Protein AF-A0A5J4WNZ9-F1 (afdb_monomer)

Foldseek 3Di:
DCPQPDDDDPPDFGDDDDDLLLFALCCVPVVHDDPVRVVSSVVQVVLCLFQVDGQQDDPDPVSSNVCRNVVVGDDRPPDPVVPTDDPVNSCPDPVNVVVVLVVDDPVVVVVVVVVVVVVVVVVVVVVVVVVVVVVVVVVVVVVVVVVVVVVVVVVVVVVVVVVVVVVVVVVVVVVVVVVVVVVVVVVVVVVVVVVVVVVVVVVVVVVVVVCVVVVVVVVVVVVVVVVVVVVVVVVPPDDDDDDDDDDDDDDDDDDDDDDDDDDDDDDDDDDDDDDDYDDDDDDDDDDDDDDDDDDDDDDDDDDDDDDDDDDDDDPPPDDDDPWWAKFKKKKAWADWWWPPPPPDDDQQKKKWKDWPHDIDICVVVHHGDIDMDTFHTDDPGTDQWTKMWMWHDDPDPVDDIHRFFIDTDGCVVAPQHKDKDKDFTATDDPRHRHRGIITIMIMHTDHDD

InterPro domains:
  IPR000719 Protein kinase domain [PF00069] (1-118)
  IPR000719 Protein kinase domain [PS50011] (1-176)
  IPR011009 Protein kinase-like domain superfamily [SSF56112] (1-97)
  IPR045269 Serine/threonine-protein kinase Atg1-like [PTHR24348] (1-287)

Radius of gyration: 63.27 Å; Cα contacts (8 Å, |Δi|>4): 371; chains: 1; bounding box: 142×71×187 Å

Organism: NCBI:txid222440

Solvent-accessible surface area (backbone atoms only — not comparable to full-atom values): 27875 Å² total; per-residue (Å²): 139,64,92,84,69,74,86,85,52,99,88,62,70,62,82,94,76,77,68,68,82,51,56,29,45,52,40,75,75,69,59,40,76,55,80,63,34,53,52,44,30,51,50,42,52,55,46,22,75,72,69,78,45,60,45,35,70,55,100,41,72,68,54,19,44,51,24,47,65,66,68,51,63,60,80,79,75,88,72,59,80,92,67,67,79,47,75,64,61,57,57,65,34,67,71,49,43,50,55,54,56,71,72,48,53,72,68,58,53,50,49,52,53,52,52,51,51,53,49,52,51,49,54,49,56,49,52,53,46,54,50,52,52,52,55,50,51,50,53,52,52,52,54,51,50,52,51,52,52,47,54,50,52,52,50,56,48,50,49,52,51,52,56,50,50,51,53,50,51,53,51,51,50,59,50,51,56,50,52,50,56,50,48,54,49,51,51,53,51,50,53,51,52,52,50,53,48,52,54,48,52,49,53,47,51,54,49,50,51,52,50,53,50,52,51,51,49,52,49,51,50,50,50,50,50,53,50,50,50,55,56,48,64,66,64,72,78,76,83,88,82,86,89,83,89,86,83,89,86,85,88,87,85,82,85,88,86,87,82,86,80,83,84,89,80,88,83,90,88,85,82,91,84,90,84,85,90,84,85,90,80,90,79,87,90,81,90,86,86,92,88,81,89,85,82,88,90,88,87,86,88,90,86,90,80,94,81,82,88,88,90,80,90,76,86,77,81,77,74,84,72,92,74,45,66,36,27,44,36,40,40,29,43,71,44,81,45,74,56,82,78,75,93,65,97,68,77,56,57,36,47,37,43,38,45,90,85,49,76,49,51,32,77,85,74,36,82,63,45,77,47,76,46,84,40,72,18,48,96,86,40,60,71,62,45,43,38,39,34,35,31,38,60,59,92,50,98,90,56,78,65,44,65,49,20,40,45,76,45,54,56,79,82,22,69,80,38,74,45,77,48,80,47,66,26,36,16,30,83,96,42,58,79,39,74,47,23,40,40,34,35,34,35,32,36,46,70,64,135

Sequence (449 aa):
DFGLSREMNEDYYQTIAGTKVYMAPEVHLLKRMDKSSDIFSLGVIIFQLITGHHPYEADSEEAMIDKIKKNQVLQVPDWNQNHRPTTKMILSHDTVLMYLRLFKSPEQQQQEKIDLFNERNRLQDELNRTQTELNRESQEKERAQVELIRERTEKDQEKRRADSAQVELNRANTQIDRLQVELDREIQEKDQEKQRANNTEELTRIFQSQVETTQSEVTRLSSEVARLNQELQRRETVPSTLLAQVQQIPVPNPKPKQTLLQITSSPQATPVEEEKKSEIKDDKETKGESKDKDKEEVKDDDEDISGNVDNVSKKSVVKKVDQFPPGRIEVKILSLKRNDGKDKGTSNAFAQILYAGEEKNTRDDGIGETYEFNFLGGEQGGDKTIKVQMWDIVDDDDEEDEQIGSIGVSIKEFLNNRSTKTVQFIGSGNLYGENVGSLELEVEYIPDD

pLDDT: mean 72.35, std 22.13, range [26.05, 95.81]

Secondary structure (DSSP, 8-state):
--TT-----TT-PPP--S-GGGS-HHHHHHS---HHHHHHHHHHHHHHHHHSS-TT--SSHHHHHHHHHTT-PPPPP---GGGPPPHHHHHTSHHHHHHHHHTS-HHHHHHHHHHHHHHHHHHHHHHHHHHHHHHHHHHHHHHHHHHHHHHHHHHHHHHHHHHHHHHHHHHHHHHHHHHHHHHHHHHHHHHHHHHHHHHHHHHHHHHHHHHHHHHHHHHHHHHHHHHHHHHHHHH--S--------------------------------------------------------------------------------PPP-----EEEEEEEEEEEE-SS--SS---EEEEEEETTEEEETTTS-SS-EEEEEE--SSSSS-SEEEEEEEEPPSSTTSPPEEEEEEEEEGGGGTTS-EEEEEEEEE-GGGBTSEEEEEEEEEEEEE--

Nearest PDB structures (foldseek):
  9bky-assembly3_C  TM=7.047E-01  e=2.556E-06  Trichomonas vaginalis G3
  9bky-assembly1_A  TM=7.066E-01  e=4.264E-06  Trichomonas vaginalis G3
  2ep6-assembly1_A  TM=6.044E-01  e=1.766E-05  Homo sapiens
  1uu9-assembly1_A  TM=8.948E-01  e=4.145E-03  Spodoptera frugiperda
  5lvl-assembly1_A  TM=8.887E-01  e=5.203E-03  Homo sapiens

Mean predicted aligned error: 23.49 Å

Structure (mmCIF, N/CA/C/O backbone):
data_AF-A0A5J4WNZ9-F1
#
_entry.id   AF-A0A5J4WNZ9-F1
#
loop_
_atom_site.group_PDB
_atom_site.id
_atom_site.type_symbol
_atom_site.label_atom_id
_atom_site.label_alt_id
_atom_site.label_comp_id
_atom_site.label_asym_id
_atom_site.label_entity_id
_atom_site.label_seq_id
_atom_site.pdbx_PDB_ins_code
_atom_site.Cartn_x
_atom_site.Cartn_y
_atom_site.Cartn_z
_atom_site.occupancy
_atom_site.B_iso_or_equiv
_atom_site.auth_seq_id
_atom_site.auth_comp_id
_atom_site.auth_asym_id
_atom_site.auth_atom_id
_atom_site.pdbx_PDB_model_num
ATOM 1 N N . ASP A 1 1 ? 22.644 6.619 -38.656 1.00 46.09 1 ASP A N 1
ATOM 2 C CA . ASP A 1 1 ? 24.063 6.236 -38.747 1.00 46.09 1 ASP A CA 1
ATOM 3 C C . ASP A 1 1 ? 24.437 6.144 -40.224 1.00 46.09 1 ASP A C 1
ATOM 5 O O . ASP A 1 1 ? 23.566 5.818 -41.020 1.00 46.09 1 ASP A O 1
ATOM 9 N N . PHE A 1 2 ? 25.677 6.474 -40.580 1.00 55.50 2 PHE A N 1
ATOM 10 C CA . PHE A 1 2 ? 26.246 6.300 -41.921 1.00 55.50 2 PHE A CA 1
ATOM 11 C C . PHE A 1 2 ? 27.603 5.565 -41.894 1.00 55.50 2 PHE A C 1
ATOM 13 O O . PHE A 1 2 ? 28.209 5.396 -42.948 1.00 55.50 2 PHE A O 1
ATOM 20 N N . GLY A 1 3 ? 28.086 5.095 -40.733 1.00 50.84 3 GLY A N 1
ATOM 21 C CA . GLY A 1 3 ? 29.406 4.461 -40.586 1.00 50.84 3 GLY A CA 1
ATOM 22 C C . GLY A 1 3 ? 29.594 3.148 -41.359 1.00 50.84 3 GLY A C 1
ATOM 23 O O . GLY A 1 3 ? 30.726 2.742 -41.610 1.00 50.84 3 GLY A O 1
ATOM 24 N N . LEU A 1 4 ? 28.497 2.509 -41.780 1.00 57.34 4 LEU A N 1
ATOM 25 C CA . LEU A 1 4 ? 28.493 1.321 -42.645 1.00 57.34 4 LEU A CA 1
ATOM 26 C C . LEU A 1 4 ? 28.235 1.640 -44.133 1.00 57.34 4 LEU A C 1
ATOM 28 O O . LEU A 1 4 ? 28.259 0.733 -44.963 1.00 57.34 4 LEU A O 1
ATOM 32 N N . SER A 1 5 ? 27.999 2.909 -44.487 1.00 59.69 5 SER A N 1
ATOM 33 C CA . SER A 1 5 ? 27.692 3.323 -45.861 1.00 59.69 5 SER A CA 1
ATOM 34 C C . SER A 1 5 ? 28.887 3.116 -46.798 1.00 59.69 5 SER A C 1
ATOM 36 O O . SER A 1 5 ? 30.029 3.422 -46.448 1.00 59.69 5 SER A O 1
ATOM 38 N N . ARG A 1 6 ? 28.629 2.598 -48.004 1.00 61.16 6 ARG A N 1
ATOM 39 C CA . ARG A 1 6 ? 29.638 2.313 -49.036 1.00 61.16 6 ARG A CA 1
ATOM 40 C C . ARG A 1 6 ? 29.091 2.594 -50.430 1.00 61.16 6 ARG A C 1
ATOM 42 O O . ARG A 1 6 ? 27.910 2.381 -50.695 1.00 61.16 6 ARG A O 1
ATOM 49 N N . GLU A 1 7 ? 29.970 3.006 -51.339 1.00 62.31 7 GLU A N 1
ATOM 50 C CA . GLU A 1 7 ? 29.653 3.075 -52.767 1.00 62.31 7 GLU A CA 1
ATOM 51 C C . GLU A 1 7 ? 29.394 1.663 -53.321 1.00 62.31 7 GLU A C 1
ATOM 53 O O . GLU A 1 7 ? 30.138 0.722 -53.029 1.00 62.31 7 GLU A O 1
ATOM 58 N N . MET A 1 8 ? 28.326 1.499 -54.108 1.00 61.25 8 MET A N 1
ATOM 59 C CA . MET A 1 8 ? 27.985 0.203 -54.702 1.00 61.25 8 MET A CA 1
ATOM 60 C C . MET A 1 8 ? 28.758 -0.020 -56.003 1.00 61.25 8 MET A C 1
ATOM 62 O O . MET A 1 8 ? 28.394 0.527 -57.042 1.00 61.25 8 MET A O 1
ATOM 66 N N . ASN A 1 9 ? 29.781 -0.870 -55.941 1.00 57.81 9 ASN A N 1
ATOM 67 C CA . ASN A 1 9 ? 30.412 -1.472 -57.117 1.00 57.81 9 ASN A CA 1
ATOM 68 C C . ASN A 1 9 ? 29.664 -2.758 -57.504 1.00 57.81 9 ASN A C 1
ATOM 70 O O . ASN A 1 9 ? 29.223 -3.494 -56.622 1.00 57.81 9 ASN A O 1
ATOM 74 N N . GLU A 1 10 ? 29.536 -3.039 -58.804 1.00 54.19 10 GLU A N 1
ATOM 75 C CA . GLU A 1 10 ? 28.623 -4.074 -59.331 1.00 54.19 10 GLU A CA 1
ATOM 76 C C . GLU A 1 10 ? 28.905 -5.498 -58.805 1.00 54.19 10 GLU A C 1
ATOM 78 O O . GLU A 1 10 ? 27.966 -6.276 -58.628 1.00 54.19 10 GLU A O 1
ATOM 83 N N . ASP A 1 11 ? 30.164 -5.804 -58.472 1.00 50.62 11 ASP A N 1
ATOM 84 C CA . ASP A 1 11 ? 30.612 -7.118 -57.985 1.00 50.62 11 ASP A CA 1
ATOM 85 C C . ASP A 1 11 ? 30.715 -7.247 -56.446 1.00 50.62 11 ASP A C 1
ATOM 87 O O . ASP A 1 11 ? 31.020 -8.331 -55.944 1.00 50.62 11 ASP A O 1
ATOM 91 N N . TYR A 1 12 ? 30.512 -6.172 -55.667 1.00 47.59 12 TYR A N 1
ATOM 92 C CA . TYR A 1 12 ? 30.881 -6.153 -54.239 1.00 47.59 12 TYR A CA 1
ATOM 93 C C . TYR A 1 12 ? 29.676 -6.176 -53.284 1.00 47.59 12 TYR A C 1
ATOM 95 O O . TYR A 1 12 ? 29.165 -5.141 -52.852 1.00 47.59 12 TYR A O 1
ATOM 103 N N . TYR A 1 13 ? 29.255 -7.382 -52.898 1.00 57.53 13 TYR A N 1
ATOM 104 C CA . TYR A 1 13 ? 28.218 -7.596 -51.884 1.00 57.53 13 TYR A CA 1
ATOM 105 C C . TYR A 1 13 ? 28.670 -7.135 -50.487 1.00 57.53 13 TYR A C 1
ATOM 107 O O . TYR A 1 13 ? 29.816 -7.342 -50.083 1.00 57.53 13 TYR A O 1
ATOM 115 N N . GLN A 1 14 ? 27.766 -6.502 -49.735 1.00 55.62 14 GLN A N 1
ATOM 116 C CA . GLN A 1 14 ? 28.065 -5.977 -48.400 1.00 55.62 14 GLN A CA 1
ATOM 117 C C . GLN A 1 14 ? 28.085 -7.083 -47.333 1.00 55.62 14 GLN A C 1
ATOM 119 O O . GLN A 1 14 ? 27.248 -7.987 -47.334 1.00 55.62 14 GLN A O 1
ATOM 124 N N . THR A 1 15 ? 29.009 -6.978 -46.373 1.00 54.31 15 THR A N 1
ATOM 125 C CA . THR A 1 15 ? 28.998 -7.801 -45.156 1.00 54.31 15 THR A CA 1
ATOM 126 C C . THR A 1 15 ? 27.733 -7.511 -44.354 1.00 54.31 15 THR A C 1
ATOM 128 O O . THR A 1 15 ? 27.456 -6.355 -44.043 1.00 54.31 15 THR A O 1
ATOM 131 N N . ILE A 1 16 ? 26.981 -8.551 -43.991 1.00 57.16 16 ILE A N 1
ATOM 132 C CA . ILE A 1 16 ? 25.702 -8.407 -43.285 1.00 57.16 16 ILE A CA 1
ATOM 133 C C . ILE A 1 16 ? 25.951 -7.935 -41.848 1.00 57.16 16 ILE A C 1
ATOM 135 O O . ILE A 1 16 ? 26.339 -8.718 -40.983 1.00 57.16 16 ILE A O 1
ATOM 139 N N . ALA A 1 17 ? 25.707 -6.648 -41.614 1.00 56.38 17 ALA A N 1
ATOM 140 C CA . ALA A 1 17 ? 25.773 -5.983 -40.320 1.00 56.38 17 ALA A CA 1
ATOM 141 C C . ALA A 1 17 ? 24.547 -5.070 -40.150 1.00 56.38 17 ALA A C 1
ATOM 143 O O . ALA A 1 17 ? 24.070 -4.483 -41.119 1.00 56.38 17 ALA A O 1
ATOM 144 N N . GLY A 1 18 ? 24.031 -4.969 -38.924 1.00 65.62 18 GLY A N 1
ATOM 145 C CA . GLY A 1 18 ? 22.792 -4.252 -38.599 1.00 65.62 18 GLY A CA 1
ATOM 146 C C . GLY A 1 18 ? 21.709 -5.161 -38.005 1.00 65.62 18 GLY A C 1
ATOM 147 O O . GLY A 1 18 ? 21.871 -6.378 -37.913 1.00 65.62 18 GLY A O 1
ATOM 148 N N . THR A 1 19 ? 20.597 -4.562 -37.582 1.00 78.69 19 THR A N 1
ATOM 149 C CA . THR A 1 19 ? 19.517 -5.250 -36.856 1.00 78.69 19 THR A CA 1
ATOM 150 C C . THR A 1 19 ? 18.666 -6.109 -37.796 1.00 78.69 19 THR A C 1
ATOM 152 O O . THR A 1 19 ? 17.951 -5.586 -38.654 1.00 78.69 19 THR A O 1
ATOM 155 N N . LYS A 1 20 ? 18.717 -7.439 -37.634 1.00 84.06 20 LYS A N 1
ATOM 156 C CA . LYS A 1 20 ? 18.255 -8.408 -38.647 1.00 84.06 20 LYS A CA 1
ATOM 157 C C . LYS A 1 20 ? 16.770 -8.301 -39.016 1.00 84.06 20 LYS A C 1
ATOM 159 O O . LYS A 1 20 ? 16.420 -8.586 -40.159 1.00 84.06 20 LYS A O 1
ATOM 164 N N . VAL A 1 21 ? 15.908 -7.883 -38.085 1.00 87.19 21 VAL A N 1
ATOM 165 C CA . VAL A 1 21 ? 14.448 -7.783 -38.310 1.00 87.19 21 VAL A CA 1
ATOM 166 C C . VAL A 1 21 ? 14.033 -6.643 -39.249 1.00 87.19 21 VAL A C 1
ATOM 168 O O . VAL A 1 21 ? 12.949 -6.700 -39.813 1.00 87.19 21 VAL A O 1
ATOM 171 N N . TYR A 1 22 ? 14.899 -5.650 -39.479 1.00 87.81 22 TYR A N 1
ATOM 172 C CA . TYR A 1 22 ? 14.645 -4.581 -40.456 1.00 87.81 22 TYR A CA 1
ATOM 173 C C . TYR A 1 22 ? 15.178 -4.928 -41.855 1.00 87.81 22 TYR A C 1
ATOM 175 O O . TYR A 1 22 ? 14.808 -4.278 -42.829 1.00 87.81 22 TYR A O 1
ATOM 183 N N . MET A 1 23 ? 16.034 -5.951 -41.972 1.00 88.56 23 MET A N 1
ATOM 184 C CA . MET A 1 23 ? 16.644 -6.348 -43.243 1.00 88.56 23 MET A CA 1
ATOM 185 C C . MET A 1 23 ? 15.630 -7.008 -44.181 1.00 88.56 23 MET A C 1
ATOM 187 O O . MET A 1 23 ? 14.846 -7.870 -43.782 1.00 88.56 23 MET A O 1
ATOM 191 N N . ALA A 1 24 ? 15.715 -6.639 -45.454 1.00 87.81 24 ALA A N 1
ATOM 192 C CA . ALA A 1 24 ? 14.846 -7.114 -46.519 1.00 87.81 24 ALA A CA 1
ATOM 193 C C . ALA A 1 24 ? 15.009 -8.622 -46.827 1.00 87.81 24 ALA A C 1
ATOM 195 O O . ALA A 1 24 ? 16.071 -9.205 -46.561 1.00 87.81 24 ALA A O 1
ATOM 196 N N . PRO A 1 25 ? 13.983 -9.294 -47.387 1.00 89.44 25 PRO A N 1
ATOM 197 C CA . PRO A 1 25 ? 14.011 -10.739 -47.618 1.00 89.44 25 PRO A CA 1
ATOM 198 C C . PRO A 1 25 ? 15.155 -11.188 -48.541 1.00 89.44 25 PRO A C 1
ATOM 200 O O . PRO A 1 25 ? 15.702 -12.270 -48.337 1.00 89.44 25 PRO A O 1
ATOM 203 N N . GLU A 1 26 ? 15.587 -10.372 -49.502 1.00 86.12 26 GLU A N 1
ATOM 204 C CA . GLU A 1 26 ? 16.744 -10.646 -50.361 1.00 86.12 26 GLU A CA 1
ATOM 205 C C . GLU A 1 26 ? 18.086 -10.623 -49.606 1.00 86.12 26 GLU A C 1
ATOM 207 O O . GLU A 1 26 ? 18.967 -11.433 -49.907 1.00 86.12 26 GLU A O 1
ATOM 212 N N . VAL A 1 27 ? 18.222 -9.813 -48.549 1.00 87.06 27 VAL A N 1
ATOM 213 C CA . VAL A 1 27 ? 19.396 -9.835 -47.655 1.00 87.06 27 VAL A CA 1
ATOM 214 C C . VAL A 1 27 ? 19.435 -11.154 -46.877 1.00 87.06 27 VAL A C 1
ATOM 216 O O . VAL A 1 27 ? 20.488 -11.781 -46.717 1.00 87.06 27 VAL A O 1
ATOM 219 N N . HIS A 1 28 ? 18.268 -11.644 -46.450 1.00 86.06 28 HIS A N 1
ATOM 220 C CA . HIS A 1 28 ? 18.142 -12.926 -45.753 1.00 86.06 28 HIS A CA 1
ATOM 221 C C . HIS A 1 28 ? 18.374 -14.137 -46.660 1.00 86.06 28 HIS A C 1
ATOM 223 O O . HIS A 1 28 ? 19.084 -15.058 -46.250 1.00 86.06 28 HIS A O 1
ATOM 229 N N . LEU A 1 29 ? 17.803 -14.135 -47.867 1.00 85.56 29 LEU A N 1
ATOM 230 C CA . LEU A 1 29 ? 17.786 -15.272 -48.796 1.00 85.56 29 LEU A CA 1
ATOM 231 C C . LEU A 1 29 ? 19.008 -15.324 -49.722 1.00 85.56 29 LEU A C 1
ATOM 233 O O . LEU A 1 29 ? 19.579 -16.392 -49.916 1.00 85.56 29 LEU A O 1
ATOM 237 N N . LEU A 1 30 ? 19.405 -14.184 -50.294 1.00 82.88 30 LEU A N 1
ATOM 238 C CA . LEU A 1 30 ? 20.439 -14.086 -51.334 1.00 82.88 30 LEU A CA 1
ATOM 239 C C . LEU A 1 30 ? 21.762 -13.507 -50.816 1.00 82.88 30 LEU A C 1
ATOM 241 O O . LEU A 1 30 ? 22.729 -13.450 -51.571 1.00 82.88 30 LEU A O 1
ATOM 245 N N . LYS A 1 31 ? 21.809 -13.060 -49.550 1.00 80.88 31 LYS A N 1
ATOM 246 C CA . LYS A 1 31 ? 22.975 -12.390 -48.936 1.00 80.88 31 LYS A CA 1
ATOM 247 C C . LYS A 1 31 ? 23.434 -11.154 -49.726 1.00 80.88 31 LYS A C 1
ATOM 249 O O . LYS A 1 31 ? 24.601 -10.777 -49.702 1.00 80.88 31 LYS A O 1
ATOM 254 N N . ARG A 1 32 ? 22.476 -10.517 -50.406 1.00 78.62 32 ARG A N 1
ATOM 255 C CA . ARG A 1 32 ? 22.632 -9.326 -51.243 1.00 78.62 32 ARG A CA 1
ATOM 256 C C . ARG A 1 32 ? 21.792 -8.199 -50.659 1.00 78.62 32 ARG A C 1
ATOM 258 O O . ARG A 1 32 ? 20.627 -8.415 -50.355 1.00 78.62 32 ARG A O 1
ATOM 265 N N . MET A 1 33 ? 22.378 -7.013 -50.573 1.00 75.88 33 MET A N 1
ATOM 266 C CA . MET A 1 33 ? 21.686 -5.763 -50.266 1.00 75.88 33 MET A CA 1
ATOM 267 C C . MET A 1 33 ? 21.745 -4.851 -51.495 1.00 75.88 33 MET A C 1
ATOM 269 O O . MET A 1 33 ? 22.735 -4.875 -52.232 1.00 75.88 33 MET A O 1
ATOM 273 N N . ASP A 1 34 ? 20.693 -4.076 -51.734 1.00 78.88 34 ASP A N 1
ATOM 274 C CA . ASP A 1 34 ? 20.643 -3.040 -52.766 1.00 78.88 34 ASP A CA 1
ATOM 275 C C . ASP A 1 34 ? 19.818 -1.823 -52.286 1.00 78.88 34 ASP A C 1
ATOM 277 O O . ASP A 1 34 ? 19.401 -1.745 -51.131 1.00 78.88 34 ASP A O 1
ATOM 281 N N . LYS A 1 35 ? 19.546 -0.870 -53.187 1.00 80.88 35 LYS A N 1
ATOM 282 C CA . LYS A 1 35 ? 18.712 0.311 -52.887 1.00 80.88 35 LYS A CA 1
ATOM 283 C C . LYS A 1 35 ? 17.253 -0.042 -52.554 1.00 80.88 35 LYS A C 1
ATOM 285 O O . LYS A 1 35 ? 16.555 0.768 -51.950 1.00 80.88 35 LYS A O 1
ATOM 290 N N . SER A 1 36 ? 16.777 -1.217 -52.964 1.00 81.00 36 SER A N 1
ATOM 291 C CA . SER A 1 36 ? 15.441 -1.731 -52.646 1.00 81.00 36 SER A CA 1
ATOM 292 C C . SER A 1 36 ? 15.381 -2.199 -51.189 1.00 81.00 36 SER A C 1
ATOM 294 O O . SER A 1 36 ? 14.387 -1.945 -50.507 1.00 81.00 36 SER A O 1
ATOM 296 N N . SER A 1 37 ? 16.472 -2.780 -50.679 1.00 83.62 37 SER A N 1
ATOM 297 C CA . SER A 1 37 ? 16.603 -3.186 -49.275 1.00 83.62 37 SER A CA 1
ATOM 298 C C . SER A 1 37 ? 16.509 -2.004 -48.294 1.00 83.62 37 SER A C 1
ATOM 300 O O . SER A 1 37 ? 15.895 -2.128 -47.229 1.00 83.62 37 SER A O 1
ATOM 302 N N . ASP A 1 38 ? 17.049 -0.835 -48.657 1.00 80.31 38 ASP A N 1
ATOM 303 C CA . ASP A 1 38 ? 16.886 0.407 -47.880 1.00 80.31 38 ASP A CA 1
ATOM 304 C C . ASP A 1 38 ? 15.420 0.875 -47.855 1.00 80.31 38 ASP A C 1
ATOM 306 O O . ASP A 1 38 ? 14.899 1.279 -46.813 1.00 80.31 38 ASP A O 1
ATOM 310 N N . ILE A 1 39 ? 14.722 0.780 -48.994 1.00 83.69 39 ILE A N 1
ATOM 311 C CA . ILE A 1 39 ? 13.304 1.153 -49.121 1.00 83.69 39 ILE A CA 1
ATOM 312 C C . ILE A 1 39 ? 12.415 0.207 -48.297 1.00 83.69 39 ILE A C 1
ATOM 314 O O . ILE A 1 39 ? 11.479 0.669 -47.643 1.00 83.69 39 ILE A O 1
ATOM 318 N N . PHE A 1 40 ? 12.726 -1.094 -48.265 1.00 87.50 40 PHE A N 1
ATOM 319 C CA . PHE A 1 40 ? 12.071 -2.055 -47.371 1.00 87.50 40 PHE A CA 1
ATOM 320 C C . PHE A 1 40 ? 12.271 -1.668 -45.900 1.00 87.50 40 PHE A C 1
ATOM 322 O O . PHE A 1 40 ? 11.296 -1.557 -45.157 1.00 87.50 40 PHE A O 1
ATOM 329 N N . SER A 1 41 ? 13.517 -1.390 -45.499 1.00 86.12 41 SER A N 1
ATOM 330 C CA . SER A 1 41 ? 13.875 -1.003 -44.126 1.00 86.12 41 SER A CA 1
ATOM 331 C C . SER A 1 41 ? 13.130 0.266 -43.680 1.00 86.12 41 SER A C 1
ATOM 333 O O . SER A 1 41 ? 12.583 0.329 -42.578 1.00 86.12 41 SER A O 1
ATOM 335 N N . LEU A 1 42 ? 13.028 1.260 -44.570 1.00 85.88 42 LEU A N 1
ATOM 336 C CA . LEU A 1 42 ? 12.229 2.469 -44.360 1.00 85.88 42 LEU A CA 1
ATOM 337 C C . LEU A 1 42 ? 10.726 2.161 -44.245 1.00 85.88 42 LEU A C 1
ATOM 339 O O . LEU A 1 42 ? 10.051 2.724 -43.384 1.00 85.88 42 LEU A O 1
ATOM 343 N N . GLY A 1 43 ? 10.197 1.256 -45.073 1.00 85.75 43 GLY A N 1
ATOM 344 C CA . GLY A 1 43 ? 8.806 0.799 -45.001 1.00 85.75 43 GLY A CA 1
ATOM 345 C C . GLY A 1 43 ? 8.464 0.135 -43.664 1.00 85.75 43 GLY A C 1
ATOM 346 O O . GLY A 1 43 ? 7.405 0.414 -43.099 1.00 85.75 43 GLY A O 1
ATOM 347 N N . VAL A 1 44 ? 9.383 -0.670 -43.118 1.00 88.19 44 VAL A N 1
ATOM 348 C CA . VAL A 1 44 ? 9.258 -1.286 -41.787 1.00 88.19 44 VAL A CA 1
ATOM 349 C C . VAL A 1 44 ? 9.154 -0.222 -40.691 1.00 88.19 44 VAL A C 1
ATOM 351 O O . VAL A 1 44 ? 8.221 -0.253 -39.887 1.00 88.19 44 VAL A O 1
ATOM 354 N N . ILE A 1 45 ? 10.053 0.767 -40.708 1.00 86.75 45 ILE A N 1
ATOM 355 C CA . ILE A 1 45 ? 10.052 1.884 -39.750 1.00 86.75 45 ILE A CA 1
ATOM 356 C C . ILE A 1 45 ? 8.758 2.707 -39.865 1.00 86.75 45 ILE A C 1
ATOM 358 O O . ILE A 1 45 ? 8.150 3.045 -38.851 1.00 86.75 45 ILE A O 1
ATOM 362 N N . ILE A 1 46 ? 8.291 3.003 -41.084 1.00 83.56 46 ILE A N 1
ATOM 363 C CA . ILE A 1 46 ? 7.042 3.753 -41.305 1.00 83.56 46 ILE A CA 1
ATOM 364 C C . ILE A 1 46 ? 5.827 2.982 -40.774 1.00 83.56 46 ILE A C 1
ATOM 366 O O . ILE A 1 46 ? 4.973 3.587 -40.128 1.00 83.56 46 ILE A O 1
ATOM 370 N N . PHE A 1 47 ? 5.742 1.666 -40.995 1.00 84.56 47 PHE A N 1
ATOM 371 C CA . PHE A 1 47 ? 4.662 0.842 -40.438 1.00 84.56 47 PHE A CA 1
ATOM 372 C C . PHE A 1 47 ? 4.650 0.919 -38.905 1.00 84.56 47 PHE A C 1
ATOM 374 O O . PHE A 1 47 ? 3.603 1.176 -38.303 1.00 84.56 47 PHE A O 1
ATOM 381 N N . GLN A 1 48 ? 5.816 0.759 -38.276 1.00 85.50 48 GLN A N 1
ATOM 382 C CA . GLN A 1 48 ? 5.956 0.759 -36.821 1.00 85.50 48 GLN A CA 1
ATOM 383 C C . GLN A 1 48 ? 5.665 2.130 -36.195 1.00 85.50 48 GLN A C 1
ATOM 385 O O . GLN A 1 48 ? 5.001 2.199 -35.165 1.00 85.50 48 GLN A O 1
ATOM 390 N N . LEU A 1 49 ? 6.049 3.232 -36.847 1.00 80.38 49 LEU A N 1
ATOM 391 C CA . LEU A 1 49 ? 5.754 4.597 -36.384 1.00 80.38 49 LEU A CA 1
ATOM 392 C C . LEU A 1 49 ? 4.259 4.962 -36.384 1.00 80.38 49 LEU A C 1
ATOM 394 O O . LEU A 1 49 ? 3.879 5.917 -35.707 1.00 80.38 49 LEU A O 1
ATOM 398 N N . ILE A 1 50 ? 3.414 4.257 -37.149 1.00 77.75 50 ILE A N 1
ATOM 399 C CA . ILE A 1 50 ? 1.971 4.549 -37.227 1.00 77.75 50 ILE A CA 1
ATOM 400 C C . ILE A 1 50 ? 1.132 3.486 -36.492 1.00 77.75 50 ILE A C 1
ATOM 402 O O . ILE A 1 50 ? 0.082 3.819 -35.948 1.00 77.75 50 ILE A O 1
ATOM 406 N N . THR A 1 51 ? 1.582 2.226 -36.437 1.00 78.38 51 THR A N 1
ATOM 407 C CA . THR A 1 51 ? 0.888 1.138 -35.713 1.00 78.38 51 THR A CA 1
ATOM 408 C C . THR A 1 51 ? 1.345 0.955 -34.264 1.00 78.38 51 THR A C 1
ATOM 410 O O . THR A 1 51 ? 0.581 0.418 -33.469 1.00 78.38 51 THR A O 1
ATOM 413 N N . GLY A 1 52 ? 2.577 1.350 -33.923 1.00 78.94 52 GLY A N 1
ATOM 414 C CA . GLY A 1 52 ? 3.265 0.969 -32.683 1.00 78.94 52 GLY A CA 1
ATOM 415 C C . GLY A 1 52 ? 3.940 -0.413 -32.726 1.00 78.94 52 GLY A C 1
ATOM 416 O O . GLY A 1 52 ? 4.765 -0.705 -31.867 1.00 78.94 52 GLY A O 1
ATOM 417 N N . HIS A 1 53 ? 3.645 -1.238 -33.736 1.00 82.50 53 HIS A N 1
ATOM 418 C CA . HIS A 1 53 ? 4.041 -2.648 -33.819 1.00 82.50 53 HIS A CA 1
ATOM 419 C C . HIS A 1 53 ? 4.979 -2.917 -35.000 1.00 82.50 53 HIS A C 1
ATOM 421 O O . HIS A 1 53 ? 4.903 -2.264 -36.041 1.00 82.50 53 HIS A O 1
ATOM 427 N N . HIS A 1 54 ? 5.871 -3.900 -34.876 1.00 89.06 54 HIS A N 1
ATOM 428 C CA . HIS A 1 54 ? 6.734 -4.292 -35.992 1.00 89.06 54 HIS A CA 1
ATOM 429 C C . HIS A 1 54 ? 5.914 -5.080 -37.041 1.00 89.06 54 HIS A C 1
ATOM 431 O O . HIS A 1 54 ? 5.223 -6.025 -36.667 1.00 89.06 54 HIS A O 1
ATOM 437 N N . PRO A 1 55 ? 5.984 -4.783 -38.357 1.00 87.81 55 PRO A N 1
ATOM 438 C CA . PRO A 1 55 ? 5.132 -5.426 -39.372 1.00 87.81 55 PRO A CA 1
ATOM 439 C C . PRO A 1 55 ? 5.254 -6.951 -39.462 1.00 87.81 55 PRO A C 1
ATOM 441 O O . PRO A 1 55 ? 4.365 -7.596 -40.011 1.00 87.81 55 PRO A O 1
ATOM 444 N N . TYR A 1 56 ? 6.331 -7.527 -38.928 1.00 92.06 56 TYR A N 1
ATOM 445 C CA . TYR A 1 56 ? 6.582 -8.969 -38.902 1.00 92.06 56 TYR A CA 1
ATOM 446 C C . TYR A 1 56 ? 6.731 -9.521 -37.473 1.00 92.06 56 TYR A C 1
ATOM 448 O O . TYR A 1 56 ? 7.341 -10.570 -37.299 1.00 92.06 56 TYR A O 1
ATOM 456 N N . GLU A 1 57 ? 6.228 -8.812 -36.455 1.00 90.00 57 GLU A N 1
ATOM 457 C CA . GLU A 1 57 ? 6.347 -9.149 -35.024 1.00 90.00 57 GLU A CA 1
ATOM 458 C C . GLU A 1 57 ? 6.000 -10.615 -34.706 1.00 90.00 57 GLU A C 1
ATOM 460 O O . GLU A 1 57 ? 5.018 -11.167 -35.213 1.00 90.00 57 GLU A O 1
ATOM 465 N N . ALA A 1 58 ? 6.840 -11.268 -33.901 1.00 89.69 58 ALA A N 1
ATOM 466 C CA . ALA A 1 58 ? 6.736 -12.669 -33.492 1.00 89.69 58 ALA A CA 1
ATOM 467 C C . ALA A 1 58 ? 7.606 -12.925 -32.249 1.00 89.69 58 ALA A C 1
ATOM 469 O O . ALA A 1 58 ? 8.463 -12.109 -31.918 1.00 89.69 58 ALA A O 1
ATOM 470 N N . ASP A 1 59 ? 7.433 -14.085 -31.616 1.00 88.56 59 ASP A N 1
ATOM 471 C CA . ASP A 1 59 ? 8.010 -14.407 -30.300 1.00 88.56 59 ASP A CA 1
ATOM 472 C C . ASP A 1 59 ? 9.540 -14.644 -30.299 1.00 88.56 59 ASP A C 1
ATOM 474 O O . ASP A 1 59 ? 10.140 -14.800 -29.238 1.00 88.56 59 ASP A O 1
ATOM 478 N N . SER A 1 60 ? 10.195 -14.671 -31.470 1.00 90.00 60 SER A N 1
ATOM 479 C CA . SER A 1 60 ? 11.662 -14.731 -31.604 1.00 90.00 60 SER A CA 1
ATOM 480 C C . SER A 1 60 ? 12.163 -13.999 -32.856 1.00 90.00 60 SER A C 1
ATOM 482 O O . SER A 1 60 ? 11.405 -13.774 -33.807 1.00 90.00 60 SER A O 1
ATOM 484 N N . GLU A 1 61 ? 13.457 -13.656 -32.895 1.00 87.00 61 GLU A N 1
ATOM 485 C CA . GLU A 1 61 ? 14.079 -13.033 -34.073 1.00 87.00 61 GLU A CA 1
ATOM 486 C C . GLU A 1 61 ? 13.985 -13.948 -35.307 1.00 87.00 61 GLU A C 1
ATOM 488 O O . GLU A 1 61 ? 13.644 -13.490 -36.396 1.00 87.00 61 GLU A O 1
ATOM 493 N N . GLU A 1 62 ? 14.210 -15.252 -35.140 1.00 88.19 62 GLU A N 1
ATOM 494 C CA . GLU A 1 62 ? 14.097 -16.256 -36.202 1.00 88.19 62 GLU A CA 1
ATOM 495 C C . GLU A 1 62 ? 12.674 -16.312 -36.760 1.00 88.19 62 GLU A C 1
ATOM 497 O O . GLU A 1 62 ? 12.499 -16.370 -37.977 1.00 88.19 62 GLU A O 1
ATOM 502 N N . ALA A 1 63 ? 11.660 -16.248 -35.890 1.00 89.38 63 ALA A N 1
ATOM 503 C CA . ALA A 1 63 ? 10.258 -16.236 -36.294 1.00 89.38 63 ALA A CA 1
ATOM 504 C C . ALA A 1 63 ? 9.895 -14.957 -37.073 1.00 89.38 63 ALA A C 1
ATOM 506 O O . ALA A 1 63 ? 9.197 -15.042 -38.088 1.00 89.38 63 ALA A O 1
ATOM 507 N N . MET A 1 64 ? 10.416 -13.791 -36.670 1.00 89.38 64 MET A N 1
ATOM 508 C CA . MET A 1 64 ? 10.263 -12.541 -37.430 1.00 89.38 64 MET A CA 1
ATOM 509 C C . MET A 1 64 ? 10.969 -12.615 -38.791 1.00 89.38 64 MET A C 1
ATOM 511 O O . MET A 1 64 ? 10.377 -12.286 -39.818 1.00 89.38 64 MET A O 1
ATOM 515 N N . ILE A 1 65 ? 12.206 -13.119 -38.828 1.00 90.19 65 ILE A N 1
ATOM 516 C CA . ILE A 1 65 ? 12.981 -13.336 -40.058 1.00 90.19 65 ILE A CA 1
ATOM 517 C C . ILE A 1 65 ? 12.255 -14.303 -41.008 1.00 90.19 65 ILE A C 1
ATOM 519 O O . ILE A 1 65 ? 12.236 -14.088 -42.221 1.00 90.19 65 ILE A O 1
ATOM 523 N N . ASP A 1 66 ? 11.615 -15.352 -40.492 1.00 92.06 66 ASP A N 1
ATOM 524 C CA . ASP A 1 66 ? 10.834 -16.275 -41.314 1.00 92.06 66 ASP A CA 1
ATOM 525 C C . ASP A 1 66 ? 9.510 -15.673 -41.804 1.00 92.06 66 ASP A C 1
ATOM 527 O O . ASP A 1 66 ? 9.110 -15.970 -42.933 1.00 92.06 66 ASP A O 1
ATOM 531 N N . LYS A 1 67 ? 8.863 -14.785 -41.035 1.00 92.62 67 LYS A N 1
ATOM 532 C CA . LYS A 1 67 ? 7.735 -13.973 -41.528 1.00 92.62 67 LYS A CA 1
ATOM 533 C C . LYS A 1 67 ? 8.173 -13.014 -42.640 1.00 92.62 67 LYS A C 1
ATOM 535 O O . LYS A 1 67 ? 7.469 -12.925 -43.643 1.00 92.62 67 LYS A O 1
ATOM 540 N N . ILE A 1 68 ? 9.347 -12.383 -42.524 1.00 92.00 68 ILE A N 1
ATOM 541 C CA . ILE A 1 68 ? 9.942 -11.521 -43.565 1.00 92.00 68 ILE A CA 1
ATOM 542 C C . ILE A 1 68 ? 10.169 -12.309 -44.862 1.00 92.00 68 ILE A C 1
ATOM 544 O O . ILE A 1 68 ? 9.646 -11.929 -45.908 1.00 92.00 68 ILE A O 1
ATOM 548 N N . LYS A 1 69 ? 10.863 -13.459 -44.804 1.00 90.00 69 LYS A N 1
ATOM 549 C CA . LYS A 1 69 ? 11.086 -14.337 -45.978 1.00 90.00 69 LYS A CA 1
ATOM 550 C C . LYS A 1 69 ? 9.782 -14.778 -46.655 1.00 90.00 69 LYS A C 1
ATOM 552 O O . LYS A 1 69 ? 9.766 -14.989 -47.864 1.00 90.00 69 LYS A O 1
ATOM 557 N N . LYS A 1 70 ? 8.710 -14.964 -45.876 1.00 90.69 70 LYS A N 1
ATOM 558 C CA . LYS A 1 70 ? 7.388 -15.426 -46.339 1.00 90.69 70 LYS A CA 1
ATOM 559 C C . LYS A 1 70 ? 6.423 -14.274 -46.664 1.00 90.69 70 LYS A C 1
ATOM 561 O O . LYS A 1 70 ? 5.276 -14.546 -47.005 1.00 90.69 70 LYS A O 1
ATOM 566 N N . ASN A 1 71 ? 6.867 -13.017 -46.551 1.00 87.38 71 ASN A N 1
ATOM 567 C CA . ASN A 1 71 ? 6.061 -11.799 -46.703 1.00 87.38 71 ASN A CA 1
ATOM 568 C C . ASN A 1 71 ? 4.763 -11.797 -45.857 1.00 87.38 71 ASN A C 1
ATOM 570 O O . ASN A 1 71 ? 3.701 -11.364 -46.303 1.00 87.38 71 ASN A O 1
ATOM 574 N N . GLN A 1 72 ? 4.835 -12.320 -44.630 1.00 88.50 72 GLN A N 1
ATOM 575 C CA . GLN A 1 72 ? 3.703 -12.430 -43.702 1.00 88.50 72 GLN A CA 1
ATOM 576 C C . GLN A 1 72 ? 3.565 -11.158 -42.856 1.00 88.50 72 GLN A C 1
ATOM 578 O O . GLN A 1 72 ? 3.850 -11.154 -41.659 1.00 88.50 72 GLN A O 1
ATOM 583 N N . VAL A 1 73 ? 3.154 -10.075 -43.518 1.00 84.94 73 VAL A N 1
ATOM 584 C CA . VAL A 1 73 ? 2.926 -8.754 -42.914 1.00 84.94 73 VAL A CA 1
ATOM 585 C C . VAL A 1 73 ? 1.662 -8.770 -42.042 1.00 84.94 73 VAL A C 1
ATOM 587 O O . VAL A 1 73 ? 0.615 -9.265 -42.467 1.00 84.94 73 VAL A O 1
ATOM 590 N N . LEU A 1 74 ? 1.733 -8.193 -40.840 1.00 83.81 74 LEU A N 1
ATOM 591 C CA . LEU A 1 74 ? 0.562 -7.892 -40.014 1.00 83.81 74 LEU A CA 1
ATOM 592 C C . LEU A 1 74 ? -0.365 -6.906 -40.735 1.00 83.81 74 LEU A C 1
ATOM 594 O O . LEU A 1 74 ? 0.079 -5.897 -41.283 1.00 83.81 74 LEU A O 1
ATOM 598 N N . GLN A 1 75 ? -1.672 -7.170 -40.716 1.00 77.00 75 GLN A N 1
ATOM 599 C CA . GLN A 1 75 ? -2.630 -6.228 -41.290 1.00 77.00 75 GLN A CA 1
ATOM 600 C C . GLN A 1 75 ? -2.657 -4.942 -40.460 1.00 77.00 75 GLN A C 1
ATOM 602 O O . GLN A 1 75 ? -2.738 -4.982 -39.232 1.00 77.00 75 GLN A O 1
ATOM 607 N N . VAL A 1 76 ? -2.602 -3.802 -41.147 1.00 70.25 76 VAL A N 1
ATOM 608 C CA . VAL A 1 76 ? -2.784 -2.487 -40.527 1.00 70.25 76 VAL A CA 1
ATOM 609 C C . VAL A 1 76 ? -4.188 -2.439 -39.903 1.00 70.25 76 VAL A C 1
ATOM 611 O O . VAL A 1 76 ? -5.146 -2.784 -40.600 1.00 70.25 76 VAL A O 1
ATOM 614 N N . PRO A 1 77 ? -4.347 -2.031 -38.628 1.00 68.31 77 PRO A N 1
ATOM 615 C CA . PRO A 1 77 ? -5.665 -1.859 -38.021 1.00 68.31 77 PRO A CA 1
ATOM 616 C C . PRO A 1 77 ? -6.536 -0.883 -38.822 1.00 68.31 77 PRO A C 1
ATOM 618 O O . PRO A 1 77 ? -6.017 0.065 -39.410 1.00 68.31 77 PRO A O 1
ATOM 621 N N . ASP A 1 78 ? -7.857 -1.078 -38.820 1.00 66.50 78 ASP A N 1
ATOM 622 C CA . ASP A 1 78 ? -8.785 -0.226 -39.576 1.00 66.50 78 ASP A CA 1
ATOM 623 C C . ASP A 1 78 ? -8.858 1.193 -38.974 1.00 66.50 78 ASP A C 1
ATOM 625 O O . ASP A 1 78 ? -9.619 1.490 -38.045 1.00 66.50 78 ASP A O 1
ATOM 629 N N . TRP A 1 79 ? -7.979 2.071 -39.461 1.00 63.84 79 TRP A N 1
ATOM 630 C CA . TRP A 1 79 ? -7.805 3.425 -38.953 1.00 63.84 79 TRP A CA 1
ATOM 631 C C . TRP A 1 79 ? -8.937 4.349 -39.402 1.00 63.84 79 TRP A C 1
ATOM 633 O O . TRP A 1 79 ? -8.812 5.126 -40.353 1.00 63.84 79 TRP A O 1
ATOM 643 N N . ASN A 1 80 ? -10.006 4.376 -38.604 1.00 59.38 80 ASN A N 1
ATOM 644 C CA . ASN A 1 80 ? -10.859 5.556 -38.505 1.00 59.38 80 ASN A CA 1
ATOM 645 C C . ASN A 1 80 ? -9.966 6.800 -38.315 1.00 59.38 80 ASN A C 1
ATOM 647 O O . ASN A 1 80 ? -9.197 6.879 -37.351 1.00 59.38 80 ASN A O 1
ATOM 651 N N . GLN A 1 81 ? -10.086 7.763 -39.236 1.00 57.88 81 GLN A N 1
ATOM 652 C CA . GLN A 1 81 ? -9.183 8.911 -39.408 1.00 57.88 81 GLN A CA 1
ATOM 653 C C . GLN A 1 81 ? -8.958 9.738 -38.127 1.00 57.88 81 GLN A C 1
ATOM 655 O O . GLN A 1 81 ? -7.922 10.388 -37.991 1.00 57.88 81 GLN A O 1
ATOM 660 N N . ASN A 1 82 ? -9.883 9.661 -37.167 1.00 60.44 82 ASN A N 1
ATOM 661 C CA . ASN A 1 82 ? -9.819 10.354 -35.880 1.00 60.44 82 ASN A CA 1
ATOM 662 C C . ASN A 1 82 ? -8.758 9.806 -34.898 1.00 60.44 82 ASN A C 1
ATOM 664 O O . ASN A 1 82 ? -8.492 10.462 -33.896 1.00 60.44 82 ASN A O 1
ATOM 668 N N . HIS A 1 83 ? -8.155 8.635 -35.153 1.00 61.00 83 HIS A N 1
ATOM 669 C CA . HIS A 1 83 ? -7.217 7.973 -34.223 1.00 61.00 83 HIS A CA 1
ATOM 670 C C . HIS A 1 83 ? -5.740 8.015 -34.647 1.00 61.00 83 HIS A C 1
ATOM 672 O O . HIS A 1 83 ? -4.905 7.367 -34.017 1.00 61.00 83 HIS A O 1
ATOM 678 N N . ARG A 1 84 ? -5.377 8.761 -35.699 1.00 63.59 84 ARG A N 1
ATOM 679 C CA . ARG A 1 84 ? -3.971 8.856 -36.124 1.00 63.59 84 ARG A CA 1
ATOM 680 C C . ARG A 1 84 ? -3.122 9.521 -35.021 1.00 63.59 84 ARG A C 1
ATOM 682 O O . ARG A 1 84 ? -3.445 10.649 -34.641 1.00 63.59 84 ARG A O 1
ATOM 689 N N . PRO A 1 85 ? -2.022 8.901 -34.544 1.00 67.12 85 PRO A N 1
ATOM 690 C CA . PRO A 1 85 ? -1.166 9.516 -33.533 1.00 67.12 85 PRO A CA 1
ATOM 691 C C . PRO A 1 85 ? -0.590 10.837 -34.055 1.00 67.12 85 PRO A C 1
ATOM 693 O O . PRO A 1 85 ? -0.091 10.925 -35.181 1.00 67.12 85 PRO A O 1
ATOM 696 N N . THR A 1 86 ? -0.691 11.891 -33.245 1.00 76.50 86 THR A N 1
ATOM 697 C CA . THR A 1 86 ? -0.205 13.222 -33.635 1.00 76.50 86 THR A CA 1
ATOM 698 C C . THR A 1 86 ? 1.321 13.274 -33.618 1.00 76.50 86 THR A C 1
ATOM 700 O O . THR A 1 86 ? 1.966 12.556 -32.856 1.00 76.50 86 THR A O 1
ATOM 703 N N . THR A 1 87 ? 1.922 14.190 -34.384 1.00 71.81 87 THR A N 1
ATOM 704 C CA . THR A 1 87 ? 3.383 14.390 -34.388 1.00 71.81 87 THR A CA 1
ATOM 705 C C . THR A 1 87 ? 3.943 14.645 -32.986 1.00 71.81 87 THR A C 1
ATOM 707 O O . THR A 1 87 ? 5.051 14.215 -32.695 1.00 71.81 87 THR A O 1
ATOM 710 N N . LYS A 1 88 ? 3.169 15.283 -32.090 1.00 74.81 88 LYS A N 1
ATOM 711 C CA . LYS A 1 88 ? 3.547 15.423 -30.676 1.00 74.81 88 LYS A CA 1
ATOM 712 C C . LYS A 1 88 ? 3.651 14.063 -29.987 1.00 74.81 88 LYS A C 1
ATOM 714 O O . LYS A 1 88 ? 4.695 13.777 -29.429 1.00 74.81 88 LYS A O 1
ATOM 719 N N . MET A 1 89 ? 2.623 13.218 -30.082 1.00 74.56 89 MET A N 1
ATOM 720 C CA . MET A 1 89 ? 2.612 11.882 -29.463 1.00 74.56 89 MET A CA 1
ATOM 721 C C . MET A 1 89 ? 3.763 11.000 -29.966 1.00 74.56 89 MET A C 1
ATOM 723 O O . MET A 1 89 ? 4.403 10.330 -29.167 1.00 74.56 89 MET A O 1
ATOM 727 N N . ILE A 1 90 ? 4.067 11.052 -31.269 1.00 77.81 90 ILE A N 1
ATOM 728 C CA . ILE A 1 90 ? 5.195 10.314 -31.863 1.00 77.81 90 ILE A CA 1
ATOM 729 C C . ILE A 1 90 ? 6.536 10.830 -31.310 1.00 77.81 90 ILE A C 1
ATOM 731 O O . ILE A 1 90 ? 7.392 10.036 -30.933 1.00 77.81 90 ILE A O 1
ATOM 735 N N . LEU A 1 91 ? 6.713 12.153 -31.206 1.00 75.94 91 LEU A N 1
ATOM 736 C CA . LEU A 1 91 ? 7.917 12.768 -30.626 1.00 75.94 91 LEU A CA 1
ATOM 737 C C . LEU A 1 91 ? 8.020 12.610 -29.097 1.00 75.94 91 LEU A C 1
ATOM 739 O O . LEU A 1 91 ? 9.109 12.769 -28.555 1.00 75.94 91 LEU A O 1
ATOM 743 N N . SER A 1 92 ? 6.916 12.306 -28.409 1.00 78.56 92 SER A N 1
ATOM 744 C CA . SER A 1 92 ? 6.864 12.029 -26.966 1.00 78.56 92 SER A CA 1
ATOM 745 C C . SER A 1 92 ? 7.210 10.584 -26.595 1.00 78.56 92 SER A C 1
ATOM 747 O O . SER A 1 92 ? 7.300 10.291 -25.409 1.00 78.56 92 SER A O 1
ATOM 749 N N . HIS A 1 93 ? 7.375 9.677 -27.559 1.00 79.62 93 HIS A N 1
ATOM 750 C CA . HIS A 1 93 ? 7.676 8.275 -27.272 1.00 79.62 93 HIS A CA 1
ATOM 751 C C . HIS A 1 93 ? 9.140 8.099 -26.835 1.00 79.62 93 HIS A C 1
ATOM 753 O O . HIS A 1 93 ? 10.046 8.656 -27.457 1.00 79.62 93 HIS A O 1
ATOM 759 N N . ASP A 1 94 ? 9.386 7.306 -25.789 1.00 69.75 94 ASP A N 1
ATOM 760 C CA . ASP A 1 94 ? 10.689 7.180 -25.114 1.00 69.75 94 ASP A CA 1
ATOM 761 C C . ASP A 1 94 ? 11.841 6.801 -26.048 1.00 69.75 94 ASP A C 1
ATOM 763 O O . ASP A 1 94 ? 12.949 7.315 -25.912 1.00 69.75 94 ASP A O 1
ATOM 767 N N . THR A 1 95 ? 11.577 5.955 -27.046 1.00 72.25 95 THR A N 1
ATOM 768 C CA . THR A 1 95 ? 12.547 5.578 -28.085 1.00 72.25 95 THR A CA 1
ATOM 769 C C . THR A 1 95 ? 12.988 6.790 -28.911 1.00 72.25 95 THR A C 1
ATOM 771 O O . THR A 1 95 ? 14.182 7.012 -29.119 1.00 72.25 95 THR A O 1
ATOM 774 N N . VAL A 1 96 ? 12.035 7.627 -29.327 1.00 78.50 96 VAL A N 1
ATOM 775 C CA . VAL A 1 96 ? 12.279 8.859 -30.086 1.00 78.50 96 VAL A CA 1
ATOM 776 C C . VAL A 1 96 ? 12.951 9.911 -29.202 1.00 78.50 96 VAL A C 1
ATOM 778 O O . VAL A 1 96 ? 13.920 10.534 -29.634 1.00 78.50 96 VAL A O 1
ATOM 781 N N . LEU A 1 97 ? 12.520 10.061 -27.945 1.00 78.62 97 LEU A N 1
ATOM 782 C CA . LEU A 1 97 ? 13.160 10.946 -26.967 1.00 78.62 97 LEU A CA 1
ATOM 783 C C . LEU A 1 97 ? 14.607 10.530 -26.659 1.00 78.62 97 LEU A C 1
ATOM 785 O O . LEU A 1 97 ? 15.474 11.398 -26.566 1.00 78.62 97 LEU A O 1
ATOM 789 N N . MET A 1 98 ? 14.894 9.228 -26.560 1.00 75.25 98 MET A N 1
ATOM 790 C CA . MET A 1 98 ? 16.249 8.703 -26.373 1.00 75.25 98 MET A CA 1
ATOM 791 C C . MET A 1 98 ? 17.144 9.066 -27.561 1.00 75.25 98 MET A C 1
ATOM 793 O O . MET A 1 98 ? 18.207 9.656 -27.362 1.00 75.25 98 MET A O 1
ATOM 797 N N . TYR A 1 99 ? 16.704 8.797 -28.796 1.00 73.31 99 TYR A N 1
ATOM 798 C CA . TYR A 1 99 ? 17.462 9.183 -29.991 1.00 73.31 99 TYR A CA 1
ATOM 799 C C . TYR A 1 99 ? 17.645 10.701 -30.100 1.00 73.31 99 TYR A C 1
ATOM 801 O O . TYR A 1 99 ? 18.752 11.158 -30.372 1.00 73.31 99 TYR A O 1
ATOM 809 N N . LEU A 1 100 ? 16.613 11.504 -29.821 1.00 75.81 100 LEU A N 1
ATOM 810 C CA . LEU A 1 100 ? 16.732 12.966 -29.802 1.00 75.81 100 LEU A CA 1
ATOM 811 C C . LEU A 1 100 ? 17.715 13.455 -28.727 1.00 75.81 100 LEU A C 1
ATOM 813 O O . LEU A 1 100 ? 18.466 14.395 -28.983 1.00 75.81 100 LEU A O 1
ATOM 817 N N . ARG A 1 101 ? 17.769 12.812 -27.551 1.00 71.31 101 ARG A N 1
ATOM 818 C CA . ARG A 1 101 ? 18.740 13.128 -26.490 1.00 71.31 101 ARG A CA 1
ATOM 819 C C . ARG A 1 101 ? 20.180 12.813 -26.915 1.00 71.31 101 ARG A C 1
ATOM 821 O O . ARG A 1 101 ? 21.068 13.592 -26.576 1.00 71.31 101 ARG A O 1
ATOM 828 N N . LEU A 1 102 ? 20.413 11.761 -27.709 1.00 68.94 102 LEU A N 1
ATOM 829 C CA . LEU A 1 102 ? 21.735 11.445 -28.282 1.00 68.94 102 LEU A CA 1
ATOM 830 C C . LEU A 1 102 ? 22.243 12.504 -29.283 1.00 68.94 102 LEU A C 1
ATOM 832 O O . LEU A 1 102 ? 23.451 12.618 -29.466 1.00 68.94 102 LEU A O 1
ATOM 836 N N . PHE A 1 103 ? 21.355 13.299 -29.894 1.00 71.62 103 PHE A N 1
ATOM 837 C CA . PHE A 1 103 ? 21.722 14.402 -30.797 1.00 71.62 103 PHE A CA 1
ATOM 838 C C . PHE A 1 103 ? 21.812 15.786 -30.115 1.00 71.62 103 PHE A C 1
ATOM 840 O O . PHE A 1 103 ? 22.120 16.772 -30.787 1.00 71.62 103 PHE A O 1
ATOM 847 N N . LYS A 1 104 ? 21.562 15.892 -28.801 1.00 75.50 104 LYS A N 1
ATOM 848 C CA . LYS A 1 104 ? 21.788 17.129 -28.023 1.00 75.50 104 LYS A CA 1
ATOM 849 C C . LYS A 1 104 ? 23.282 17.364 -27.772 1.00 75.50 104 LYS A C 1
ATOM 851 O O . LYS A 1 104 ? 24.062 16.414 -27.744 1.00 75.50 104 LYS A O 1
ATOM 856 N N . SER A 1 105 ? 23.685 18.615 -27.528 1.00 76.38 105 SER A N 1
ATOM 857 C CA . SER A 1 105 ? 25.066 18.893 -27.100 1.00 76.38 105 SER A CA 1
ATOM 858 C C . SER A 1 105 ? 25.329 18.362 -25.677 1.00 76.38 105 SER A C 1
ATOM 860 O O . SER A 1 105 ? 24.390 18.275 -24.878 1.00 76.38 105 SER A O 1
ATOM 862 N N . PRO A 1 106 ? 26.588 18.049 -25.305 1.00 78.12 106 PRO A N 1
ATOM 863 C CA . PRO A 1 106 ? 26.918 17.602 -23.947 1.00 78.12 106 PRO A CA 1
ATOM 864 C C . PRO A 1 106 ? 26.483 18.597 -22.859 1.00 78.12 106 PRO A C 1
ATOM 866 O O . PRO A 1 106 ? 26.018 18.194 -21.799 1.00 78.12 106 PRO A O 1
ATOM 869 N N . GLU A 1 107 ? 26.562 19.898 -23.148 1.00 82.88 107 GLU A N 1
ATOM 870 C CA . GLU A 1 107 ? 26.117 20.984 -22.263 1.00 82.88 107 GLU A CA 1
ATOM 871 C C . GLU A 1 107 ? 24.600 20.926 -22.015 1.00 82.88 107 GLU A C 1
ATOM 873 O O . GLU A 1 107 ? 24.143 21.033 -20.879 1.00 82.88 107 GLU A O 1
ATOM 878 N N . GLN A 1 108 ? 23.807 20.685 -23.068 1.00 80.31 108 GLN A N 1
ATOM 879 C CA . GLN A 1 108 ? 22.353 20.518 -22.962 1.00 80.31 108 GLN A CA 1
ATOM 880 C C . GLN A 1 108 ? 21.982 19.255 -22.175 1.00 80.31 108 GLN A C 1
ATOM 882 O O . GLN A 1 108 ? 21.050 19.291 -21.375 1.00 80.31 108 GLN A O 1
ATOM 887 N N . GLN A 1 109 ? 22.715 18.153 -22.370 1.00 74.75 109 GLN A N 1
ATOM 888 C CA . GLN A 1 109 ? 22.528 16.914 -21.606 1.00 74.75 109 GLN A CA 1
ATOM 889 C C . GLN A 1 109 ? 22.884 17.098 -20.120 1.00 74.75 109 GLN A C 1
ATOM 891 O O . GLN A 1 109 ? 22.187 16.575 -19.250 1.00 74.75 109 GLN A O 1
ATOM 896 N N . GLN A 1 110 ? 23.944 17.855 -19.813 1.00 77.88 110 GLN A N 1
ATOM 897 C CA . GLN A 1 110 ? 24.326 18.189 -18.439 1.00 77.88 110 GLN A CA 1
ATOM 898 C C . GLN A 1 110 ? 23.280 19.078 -17.759 1.00 77.88 110 GLN A C 1
ATOM 900 O O . GLN A 1 110 ? 22.878 18.766 -16.639 1.00 77.88 110 GLN A O 1
ATOM 905 N N . GLN A 1 111 ? 22.790 20.125 -18.433 1.00 83.00 111 GLN A N 1
ATOM 906 C CA . GLN A 1 111 ? 21.741 20.988 -17.885 1.00 83.00 111 GLN A CA 1
ATOM 907 C C . GLN A 1 111 ? 20.439 20.208 -17.645 1.00 83.00 111 GLN A C 1
ATOM 909 O O . GLN A 1 111 ? 19.908 20.247 -16.542 1.00 83.00 111 GLN A O 1
ATOM 914 N N . GLU A 1 112 ? 19.989 19.403 -18.614 1.00 83.50 112 GLU A N 1
ATOM 915 C CA . GLU A 1 112 ? 18.810 18.535 -18.467 1.00 83.50 112 GLU A CA 1
ATOM 916 C C . GLU A 1 112 ? 18.954 17.563 -17.279 1.00 83.50 112 GLU A C 1
ATOM 918 O O . GLU A 1 112 ? 18.001 17.351 -16.532 1.00 83.50 112 GLU A O 1
ATOM 923 N N . LYS A 1 113 ? 20.154 17.013 -17.045 1.00 81.12 113 LYS A N 1
ATOM 924 C CA . LYS A 1 113 ? 20.434 16.156 -15.881 1.00 81.12 113 LYS A CA 1
ATOM 925 C C . LYS A 1 113 ? 20.399 16.928 -14.554 1.00 81.12 113 LYS A C 1
ATOM 927 O O . LYS A 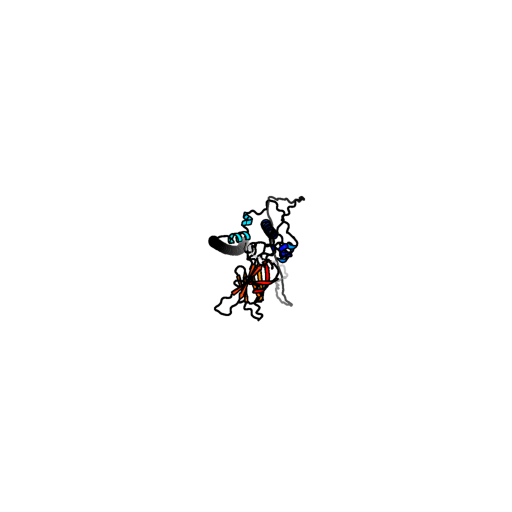1 113 ? 19.936 16.375 -13.558 1.00 81.12 113 LYS A O 1
ATOM 932 N N . ILE A 1 114 ? 20.875 18.174 -14.525 1.00 89.31 114 ILE A N 1
ATOM 933 C CA . ILE A 1 114 ? 20.807 19.055 -13.347 1.00 89.31 114 ILE A CA 1
ATOM 934 C C . ILE A 1 114 ? 19.350 19.423 -13.042 1.00 89.31 114 ILE A C 1
ATOM 936 O O . ILE A 1 114 ? 18.926 19.340 -11.890 1.00 89.31 114 ILE A O 1
ATOM 940 N N . ASP A 1 115 ? 18.568 19.767 -14.063 1.00 90.25 115 ASP A N 1
ATOM 941 C CA . ASP A 1 115 ? 17.161 20.141 -13.916 1.00 90.25 115 ASP A CA 1
ATOM 942 C C . ASP A 1 115 ? 16.325 18.959 -13.400 1.00 90.25 115 ASP A C 1
ATOM 944 O O . ASP A 1 115 ? 15.621 19.106 -12.400 1.00 90.25 115 ASP A O 1
ATOM 948 N N . LEU A 1 116 ? 16.502 17.761 -13.976 1.00 86.19 116 LEU A N 1
ATOM 949 C CA . LEU A 1 116 ? 15.872 16.520 -13.501 1.00 86.19 116 LEU A CA 1
ATOM 950 C C . LEU A 1 116 ? 16.299 16.140 -12.073 1.00 86.19 116 LEU A C 1
ATOM 952 O O . LEU A 1 116 ? 15.482 15.655 -11.293 1.00 86.19 116 LEU A O 1
ATOM 956 N N . PHE A 1 117 ? 17.563 16.365 -11.695 1.00 88.69 117 PHE A N 1
ATOM 957 C CA . PHE A 1 117 ? 18.035 16.135 -10.324 1.00 88.69 117 PHE A CA 1
ATOM 958 C C . PHE A 1 117 ? 17.370 17.099 -9.330 1.00 88.69 117 PHE A C 1
ATOM 960 O O . PHE A 1 117 ? 16.927 16.678 -8.261 1.00 88.69 117 PHE A O 1
ATOM 967 N N . ASN A 1 118 ? 17.244 18.376 -9.697 1.00 92.38 118 ASN A N 1
ATOM 968 C CA . ASN A 1 118 ? 16.558 19.387 -8.894 1.00 92.38 118 ASN A CA 1
ATOM 969 C C . ASN A 1 118 ? 15.053 19.098 -8.765 1.00 92.38 118 ASN A C 1
ATOM 971 O O . ASN A 1 118 ? 14.492 19.258 -7.682 1.00 92.38 118 ASN A O 1
ATOM 975 N N . GLU A 1 119 ? 14.401 18.654 -9.840 1.00 91.75 119 GLU A N 1
ATOM 976 C CA . GLU A 1 119 ? 12.990 18.257 -9.846 1.00 91.75 119 GLU A CA 1
ATOM 977 C C . GLU A 1 119 ? 12.746 17.016 -8.977 1.00 91.75 119 GLU A C 1
ATOM 979 O O . GLU A 1 119 ? 11.905 17.059 -8.079 1.00 91.75 119 GLU A O 1
ATOM 984 N N . ARG A 1 120 ? 13.562 15.964 -9.133 1.00 88.88 120 ARG A N 1
ATOM 985 C CA . ARG A 1 120 ? 13.541 14.774 -8.266 1.00 88.88 120 ARG A CA 1
ATOM 986 C C . ARG A 1 120 ? 13.671 15.140 -6.786 1.00 88.88 120 ARG A C 1
ATOM 988 O O . ARG A 1 120 ? 12.930 14.615 -5.963 1.00 88.88 120 ARG A O 1
ATOM 995 N N . ASN A 1 121 ? 14.593 16.039 -6.439 1.00 91.38 121 ASN A N 1
ATOM 996 C CA . ASN A 1 121 ? 14.797 16.443 -5.045 1.00 91.38 121 ASN A CA 1
ATOM 997 C C . ASN A 1 121 ? 13.586 17.214 -4.488 1.00 91.38 121 ASN A C 1
ATOM 999 O O . ASN A 1 121 ? 13.201 16.980 -3.348 1.00 91.38 121 ASN A O 1
ATOM 1003 N N . ARG A 1 122 ? 12.934 18.069 -5.294 1.00 95.25 122 ARG A N 1
ATOM 1004 C CA . ARG A 1 122 ? 11.680 18.745 -4.899 1.00 95.25 122 ARG A CA 1
ATOM 1005 C C . ARG A 1 122 ? 10.544 17.753 -4.659 1.00 95.25 122 ARG A C 1
ATOM 1007 O O . ARG A 1 122 ? 9.858 17.872 -3.652 1.00 95.25 122 ARG A O 1
ATOM 1014 N N . LEU A 1 123 ? 10.376 16.774 -5.550 1.00 92.75 123 LEU A N 1
ATOM 1015 C CA . LEU A 1 123 ? 9.365 15.723 -5.404 1.00 92.75 123 LEU A CA 1
ATOM 1016 C C . LEU A 1 123 ? 9.633 14.849 -4.169 1.00 92.75 123 LEU A C 1
ATOM 1018 O O . LEU A 1 123 ? 8.694 14.467 -3.478 1.00 92.75 123 LEU A O 1
ATOM 1022 N N . GLN A 1 124 ? 10.903 14.589 -3.840 1.00 91.44 124 GLN A N 1
ATOM 1023 C CA . GLN A 1 124 ? 11.277 13.900 -2.603 1.00 91.44 124 GLN A CA 1
ATOM 1024 C C . GLN A 1 124 ? 10.944 14.737 -1.357 1.00 91.44 124 GLN A C 1
ATOM 1026 O O . GLN A 1 124 ? 10.385 14.205 -0.401 1.00 91.44 124 GLN A O 1
ATOM 1031 N N . ASP A 1 125 ? 11.239 16.042 -1.363 1.00 94.94 125 ASP A N 1
ATOM 1032 C CA . ASP A 1 125 ? 10.878 16.959 -0.272 1.00 94.94 125 ASP A CA 1
ATOM 1033 C C . ASP A 1 125 ? 9.357 17.080 -0.086 1.00 94.94 125 ASP A C 1
ATOM 1035 O O . ASP A 1 125 ? 8.886 17.214 1.043 1.00 94.94 125 ASP A O 1
ATOM 1039 N N . GLU A 1 126 ? 8.587 17.044 -1.174 1.00 95.81 126 GLU A N 1
ATOM 1040 C CA . GLU A 1 126 ? 7.122 17.077 -1.160 1.00 95.81 126 GLU A CA 1
ATOM 1041 C C . GLU A 1 126 ? 6.541 15.763 -0.615 1.00 95.81 126 GLU A C 1
ATOM 1043 O O . GLU A 1 126 ? 5.777 15.792 0.350 1.00 95.81 126 GLU A O 1
ATOM 1048 N N . LEU A 1 127 ? 7.006 14.613 -1.116 1.00 92.38 127 LEU A N 1
ATOM 1049 C CA . LEU A 1 127 ? 6.652 13.283 -0.605 1.00 92.38 127 LEU A CA 1
ATOM 1050 C C . LEU A 1 127 ? 6.958 13.142 0.897 1.00 92.38 127 LEU A C 1
ATOM 1052 O O . LEU A 1 127 ? 6.115 12.675 1.664 1.00 92.38 127 LEU A O 1
ATOM 1056 N N . ASN A 1 128 ? 8.131 13.606 1.340 1.00 93.50 128 ASN A N 1
ATOM 1057 C CA . ASN A 1 128 ? 8.525 13.608 2.751 1.00 93.50 128 ASN A CA 1
ATOM 1058 C C . ASN A 1 128 ? 7.572 14.459 3.622 1.00 93.50 128 ASN A C 1
ATOM 1060 O O . ASN A 1 128 ? 7.274 14.091 4.763 1.00 93.50 128 ASN A O 1
ATOM 1064 N N . ARG A 1 129 ? 7.056 15.586 3.106 1.00 94.94 129 ARG A N 1
ATOM 1065 C CA . ARG A 1 129 ? 6.065 16.417 3.818 1.00 94.94 129 ARG A CA 1
ATOM 1066 C C . ARG A 1 129 ? 4.726 15.702 3.918 1.00 94.94 129 ARG A C 1
ATOM 1068 O O . ARG A 1 129 ? 4.239 15.523 5.028 1.00 94.94 129 ARG A O 1
ATOM 1075 N N . THR A 1 130 ? 4.190 15.202 2.806 1.00 94.38 130 THR A N 1
ATOM 1076 C CA . THR A 1 130 ? 2.921 14.458 2.807 1.00 94.38 130 THR A CA 1
ATOM 1077 C C . THR A 1 130 ? 2.985 13.236 3.728 1.00 94.38 130 THR A C 1
ATOM 1079 O O . THR A 1 130 ? 2.035 12.976 4.464 1.00 94.38 130 THR A O 1
ATOM 1082 N N . GLN A 1 131 ? 4.122 12.532 3.786 1.00 93.06 131 GLN A N 1
ATOM 1083 C CA . GLN A 1 131 ? 4.307 11.425 4.727 1.00 93.06 131 GLN A CA 1
ATOM 1084 C C . GLN A 1 131 ? 4.334 11.889 6.193 1.00 93.06 131 GLN A C 1
ATOM 1086 O O . GLN A 1 131 ? 3.745 11.229 7.049 1.00 93.06 131 GLN A O 1
ATOM 1091 N N . THR A 1 132 ? 4.975 13.019 6.518 1.00 94.62 132 THR A N 1
ATOM 1092 C CA . THR A 1 132 ? 4.948 13.544 7.898 1.00 94.62 132 THR A CA 1
ATOM 1093 C C . THR A 1 132 ? 3.563 14.063 8.296 1.00 94.62 132 THR A C 1
ATOM 1095 O O . THR A 1 132 ? 3.152 13.842 9.434 1.00 94.62 132 THR A O 1
ATOM 1098 N N . GLU A 1 133 ? 2.802 14.656 7.375 1.00 94.81 133 GLU A N 1
ATOM 1099 C CA . GLU A 1 133 ? 1.406 15.068 7.585 1.00 94.81 133 GLU A CA 1
ATOM 1100 C C . GLU A 1 133 ? 0.475 13.863 7.804 1.00 94.81 133 GLU A C 1
ATOM 1102 O O . GLU A 1 133 ? -0.273 13.842 8.784 1.00 94.81 133 GLU A O 1
ATOM 1107 N N . LEU A 1 134 ? 0.586 12.819 6.975 1.00 93.12 134 LEU A N 1
ATOM 1108 C CA . LEU A 1 134 ? -0.175 11.572 7.114 1.00 93.12 134 LEU A CA 1
ATOM 1109 C C . LEU A 1 134 ? 0.131 10.859 8.442 1.00 93.12 134 LEU A C 1
ATOM 1111 O O . LEU A 1 134 ? -0.786 10.438 9.151 1.00 93.12 134 LEU A O 1
ATOM 1115 N N . ASN A 1 135 ? 1.409 10.785 8.827 1.00 93.69 135 ASN A N 1
ATOM 1116 C CA . ASN A 1 135 ? 1.827 10.223 10.114 1.00 93.69 135 ASN A CA 1
ATOM 1117 C C . ASN A 1 135 ? 1.258 11.036 11.295 1.00 93.69 135 ASN A C 1
ATOM 1119 O O . ASN A 1 135 ? 0.830 10.458 12.297 1.00 93.69 135 ASN A O 1
ATOM 1123 N N . ARG A 1 136 ? 1.213 12.371 11.173 1.00 95.12 136 ARG A N 1
ATOM 1124 C CA . ARG A 1 136 ? 0.640 13.278 12.180 1.00 95.12 136 ARG A CA 1
ATOM 1125 C C . ARG A 1 136 ? -0.868 13.060 12.336 1.00 95.12 136 ARG A C 1
ATOM 1127 O O . ARG A 1 136 ? -1.340 12.920 13.461 1.00 95.12 136 ARG A O 1
ATOM 1134 N N . GLU A 1 137 ? -1.607 12.963 11.229 1.00 94.75 137 GLU A N 1
ATOM 1135 C CA . GLU A 1 137 ? -3.037 12.625 11.253 1.00 94.75 137 GLU A CA 1
ATOM 1136 C C . GLU A 1 137 ? -3.306 11.242 11.855 1.00 94.75 137 GLU A C 1
ATOM 1138 O O . GLU A 1 137 ? -4.278 11.076 12.591 1.00 94.75 137 GLU A O 1
ATOM 1143 N N . SER A 1 138 ? -2.467 10.246 11.553 1.00 93.56 138 SER A N 1
ATOM 1144 C CA . SER A 1 138 ? -2.615 8.894 12.100 1.00 93.56 138 SER A CA 1
ATOM 1145 C C . SER A 1 138 ? -2.509 8.902 13.628 1.00 93.56 138 SER A C 1
ATOM 1147 O O . SER A 1 138 ? -3.374 8.349 14.304 1.00 93.56 138 SER A O 1
ATOM 1149 N N . GLN A 1 139 ? -1.516 9.608 14.183 1.00 94.25 139 GLN A N 1
ATOM 1150 C CA . GLN A 1 139 ? -1.368 9.765 15.635 1.00 94.25 139 GLN A CA 1
ATOM 1151 C C . GLN A 1 139 ? -2.516 10.560 16.277 1.00 94.25 139 GLN A C 1
ATOM 1153 O O . GLN A 1 139 ? -2.886 10.287 17.417 1.00 94.25 139 GLN A O 1
ATOM 1158 N N . GLU A 1 140 ? -3.098 11.545 15.586 1.00 95.19 140 GLU A N 1
ATOM 1159 C CA . GLU A 1 140 ? -4.274 12.266 16.095 1.00 95.19 140 GLU A CA 1
ATOM 1160 C C . GLU A 1 140 ? -5.527 11.379 16.121 1.00 95.19 140 GLU A C 1
ATOM 1162 O O . GLU A 1 140 ? -6.263 11.396 17.110 1.00 95.19 140 GLU A O 1
ATOM 1167 N N . LYS A 1 141 ? -5.732 10.549 15.089 1.00 93.75 141 LYS A N 1
ATOM 1168 C CA . LYS A 1 141 ? -6.832 9.570 15.021 1.00 93.75 141 LYS A CA 1
ATOM 1169 C C . LYS A 1 141 ? -6.695 8.495 16.104 1.00 93.75 141 LYS A C 1
ATOM 1171 O O . LYS A 1 141 ? -7.667 8.222 16.803 1.00 93.75 141 LYS A O 1
ATOM 1176 N N . GLU A 1 142 ? -5.492 7.957 16.307 1.00 94.31 142 GLU A N 1
ATOM 1177 C CA . GLU A 1 142 ? -5.191 6.986 17.369 1.00 94.31 142 GLU A CA 1
ATOM 1178 C C . GLU A 1 142 ? -5.478 7.563 18.767 1.00 94.31 142 GLU A C 1
ATOM 1180 O O . GLU A 1 142 ? -6.210 6.961 19.554 1.00 94.31 142 GLU A O 1
ATOM 1185 N N . ARG A 1 143 ? -4.989 8.776 19.066 1.00 95.19 143 ARG A N 1
ATOM 1186 C CA . ARG A 1 143 ? -5.251 9.457 20.350 1.00 95.19 143 ARG A CA 1
ATOM 1187 C C . ARG A 1 143 ? -6.742 9.703 20.583 1.00 95.19 143 ARG A C 1
ATOM 1189 O O . ARG A 1 143 ? -7.228 9.471 21.689 1.00 95.19 143 ARG A O 1
ATOM 1196 N N . ALA A 1 144 ? -7.471 10.138 19.554 1.00 94.56 144 ALA A N 1
ATOM 1197 C CA . ALA A 1 144 ? -8.917 10.331 19.637 1.00 94.56 144 ALA A CA 1
ATOM 1198 C C . ALA A 1 144 ? -9.665 9.006 19.879 1.00 94.56 144 ALA A C 1
ATOM 1200 O O . ALA A 1 144 ? -10.620 8.971 20.654 1.00 94.56 144 ALA A O 1
ATOM 1201 N N . GLN A 1 145 ? -9.213 7.905 19.271 1.00 94.81 145 GLN A N 1
ATOM 1202 C CA . GLN A 1 145 ? -9.786 6.574 19.474 1.00 94.81 145 GLN A CA 1
ATOM 1203 C C . GLN A 1 145 ? -9.537 6.046 20.896 1.00 94.81 145 GLN A C 1
ATOM 1205 O O . GLN A 1 145 ? -10.453 5.488 21.502 1.00 94.81 145 GLN A O 1
ATOM 1210 N N . VAL A 1 146 ? -8.344 6.267 21.460 1.00 95.19 146 VAL A N 1
ATOM 1211 C CA . VAL A 1 146 ? -8.025 5.915 22.857 1.00 95.19 146 VAL A CA 1
ATOM 1212 C C . VAL A 1 146 ? -8.907 6.689 23.843 1.00 95.19 146 VAL A C 1
ATOM 1214 O O . VAL A 1 146 ? -9.488 6.077 24.740 1.00 95.19 146 VAL A O 1
ATOM 1217 N N . GLU A 1 147 ? -9.077 8.002 23.661 1.00 95.31 147 GLU A N 1
ATOM 1218 C CA . GLU A 1 147 ? -9.921 8.806 24.559 1.00 95.31 147 GLU A CA 1
ATOM 1219 C C . GLU A 1 147 ? -11.418 8.458 24.409 1.00 95.31 147 GLU A C 1
ATOM 1221 O O . GLU A 1 147 ? -12.134 8.395 25.406 1.00 95.31 147 GLU A O 1
ATOM 1226 N N . LEU A 1 148 ? -11.888 8.112 23.201 1.00 95.06 148 LEU A N 1
ATOM 1227 C CA . LEU A 1 148 ? -13.253 7.607 22.975 1.00 95.06 148 LEU A CA 1
ATOM 1228 C C . LEU A 1 148 ? -13.504 6.268 23.693 1.00 95.06 148 LEU A C 1
ATOM 1230 O O . LEU A 1 148 ? -14.559 6.070 24.303 1.00 95.06 148 LEU A O 1
ATOM 1234 N N . ILE A 1 149 ? -12.541 5.340 23.637 1.00 95.38 149 ILE A N 1
ATOM 1235 C CA . ILE A 1 149 ? -12.604 4.069 24.376 1.00 95.38 149 ILE A CA 1
ATOM 1236 C C . ILE A 1 149 ? -12.658 4.353 25.878 1.00 95.38 149 ILE A C 1
ATOM 1238 O O . ILE A 1 149 ? -13.503 3.794 26.580 1.00 95.38 149 ILE A O 1
ATOM 1242 N N . ARG A 1 150 ? -11.806 5.258 26.368 1.00 95.50 150 ARG A N 1
ATOM 1243 C CA . ARG A 1 150 ? -11.773 5.658 27.773 1.00 95.50 150 ARG A CA 1
ATOM 1244 C C . ARG A 1 150 ? -13.111 6.237 28.233 1.00 95.50 150 ARG A C 1
ATOM 1246 O O . ARG A 1 150 ? -13.680 5.703 29.185 1.00 95.50 150 ARG A O 1
ATOM 1253 N N . GLU A 1 151 ? -13.650 7.243 27.541 1.00 95.06 151 GLU A N 1
ATOM 1254 C CA . GLU A 1 151 ? -14.936 7.873 27.878 1.00 95.06 151 GLU A CA 1
ATOM 1255 C C . GLU A 1 151 ? -16.068 6.831 27.922 1.00 95.06 151 GLU A C 1
ATOM 1257 O O . GLU A 1 151 ? -16.893 6.823 28.839 1.00 95.06 151 GLU A O 1
ATOM 1262 N N . ARG A 1 152 ? -16.070 5.882 26.975 1.00 94.75 152 ARG A N 1
ATOM 1263 C CA . ARG A 1 152 ? -17.009 4.755 26.972 1.00 94.75 152 ARG A CA 1
ATOM 1264 C C . ARG A 1 152 ? -16.851 3.860 28.206 1.00 94.75 152 ARG A C 1
ATOM 1266 O O . ARG A 1 152 ? -17.860 3.516 28.815 1.00 94.75 152 ARG A O 1
ATOM 1273 N N . THR A 1 153 ? -15.626 3.521 28.619 1.00 94.31 153 THR A N 1
ATOM 1274 C CA . THR A 1 153 ? -15.415 2.722 29.843 1.00 94.31 153 THR A CA 1
ATOM 1275 C C . THR A 1 153 ? -15.779 3.474 31.124 1.00 94.31 153 THR A C 1
ATOM 1277 O O . THR A 1 153 ? -16.264 2.849 32.068 1.00 94.31 153 THR A O 1
ATOM 1280 N N . GLU A 1 154 ? -15.597 4.797 31.171 1.00 95.44 154 GLU A N 1
ATOM 1281 C CA . GLU A 1 154 ? -15.993 5.624 32.316 1.00 95.44 154 GLU A CA 1
ATOM 1282 C C . GLU A 1 154 ? -17.532 5.682 32.428 1.00 95.44 154 GLU A C 1
ATOM 1284 O O . GLU A 1 154 ? -18.071 5.425 33.507 1.00 95.44 154 GLU A O 1
ATOM 1289 N N . LYS A 1 155 ? -18.252 5.848 31.305 1.00 94.31 155 LYS A N 1
ATOM 1290 C CA . LYS A 1 155 ? -19.728 5.750 31.238 1.00 94.31 155 LYS A CA 1
ATOM 1291 C C . LYS A 1 155 ? -20.258 4.356 31.596 1.00 94.31 155 LYS A C 1
ATOM 1293 O O . LYS A 1 155 ? -21.225 4.245 32.349 1.00 94.31 155 LYS A O 1
ATOM 1298 N N . ASP A 1 156 ? -19.625 3.284 31.115 1.00 94.44 156 ASP A N 1
ATOM 1299 C CA . ASP A 1 156 ? -20.013 1.908 31.465 1.00 94.44 156 ASP A CA 1
ATOM 1300 C C . ASP A 1 156 ? -19.767 1.596 32.956 1.00 94.44 156 ASP A C 1
ATOM 1302 O O . ASP A 1 156 ? -20.520 0.827 33.560 1.00 94.44 156 ASP A O 1
ATOM 1306 N N . GLN A 1 157 ? -18.752 2.203 33.586 1.00 94.31 157 GLN A N 1
ATOM 1307 C CA . GLN A 1 157 ? -18.563 2.134 35.039 1.00 94.31 157 GLN A CA 1
ATOM 1308 C C . GLN A 1 157 ? -19.620 2.936 35.802 1.00 94.31 157 GLN A C 1
ATOM 1310 O O . GLN A 1 157 ? -20.156 2.433 36.790 1.00 94.31 157 GLN A O 1
ATOM 1315 N N . GLU A 1 158 ? -19.923 4.163 35.375 1.00 93.94 158 GLU A N 1
ATOM 1316 C CA . GLU A 1 158 ? -20.941 5.005 36.010 1.00 93.94 158 GLU A CA 1
ATOM 1317 C C . GLU A 1 158 ? -22.320 4.337 35.962 1.00 93.94 158 GLU A C 1
ATOM 1319 O O . GLU A 1 158 ? -22.974 4.207 36.999 1.00 93.94 158 GLU A O 1
ATOM 1324 N N . LYS A 1 159 ? -22.706 3.787 34.803 1.00 94.94 159 LYS A N 1
ATOM 1325 C CA . LYS A 1 159 ? -23.940 3.010 34.658 1.00 94.94 159 LYS A CA 1
ATOM 1326 C C . LYS A 1 159 ? -24.000 1.841 35.647 1.00 94.94 159 LYS A C 1
ATOM 1328 O O . LYS A 1 159 ? -24.984 1.711 36.366 1.00 94.94 159 LYS A O 1
ATOM 1333 N N . ARG A 1 160 ? -22.933 1.038 35.765 1.00 93.81 160 ARG A N 1
ATOM 1334 C CA . ARG A 1 160 ? -22.872 -0.079 36.734 1.00 93.81 160 ARG A CA 1
ATOM 1335 C C . ARG A 1 160 ? -23.019 0.384 38.188 1.00 93.81 160 ARG A C 1
ATOM 1337 O O . ARG A 1 160 ? -23.605 -0.338 38.993 1.00 93.81 160 ARG A O 1
ATOM 1344 N N . ARG A 1 161 ? -22.505 1.571 38.541 1.00 94.19 161 ARG A N 1
ATOM 1345 C CA . ARG A 1 161 ? -22.695 2.168 39.878 1.00 94.19 161 ARG A CA 1
ATOM 1346 C C . ARG A 1 161 ? -24.154 2.578 40.094 1.00 94.19 161 ARG A C 1
ATOM 1348 O O . ARG A 1 161 ? -24.699 2.277 41.152 1.00 94.19 161 ARG A O 1
ATOM 1355 N N . ALA A 1 162 ? -24.791 3.194 39.096 1.00 93.69 162 ALA A N 1
ATOM 1356 C CA . ALA A 1 162 ? -26.205 3.567 39.146 1.00 93.69 162 ALA A CA 1
ATOM 1357 C C . ALA A 1 162 ? -27.124 2.333 39.252 1.00 93.69 162 ALA A C 1
ATOM 1359 O O . ALA A 1 162 ? -27.978 2.284 40.136 1.00 93.69 162 ALA A O 1
ATOM 1360 N N . ASP A 1 163 ? -26.887 1.303 38.432 1.00 95.25 163 ASP A N 1
ATOM 1361 C CA . ASP A 1 163 ? -27.607 0.024 38.474 1.00 95.25 163 ASP A CA 1
ATOM 1362 C C . ASP A 1 163 ? -27.488 -0.634 39.868 1.00 95.25 163 ASP A C 1
ATOM 1364 O O . ASP A 1 163 ? -28.482 -1.088 40.439 1.00 95.25 163 ASP A O 1
ATOM 1368 N N . SER A 1 164 ? -26.287 -0.630 40.466 1.00 94.69 164 SER A N 1
ATOM 1369 C CA . SER A 1 164 ? -26.058 -1.161 41.819 1.00 94.69 164 SER A CA 1
ATOM 1370 C C . SER A 1 164 ? -26.783 -0.353 42.901 1.00 94.69 164 SER A C 1
ATOM 1372 O O . SER A 1 164 ? -27.428 -0.939 43.772 1.00 94.69 164 SER A O 1
ATOM 1374 N N . ALA A 1 165 ? -26.729 0.981 42.838 1.00 93.94 165 ALA A N 1
ATOM 1375 C CA . ALA A 1 165 ? -27.427 1.857 43.778 1.00 93.94 165 ALA A CA 1
ATOM 1376 C C . ALA A 1 165 ? -28.956 1.699 43.683 1.00 93.94 165 ALA A C 1
ATOM 1378 O O . ALA A 1 165 ? -29.642 1.674 44.705 1.00 93.94 165 ALA A O 1
ATOM 1379 N N . GLN A 1 166 ? -29.498 1.506 42.476 1.00 94.69 166 GLN A N 1
ATOM 1380 C CA . GLN A 1 166 ? -30.919 1.222 42.275 1.00 94.69 166 GLN A CA 1
ATOM 1381 C C . GLN A 1 166 ? -31.325 -0.133 42.878 1.00 94.69 166 GLN A C 1
ATOM 1383 O O . GLN A 1 166 ? -32.400 -0.245 43.467 1.00 94.69 166 GLN A O 1
ATOM 1388 N N . VAL A 1 167 ? -30.472 -1.161 42.791 1.00 95.56 167 VAL A N 1
ATOM 1389 C CA . VAL A 1 167 ? -30.707 -2.457 43.455 1.00 95.56 167 VAL A CA 1
ATOM 1390 C C . VAL A 1 167 ? -30.705 -2.317 44.983 1.00 95.56 167 VAL A C 1
ATOM 1392 O O . VAL A 1 167 ? -31.538 -2.937 45.647 1.00 95.56 167 VAL A O 1
ATOM 1395 N N . GLU A 1 168 ? -29.825 -1.497 45.558 1.00 95.19 168 GLU A N 1
ATOM 1396 C CA . GLU A 1 168 ? -29.826 -1.219 47.002 1.00 95.19 168 GLU A CA 1
ATOM 1397 C C . GLU A 1 168 ? -31.056 -0.420 47.445 1.00 95.19 168 GLU A C 1
ATOM 1399 O O . GLU A 1 168 ? -31.696 -0.795 48.428 1.00 95.19 168 GLU A O 1
ATOM 1404 N N . LEU A 1 169 ? -31.463 0.598 46.682 1.00 94.56 169 LEU A N 1
ATOM 1405 C CA . LEU A 1 169 ? -32.682 1.367 46.942 1.00 94.56 169 LEU A CA 1
ATOM 1406 C C . LEU A 1 169 ? -33.940 0.485 46.858 1.00 94.56 169 LEU A C 1
ATOM 1408 O O . LEU A 1 169 ? -34.802 0.551 47.732 1.00 94.56 169 LEU A O 1
ATOM 1412 N N . ASN A 1 170 ? -34.015 -0.419 45.876 1.00 95.19 170 ASN A N 1
ATOM 1413 C CA . ASN A 1 170 ? -35.111 -1.385 45.766 1.00 95.19 170 ASN A CA 1
ATOM 1414 C C . ASN A 1 170 ? -35.156 -2.348 46.972 1.00 95.19 170 ASN A C 1
ATOM 1416 O O . ASN A 1 170 ? -36.241 -2.667 47.466 1.00 95.19 170 ASN A O 1
ATOM 1420 N N . ARG A 1 171 ? -33.997 -2.790 47.489 1.00 95.56 171 ARG A N 1
ATOM 1421 C CA . ARG A 1 171 ? -33.913 -3.599 48.724 1.00 95.56 171 ARG A CA 1
ATOM 1422 C C . ARG A 1 171 ? -34.358 -2.808 49.955 1.00 95.56 171 ARG A C 1
ATOM 1424 O O . ARG A 1 171 ? -35.104 -3.351 50.766 1.00 95.56 171 ARG A O 1
ATOM 1431 N N . ALA A 1 172 ? -33.935 -1.549 50.079 1.00 94.12 172 ALA A N 1
ATOM 1432 C CA . ALA A 1 172 ? -34.318 -0.673 51.182 1.00 94.12 172 ALA A CA 1
ATOM 1433 C C . ALA A 1 172 ? -35.836 -0.436 51.207 1.00 94.12 172 ALA A C 1
ATOM 1435 O O . ALA A 1 172 ? -36.458 -0.645 52.245 1.00 94.12 172 ALA A O 1
ATOM 1436 N N . ASN A 1 173 ? -36.447 -0.128 50.057 1.00 94.62 173 ASN A N 1
ATOM 1437 C CA . ASN A 1 173 ? -37.903 -0.010 49.923 1.00 94.62 173 ASN A CA 1
ATOM 1438 C C . ASN A 1 173 ? -38.609 -1.316 50.326 1.00 94.62 173 ASN A C 1
ATOM 1440 O O . ASN A 1 173 ? -39.458 -1.297 51.208 1.00 94.62 173 ASN A O 1
ATOM 1444 N N . THR A 1 174 ? -38.155 -2.469 49.813 1.00 95.00 174 THR A N 1
ATOM 1445 C CA . THR A 1 174 ? -38.698 -3.794 50.189 1.00 95.00 174 THR A CA 1
ATOM 1446 C C . THR A 1 174 ? -38.624 -4.065 51.702 1.00 95.00 174 THR A C 1
ATOM 1448 O O . THR A 1 174 ? -39.421 -4.833 52.242 1.00 95.00 174 THR A O 1
ATOM 1451 N N . GLN A 1 175 ? -37.648 -3.484 52.407 1.00 95.69 175 GLN A N 1
ATOM 1452 C CA . GLN A 1 175 ? -37.518 -3.600 53.860 1.00 95.69 175 GLN A CA 1
ATOM 1453 C C . GLN A 1 175 ? -38.401 -2.589 54.610 1.00 95.69 175 GLN A C 1
ATOM 1455 O O . GLN A 1 175 ? -38.951 -2.943 55.651 1.00 95.69 175 GLN A O 1
ATOM 1460 N N . ILE A 1 176 ? -38.584 -1.380 54.073 1.00 94.06 176 ILE A N 1
ATOM 1461 C CA . ILE A 1 176 ? -39.542 -0.383 54.571 1.00 94.06 176 ILE A CA 1
ATOM 1462 C C . ILE A 1 176 ? -40.973 -0.936 54.480 1.00 94.06 176 ILE A C 1
ATOM 1464 O O . ILE A 1 176 ? -41.666 -0.954 55.494 1.00 94.06 176 ILE A O 1
ATOM 1468 N N . ASP A 1 177 ? -41.362 -1.509 53.335 1.00 94.62 177 ASP A N 1
ATOM 1469 C CA . ASP A 1 177 ? -42.678 -2.132 53.124 1.00 94.62 177 ASP A CA 1
ATOM 1470 C C . ASP A 1 177 ? -42.973 -3.208 54.188 1.00 94.62 177 ASP A C 1
ATOM 1472 O O . ASP A 1 177 ? -44.047 -3.239 54.789 1.00 94.62 177 ASP A O 1
ATOM 1476 N N . ARG A 1 178 ? -41.990 -4.075 54.480 1.00 94.81 178 ARG A N 1
ATOM 1477 C CA . ARG A 1 178 ? -42.104 -5.113 55.525 1.00 94.81 178 ARG A CA 1
ATOM 1478 C C . ARG A 1 178 ? -42.258 -4.527 56.925 1.00 94.81 178 ARG A C 1
ATOM 1480 O O . ARG A 1 178 ? -43.032 -5.057 57.714 1.00 94.81 178 ARG A O 1
ATOM 1487 N N . LEU A 1 179 ? -41.511 -3.469 57.242 1.00 95.00 179 LEU A N 1
ATOM 1488 C CA . LEU A 1 179 ? -41.592 -2.801 58.542 1.00 95.00 179 LEU A CA 1
ATOM 1489 C C . LEU A 1 179 ? -42.928 -2.070 58.718 1.00 95.00 179 LEU A C 1
ATOM 1491 O O . LEU A 1 179 ? -43.442 -2.039 59.830 1.00 95.00 179 LEU A O 1
ATOM 1495 N N . GLN A 1 180 ? -43.519 -1.542 57.643 1.00 93.12 180 GLN A N 1
ATOM 1496 C CA . GLN A 1 180 ? -44.864 -0.965 57.683 1.00 93.12 180 GLN A CA 1
ATOM 1497 C C . GLN A 1 180 ? -45.940 -2.040 57.872 1.00 93.12 180 GLN A C 1
ATOM 1499 O O . GLN A 1 180 ? -46.787 -1.874 58.741 1.00 93.12 180 GLN A O 1
ATOM 1504 N N . VAL A 1 181 ? -45.855 -3.182 57.176 1.00 95.62 181 VAL A N 1
ATOM 1505 C CA . VAL A 1 181 ? -46.769 -4.320 57.406 1.00 95.62 181 VAL A CA 1
ATOM 1506 C C . VAL A 1 181 ? -46.692 -4.835 58.850 1.00 95.62 181 VAL A C 1
ATOM 1508 O O . VAL A 1 181 ? -47.725 -5.138 59.443 1.00 95.62 181 VAL A O 1
ATOM 1511 N N . GLU A 1 182 ? -45.497 -4.910 59.443 1.00 95.38 182 GLU A N 1
ATOM 1512 C CA . GLU A 1 182 ? -45.335 -5.331 60.842 1.00 95.38 182 GLU A CA 1
ATOM 1513 C C . GLU A 1 182 ? -45.836 -4.266 61.838 1.00 95.38 182 GLU A C 1
ATOM 1515 O O . GLU A 1 182 ? -46.461 -4.609 62.839 1.00 95.38 182 GLU A O 1
ATOM 1520 N N . LEU A 1 183 ? -45.639 -2.975 61.543 1.00 95.12 183 LEU A N 1
ATOM 1521 C CA . LEU A 1 183 ? -46.162 -1.868 62.349 1.00 95.12 183 LEU A CA 1
ATOM 1522 C C . LEU A 1 183 ? -47.698 -1.810 62.316 1.00 95.12 183 LEU A C 1
ATOM 1524 O O . LEU A 1 183 ? -48.324 -1.672 63.365 1.00 95.12 183 LEU A O 1
ATOM 1528 N N . ASP A 1 184 ? -48.313 -1.968 61.142 1.00 94.75 184 ASP A N 1
ATOM 1529 C CA . ASP A 1 184 ? -49.771 -2.042 60.990 1.00 94.75 184 ASP A CA 1
ATOM 1530 C C . ASP A 1 184 ? -50.342 -3.260 61.740 1.00 94.75 184 ASP A C 1
ATOM 1532 O O . ASP A 1 184 ? -51.399 -3.167 62.373 1.00 94.75 184 ASP A O 1
ATOM 1536 N N . ARG A 1 185 ? -49.612 -4.389 61.743 1.00 94.81 185 ARG A N 1
ATOM 1537 C CA . ARG A 1 185 ? -49.941 -5.591 62.526 1.00 94.81 185 ARG A CA 1
ATOM 1538 C C . ARG A 1 185 ? -49.913 -5.309 64.033 1.00 94.81 185 ARG A C 1
ATOM 1540 O O . ARG A 1 185 ? -50.870 -5.655 64.725 1.00 94.81 185 ARG A O 1
ATOM 1547 N N . GLU A 1 186 ? -48.869 -4.651 64.541 1.00 94.44 186 GLU A N 1
ATOM 1548 C CA . GLU A 1 186 ? -48.759 -4.292 65.964 1.00 94.44 186 GLU A CA 1
ATOM 1549 C C . GLU A 1 186 ? -49.827 -3.264 66.384 1.00 94.44 186 GLU A C 1
ATOM 1551 O O . GLU A 1 186 ? -50.446 -3.413 67.440 1.00 94.44 186 GLU A O 1
ATOM 1556 N N . ILE A 1 187 ? -50.128 -2.269 65.539 1.00 94.00 187 ILE A N 1
ATOM 1557 C CA . ILE A 1 187 ? -51.231 -1.317 65.756 1.00 94.00 187 ILE A CA 1
ATOM 1558 C C . ILE A 1 187 ? -52.572 -2.063 65.847 1.00 94.00 187 ILE A C 1
ATOM 1560 O O . ILE A 1 187 ? -53.344 -1.831 66.782 1.00 94.00 187 ILE A O 1
ATOM 1564 N N . GLN A 1 188 ? -52.837 -3.004 64.933 1.00 93.38 188 GLN A N 1
ATOM 1565 C CA . GLN A 1 188 ? -54.064 -3.803 64.946 1.00 93.38 188 GLN A CA 1
ATOM 1566 C C . GLN A 1 188 ? -54.170 -4.695 66.197 1.00 93.38 188 GLN A C 1
ATOM 1568 O O . GLN A 1 188 ? -55.261 -4.846 66.756 1.00 93.38 188 GLN A O 1
ATOM 1573 N N . GLU A 1 189 ? -53.059 -5.266 66.673 1.00 94.12 189 GLU A N 1
ATOM 1574 C CA . GLU A 1 189 ? -53.018 -6.010 67.938 1.00 94.12 189 GLU A CA 1
ATOM 1575 C C . GLU A 1 189 ? -53.279 -5.099 69.147 1.00 94.12 189 GLU A C 1
ATOM 1577 O O . GLU A 1 189 ? -54.043 -5.477 70.040 1.00 94.12 189 GLU A O 1
ATOM 1582 N N . LYS A 1 190 ? -52.728 -3.877 69.158 1.00 91.25 190 LYS A N 1
ATOM 1583 C CA . LYS A 1 190 ? -52.934 -2.898 70.238 1.00 91.25 190 LYS A CA 1
ATOM 1584 C C . LYS A 1 190 ? -54.363 -2.370 70.307 1.00 91.25 190 LYS A C 1
ATOM 1586 O O . LYS A 1 190 ? -54.908 -2.277 71.409 1.00 91.25 190 LYS A O 1
ATOM 1591 N N . ASP A 1 191 ? -55.006 -2.078 69.178 1.00 92.12 191 ASP A N 1
ATOM 1592 C CA . ASP A 1 191 ? -56.420 -1.685 69.191 1.00 92.12 191 ASP A CA 1
ATOM 1593 C C . ASP A 1 191 ? -57.337 -2.864 69.572 1.00 92.12 191 ASP A C 1
ATOM 1595 O O . ASP A 1 191 ? -58.285 -2.663 70.334 1.00 92.12 191 ASP A O 1
AT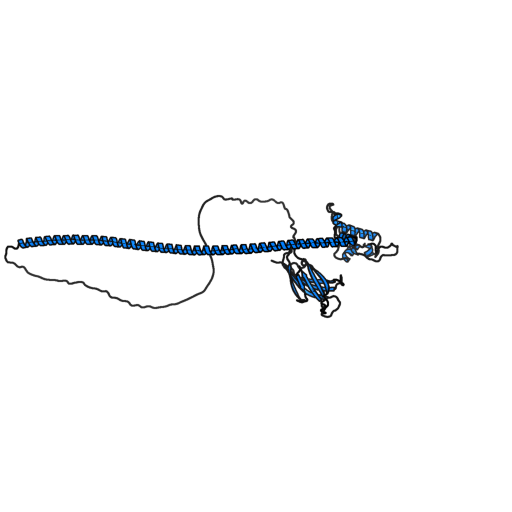OM 1599 N N . GLN A 1 192 ? -57.023 -4.110 69.182 1.00 92.25 192 GLN A N 1
ATOM 1600 C CA . GLN A 1 192 ? -57.733 -5.288 69.705 1.00 92.25 192 GLN A CA 1
ATOM 1601 C C . GLN A 1 192 ? -57.567 -5.458 71.223 1.00 92.25 192 GLN A C 1
ATOM 1603 O O . GLN A 1 192 ? -58.545 -5.745 71.915 1.00 92.25 192 GLN A O 1
ATOM 1608 N N . GLU A 1 193 ? -56.355 -5.300 71.759 1.00 91.00 193 GLU A N 1
ATOM 1609 C CA . GLU A 1 193 ? -56.074 -5.390 73.199 1.00 91.00 193 GLU A CA 1
ATOM 1610 C C . GLU A 1 193 ? -56.855 -4.325 73.982 1.00 91.00 193 GLU A C 1
ATOM 1612 O O . GLU A 1 193 ? -57.571 -4.640 74.934 1.00 91.00 193 GLU A O 1
ATOM 1617 N N . LYS A 1 194 ? -56.808 -3.077 73.515 1.00 90.25 194 LYS A N 1
ATOM 1618 C CA . LYS A 1 194 ? -57.560 -1.934 74.048 1.00 90.25 194 LYS A CA 1
ATOM 1619 C C . LYS A 1 194 ? -59.075 -2.142 73.983 1.00 90.25 194 LYS A C 1
ATOM 1621 O O . LYS A 1 194 ? -59.780 -1.817 74.935 1.00 90.25 194 LYS A O 1
ATOM 1626 N N . GLN A 1 195 ? -59.595 -2.732 72.906 1.00 88.38 195 GLN A N 1
ATOM 1627 C CA . GLN A 1 195 ? -61.025 -3.020 72.786 1.00 88.38 195 GLN A CA 1
ATOM 1628 C C . GLN A 1 195 ? -61.460 -4.184 73.695 1.00 88.38 195 GLN A C 1
ATOM 1630 O O . GLN A 1 195 ? -62.534 -4.124 74.291 1.00 88.38 195 GLN A O 1
ATOM 1635 N N . ARG A 1 196 ? -60.602 -5.194 73.915 1.00 90.88 196 ARG A N 1
ATOM 1636 C CA . ARG A 1 196 ? -60.817 -6.225 74.952 1.00 90.88 196 ARG A CA 1
ATOM 1637 C C . ARG A 1 196 ? -60.789 -5.626 76.362 1.00 90.88 196 ARG A C 1
ATOM 1639 O O . ARG A 1 196 ? -61.624 -6.007 77.182 1.00 90.88 196 ARG A O 1
ATOM 1646 N N . ALA A 1 197 ? -59.888 -4.681 76.639 1.00 87.62 197 ALA A N 1
ATOM 1647 C CA . ALA A 1 197 ? -59.829 -3.970 77.917 1.00 87.62 197 ALA A CA 1
ATOM 1648 C C . ALA A 1 197 ? -61.116 -3.165 78.175 1.00 87.62 197 ALA A C 1
ATOM 1650 O O . ALA A 1 197 ? -61.756 -3.373 79.203 1.00 87.62 197 ALA A O 1
ATOM 1651 N N . ASN A 1 198 ? -61.565 -2.357 77.205 1.00 89.19 198 ASN A N 1
ATOM 1652 C CA . ASN A 1 198 ? -62.827 -1.610 77.283 1.00 89.19 198 ASN A CA 1
ATOM 1653 C C . ASN A 1 198 ? -64.030 -2.529 77.569 1.00 89.19 198 ASN A C 1
ATOM 1655 O O . ASN A 1 198 ? -64.798 -2.273 78.495 1.00 89.19 198 ASN A O 1
ATOM 1659 N N . ASN A 1 199 ? -64.164 -3.635 76.826 1.00 89.81 199 ASN A N 1
ATOM 1660 C CA . ASN A 1 199 ? -65.241 -4.608 77.038 1.00 89.81 199 ASN A CA 1
ATOM 1661 C C . ASN A 1 199 ? -65.162 -5.264 78.432 1.00 89.81 199 ASN A C 1
ATOM 1663 O O . ASN A 1 199 ? -66.186 -5.578 79.036 1.00 89.81 199 ASN A O 1
ATOM 1667 N N . THR A 1 200 ? -63.950 -5.468 78.960 1.00 87.94 200 THR A N 1
ATOM 1668 C CA . THR A 1 200 ? -63.731 -6.036 80.301 1.00 87.94 200 THR A CA 1
ATOM 1669 C C . THR A 1 200 ? -64.095 -5.034 81.397 1.00 87.94 200 THR A C 1
ATOM 1671 O O . THR A 1 200 ? -64.728 -5.417 82.381 1.00 87.94 200 THR A O 1
ATOM 1674 N N . GLU A 1 201 ? -63.777 -3.747 81.225 1.00 88.50 201 GLU A N 1
ATOM 1675 C CA . GLU A 1 201 ? -64.267 -2.686 82.111 1.00 88.50 201 GLU A CA 1
ATOM 1676 C C . GLU A 1 201 ? -65.795 -2.586 82.097 1.00 88.50 201 GLU A C 1
ATOM 1678 O O . GLU A 1 201 ? -66.402 -2.455 83.157 1.00 88.50 201 GLU A O 1
ATOM 1683 N N . GLU A 1 202 ? -66.430 -2.658 80.925 1.00 89.00 202 GLU A N 1
ATOM 1684 C CA . GLU A 1 202 ? -67.889 -2.589 80.803 1.00 89.00 202 GLU A CA 1
ATOM 1685 C C . GLU A 1 202 ? -68.571 -3.778 81.495 1.00 89.00 202 GLU A C 1
ATOM 1687 O O . GLU A 1 202 ? -69.447 -3.576 82.338 1.00 89.00 202 GLU A O 1
ATOM 1692 N N . LEU A 1 203 ? -68.101 -5.007 81.247 1.00 86.38 203 LEU A N 1
ATOM 1693 C CA . LEU A 1 203 ? -68.549 -6.203 81.971 1.00 86.38 203 LEU A CA 1
ATOM 1694 C C . LEU A 1 203 ? -68.339 -6.073 83.487 1.00 86.38 203 LEU A C 1
ATOM 1696 O O . LEU A 1 203 ? -69.218 -6.450 84.263 1.00 86.38 203 LEU A O 1
ATOM 1700 N N . THR A 1 204 ? -67.213 -5.494 83.915 1.00 88.19 204 THR A N 1
ATOM 1701 C CA . THR A 1 204 ? -66.927 -5.251 85.337 1.00 88.19 204 THR A CA 1
ATOM 1702 C C . THR A 1 204 ? -67.906 -4.239 85.935 1.00 88.19 204 THR A C 1
ATOM 1704 O O . THR A 1 204 ? -68.427 -4.487 87.017 1.00 88.19 204 THR A O 1
ATOM 1707 N N . ARG A 1 205 ? -68.242 -3.146 85.233 1.00 89.81 205 ARG A N 1
ATOM 1708 C CA . ARG A 1 205 ? -69.252 -2.162 85.679 1.00 89.81 205 ARG A CA 1
ATOM 1709 C C . ARG A 1 205 ? -70.658 -2.767 85.751 1.00 89.81 205 ARG A C 1
ATOM 1711 O O . ARG A 1 205 ? -71.386 -2.494 86.703 1.00 89.81 205 ARG A O 1
ATOM 1718 N N . ILE A 1 206 ? -71.036 -3.609 84.786 1.00 89.75 206 ILE A N 1
ATOM 1719 C CA . ILE A 1 206 ? -72.325 -4.323 84.795 1.00 89.75 206 ILE A CA 1
ATOM 1720 C C . ILE A 1 206 ? -72.392 -5.277 85.995 1.00 89.75 206 ILE A C 1
ATOM 1722 O O . ILE A 1 206 ? -73.380 -5.268 86.731 1.00 89.75 206 ILE A O 1
ATOM 1726 N N . PHE A 1 207 ? -71.330 -6.050 86.244 1.00 90.94 207 PHE A N 1
ATOM 1727 C CA . PHE A 1 207 ? -71.246 -6.941 87.401 1.00 90.94 207 PHE A CA 1
ATOM 1728 C C . PHE A 1 207 ? -71.256 -6.169 88.730 1.00 90.94 207 PHE A C 1
ATOM 1730 O O . PHE A 1 207 ? -72.007 -6.525 89.633 1.00 90.94 207 PHE A O 1
ATOM 1737 N N . GLN A 1 208 ? -70.505 -5.068 88.828 1.00 89.38 208 GLN A N 1
ATOM 1738 C CA . GLN A 1 208 ? -70.502 -4.157 89.978 1.00 89.38 208 GLN A CA 1
ATOM 1739 C C . GLN A 1 208 ? -71.925 -3.660 90.289 1.00 89.38 208 GLN A C 1
ATOM 1741 O O . GLN A 1 208 ? -72.377 -3.756 91.426 1.00 89.38 208 GLN A O 1
ATOM 1746 N N . SER A 1 209 ? -72.677 -3.228 89.270 1.00 88.62 209 SER A N 1
ATOM 1747 C CA . SER A 1 209 ? -74.070 -2.785 89.420 1.00 88.62 209 SER A CA 1
ATOM 1748 C C . SER A 1 209 ? -75.022 -3.922 89.827 1.00 88.62 209 SER A C 1
ATOM 1750 O O . SER A 1 209 ? -75.931 -3.715 90.635 1.00 88.62 209 SER A O 1
ATOM 1752 N N . GLN A 1 210 ? -74.804 -5.151 89.343 1.00 88.31 210 GLN A N 1
ATOM 1753 C CA . GLN A 1 210 ? -75.547 -6.334 89.800 1.00 88.31 210 GLN A CA 1
ATOM 1754 C C . GLN A 1 210 ? -75.228 -6.694 91.261 1.00 88.31 210 GLN A C 1
ATOM 1756 O O . GLN A 1 210 ? -76.134 -7.049 92.017 1.00 88.31 210 GLN A O 1
ATOM 1761 N N . VAL A 1 211 ? -73.974 -6.553 91.695 1.00 88.94 211 VAL A N 1
ATOM 1762 C CA . VAL A 1 211 ? -73.584 -6.717 93.103 1.00 88.94 211 VAL A CA 1
ATOM 1763 C C . VAL A 1 211 ? -74.221 -5.624 93.964 1.00 88.94 211 VAL A C 1
ATOM 1765 O O . VAL A 1 211 ? -74.828 -5.940 94.977 1.00 88.94 211 VAL A O 1
ATOM 1768 N N . GLU A 1 212 ? -74.179 -4.356 93.556 1.00 87.31 212 GLU A N 1
ATOM 1769 C CA . GLU A 1 212 ? -74.774 -3.242 94.311 1.00 87.31 212 GLU A CA 1
ATOM 1770 C C . GLU A 1 212 ? -76.302 -3.360 94.430 1.00 87.31 212 GLU A C 1
ATOM 1772 O O . GLU A 1 212 ? -76.861 -3.193 95.518 1.00 87.31 212 GLU A O 1
ATOM 1777 N N . THR A 1 213 ? -76.990 -3.714 93.341 1.00 87.75 213 THR A N 1
ATOM 1778 C CA . THR A 1 213 ? -78.445 -3.935 93.358 1.00 87.75 213 THR A CA 1
ATOM 1779 C C . THR A 1 213 ? -78.819 -5.126 94.238 1.00 87.75 213 THR A C 1
ATOM 1781 O O . THR A 1 213 ? -79.639 -4.958 95.143 1.00 87.75 213 THR A O 1
ATOM 1784 N N . THR A 1 214 ? -78.177 -6.289 94.082 1.00 84.50 214 THR A N 1
ATOM 1785 C CA . THR A 1 214 ? -78.441 -7.458 94.946 1.00 84.50 214 THR A CA 1
ATOM 1786 C C . THR A 1 214 ? -78.064 -7.211 96.412 1.00 84.50 214 THR A C 1
ATOM 1788 O O . THR A 1 214 ? -78.823 -7.592 97.301 1.00 84.50 214 THR A O 1
ATOM 1791 N N . GLN A 1 215 ? -76.975 -6.491 96.699 1.00 84.81 215 GLN A N 1
ATOM 1792 C CA . GLN A 1 215 ? -76.605 -6.046 98.050 1.00 84.81 215 GLN A CA 1
ATOM 1793 C C . GLN A 1 215 ? -77.687 -5.132 98.654 1.00 84.81 215 GLN A C 1
ATOM 1795 O O . GLN A 1 215 ? -78.029 -5.272 99.834 1.00 84.81 215 GLN A O 1
ATOM 1800 N N . SER A 1 216 ? -78.276 -4.233 97.855 1.00 84.44 216 SER A N 1
ATOM 1801 C CA . SER A 1 216 ? -79.390 -3.377 98.286 1.00 84.44 216 SER A CA 1
ATOM 1802 C C . SER A 1 216 ? -80.676 -4.174 98.542 1.00 84.44 216 SER A C 1
ATOM 1804 O O . SER A 1 216 ? -81.362 -3.924 99.534 1.00 84.44 216 SER A O 1
ATOM 1806 N N . GLU A 1 217 ? -80.970 -5.195 97.729 1.00 86.19 217 GLU A N 1
ATOM 1807 C CA . GLU A 1 217 ? -82.120 -6.080 97.938 1.00 86.19 217 GLU A CA 1
ATOM 1808 C C . GLU A 1 217 ? -81.946 -6.964 99.172 1.00 86.19 217 GLU A C 1
ATOM 1810 O O . GLU A 1 217 ? -82.876 -7.073 99.969 1.00 86.19 217 GLU A O 1
ATOM 1815 N N . VAL A 1 218 ? -80.754 -7.527 99.392 1.00 83.94 218 VAL A N 1
ATOM 1816 C CA . VAL A 1 218 ? -80.402 -8.256 100.622 1.00 83.94 218 VAL A CA 1
ATOM 1817 C C . VAL A 1 218 ? -80.535 -7.346 101.843 1.00 83.94 218 VAL A C 1
ATOM 1819 O O . VAL A 1 218 ? -81.079 -7.769 102.860 1.00 83.94 218 VAL A O 1
ATOM 1822 N N . THR A 1 219 ? -80.125 -6.079 101.743 1.00 83.75 219 THR A N 1
ATOM 1823 C CA . THR A 1 219 ? -80.286 -5.096 102.829 1.00 83.75 219 THR A CA 1
ATOM 1824 C C . THR A 1 219 ? -81.766 -4.790 103.091 1.00 83.75 219 THR A C 1
ATOM 1826 O O . THR A 1 219 ? -82.203 -4.832 104.242 1.00 83.75 219 THR A O 1
ATOM 1829 N N . ARG A 1 220 ? -82.572 -4.574 102.039 1.00 87.88 220 ARG A N 1
ATOM 1830 C CA . ARG A 1 220 ? -84.030 -4.375 102.135 1.00 87.88 220 ARG A CA 1
ATOM 1831 C C . ARG A 1 220 ? -84.715 -5.584 102.775 1.00 87.88 220 ARG A C 1
ATOM 1833 O O . ARG A 1 220 ? -85.452 -5.420 103.744 1.00 87.88 220 ARG A O 1
ATOM 1840 N N . LEU A 1 221 ? -84.449 -6.790 102.274 1.00 83.94 221 LEU A N 1
ATOM 1841 C CA . LEU A 1 221 ? -85.015 -8.040 102.786 1.00 83.94 221 LEU A CA 1
ATOM 1842 C C . LEU A 1 221 ? -84.585 -8.306 104.232 1.00 83.94 221 LEU A C 1
ATOM 1844 O O . LEU A 1 221 ? -85.426 -8.664 105.046 1.00 83.94 221 LEU A O 1
ATOM 1848 N N . SER A 1 222 ? -83.321 -8.056 104.582 1.00 82.94 222 SER A N 1
ATOM 1849 C CA . SER A 1 222 ? -82.828 -8.151 105.962 1.00 82.94 222 SER A CA 1
ATOM 1850 C C . SER A 1 222 ? -83.546 -7.166 106.894 1.00 82.94 222 SER A C 1
ATOM 1852 O O . SER A 1 222 ? -83.975 -7.549 107.982 1.00 82.94 222 SER A O 1
ATOM 1854 N N . SER A 1 223 ? -83.778 -5.922 106.452 1.00 82.31 223 SER A N 1
ATOM 1855 C CA . SER A 1 223 ? -84.534 -4.930 107.231 1.00 82.31 223 SER A CA 1
ATOM 1856 C C . SER A 1 223 ? -86.009 -5.315 107.425 1.00 82.31 223 SER A C 1
ATOM 1858 O O . SER A 1 223 ? -86.545 -5.150 108.521 1.00 82.31 223 SER A O 1
ATOM 1860 N N . GLU A 1 224 ? -86.647 -5.914 106.413 1.00 83.25 224 GLU A N 1
ATOM 1861 C CA . GLU A 1 224 ? -88.026 -6.406 106.518 1.00 83.25 224 GLU A CA 1
ATOM 1862 C C . GLU A 1 224 ? -88.104 -7.679 107.381 1.00 83.25 224 GLU A C 1
ATOM 1864 O O . GLU A 1 224 ? -89.019 -7.806 108.187 1.00 83.25 224 GLU A O 1
ATOM 1869 N N . VAL A 1 225 ? -87.114 -8.578 107.321 1.00 79.62 225 VAL A N 1
ATOM 1870 C CA . VAL A 1 225 ? -86.989 -9.730 108.236 1.00 79.62 225 VAL A CA 1
ATOM 1871 C C . VAL A 1 225 ? -86.770 -9.274 109.682 1.00 79.62 225 VAL A C 1
ATOM 1873 O O . VAL A 1 225 ? -87.393 -9.818 110.591 1.00 79.62 225 VAL A O 1
ATOM 1876 N N . ALA A 1 226 ? -85.948 -8.249 109.922 1.00 79.50 226 ALA A N 1
ATOM 1877 C CA . ALA A 1 226 ? -85.769 -7.665 111.252 1.00 79.50 226 ALA A CA 1
ATOM 1878 C C . ALA A 1 226 ? -87.077 -7.050 111.784 1.00 79.50 226 ALA A C 1
ATOM 1880 O O . ALA A 1 226 ? -87.464 -7.309 112.923 1.00 79.50 226 ALA A O 1
ATOM 1881 N N . ARG A 1 227 ? -87.805 -6.307 110.939 1.00 80.94 227 ARG A N 1
ATOM 1882 C CA . ARG A 1 227 ? -89.130 -5.746 111.246 1.00 80.94 227 ARG A CA 1
ATOM 1883 C C . ARG A 1 227 ? -90.178 -6.832 111.517 1.00 80.94 227 ARG A C 1
ATOM 1885 O O . ARG A 1 227 ? -90.935 -6.713 112.478 1.00 80.94 227 ARG A O 1
ATOM 1892 N N . LEU A 1 228 ? -90.211 -7.896 110.715 1.00 77.12 228 LEU A N 1
ATOM 1893 C CA . LEU A 1 228 ? -91.111 -9.037 110.903 1.00 77.12 228 LEU A CA 1
ATOM 1894 C C . LEU A 1 228 ? -90.790 -9.797 112.194 1.00 77.12 228 LEU A C 1
ATOM 1896 O O . LEU A 1 228 ? -91.715 -10.129 112.926 1.00 77.12 228 LEU A O 1
ATOM 1900 N N . ASN A 1 229 ? -89.512 -9.991 112.533 1.00 74.81 229 ASN A N 1
ATOM 1901 C CA . ASN A 1 229 ? -89.099 -10.563 113.820 1.00 74.81 229 ASN A CA 1
ATOM 1902 C C . ASN A 1 229 ? -89.488 -9.666 115.009 1.00 74.81 229 ASN A C 1
ATOM 1904 O O . ASN A 1 229 ? -89.907 -10.176 116.045 1.00 74.81 229 ASN A O 1
ATOM 1908 N N . GLN A 1 230 ? -89.419 -8.339 114.864 1.00 71.88 230 GLN A N 1
ATOM 1909 C CA . GLN A 1 230 ? -89.862 -7.393 115.894 1.00 71.88 230 GLN A CA 1
ATOM 1910 C C . GLN A 1 230 ? -91.395 -7.404 116.086 1.00 71.88 230 GLN A C 1
ATOM 1912 O O . GLN A 1 230 ? -91.886 -7.268 117.206 1.00 71.88 230 GLN A O 1
ATOM 1917 N N . GLU A 1 231 ? -92.163 -7.618 115.013 1.00 67.00 231 GLU A N 1
ATOM 1918 C CA . GLU A 1 231 ? -93.615 -7.854 115.064 1.00 67.00 231 GLU A CA 1
ATOM 1919 C C . GLU A 1 231 ? -93.961 -9.257 115.612 1.00 67.00 231 GLU A C 1
ATOM 1921 O O . GLU A 1 231 ? -94.977 -9.422 116.285 1.00 67.00 231 GLU A O 1
ATOM 1926 N N . LEU A 1 232 ? -93.094 -10.255 115.410 1.00 59.34 232 LEU A N 1
ATOM 1927 C CA . LEU A 1 232 ? -93.194 -11.584 116.025 1.00 59.34 232 LEU A CA 1
ATOM 1928 C C . LEU A 1 232 ? -92.994 -11.500 117.547 1.00 59.34 232 LEU A C 1
ATOM 1930 O O . LEU A 1 232 ? -93.863 -11.932 118.301 1.00 59.34 232 LEU A O 1
ATOM 1934 N N . GLN A 1 233 ? -91.937 -10.820 118.002 1.00 58.53 233 GLN A N 1
ATOM 1935 C CA . GLN A 1 233 ? -91.675 -10.560 119.426 1.00 58.53 233 GLN A CA 1
ATOM 1936 C C . GLN A 1 233 ? -92.787 -9.741 120.107 1.00 58.53 233 GLN A C 1
ATOM 1938 O O . GLN A 1 233 ? -93.020 -9.892 121.304 1.00 58.53 233 GLN A O 1
ATOM 1943 N N . ARG A 1 234 ? -93.531 -8.910 119.362 1.00 58.50 234 ARG A N 1
ATOM 1944 C CA . ARG A 1 234 ? -94.747 -8.250 119.877 1.00 58.50 234 ARG A CA 1
ATOM 1945 C C . ARG A 1 234 ? -95.903 -9.217 120.147 1.00 58.50 234 ARG A C 1
ATOM 1947 O O . ARG A 1 234 ? -96.752 -8.912 120.984 1.00 58.50 234 ARG A O 1
ATOM 1954 N N . ARG A 1 235 ? -95.956 -10.359 119.457 1.00 53.41 235 ARG A N 1
ATOM 1955 C CA . ARG A 1 235 ? -97.041 -11.351 119.554 1.00 53.41 235 ARG A CA 1
ATOM 1956 C C . ARG A 1 235 ? -96.781 -12.442 120.594 1.00 53.41 235 ARG A C 1
ATOM 1958 O O . ARG A 1 235 ? -97.736 -13.052 121.062 1.00 53.41 235 ARG A O 1
ATOM 1965 N N . GLU A 1 236 ? -95.538 -12.638 121.028 1.00 45.03 236 GLU A N 1
ATOM 1966 C CA . GLU A 1 236 ? -95.148 -13.629 122.049 1.00 45.03 236 GLU A CA 1
ATOM 1967 C C . GLU A 1 236 ? -95.426 -13.171 123.502 1.00 45.03 236 GLU A C 1
ATOM 1969 O O . GLU A 1 236 ? -94.638 -13.407 124.414 1.00 45.03 236 GLU A O 1
ATOM 1974 N N . THR A 1 237 ? -96.564 -12.507 123.745 1.00 39.88 237 THR A N 1
ATOM 1975 C CA . THR A 1 237 ? -96.935 -11.931 125.057 1.00 39.88 237 THR A CA 1
ATOM 1976 C C . THR A 1 237 ? -98.137 -12.608 125.741 1.00 39.88 237 THR A C 1
ATOM 1978 O O . THR A 1 237 ? -98.753 -12.024 126.632 1.00 39.88 237 THR A O 1
ATOM 1981 N N . VAL A 1 238 ? -98.451 -13.868 125.394 1.00 38.59 238 VAL A N 1
ATOM 1982 C CA . VAL A 1 238 ? -99.435 -14.719 126.107 1.00 38.59 238 VAL A CA 1
ATOM 1983 C C . VAL A 1 238 ? -98.915 -16.171 126.229 1.00 38.59 238 VAL A C 1
ATOM 1985 O O . VAL A 1 238 ? -98.477 -16.718 125.218 1.00 38.59 238 VAL A O 1
ATOM 1988 N N . PRO A 1 239 ? -98.943 -16.820 127.417 1.00 37.34 239 PRO A N 1
ATOM 1989 C CA . PRO A 1 239 ? -98.325 -18.138 127.632 1.00 37.34 239 PRO A CA 1
ATOM 1990 C C . PRO A 1 239 ? -99.304 -19.335 127.705 1.00 37.34 239 PRO A C 1
ATOM 1992 O O . PRO A 1 239 ? -100.428 -19.184 128.178 1.00 37.34 239 PRO A O 1
ATOM 1995 N N . SER A 1 240 ? -98.780 -20.542 127.414 1.00 31.08 240 SER A N 1
ATOM 1996 C CA . SER A 1 240 ? -99.278 -21.875 127.859 1.00 31.08 240 SER A CA 1
ATOM 1997 C C . SER A 1 240 ? -100.610 -22.396 127.248 1.00 31.08 240 SER A C 1
ATOM 1999 O O . SER A 1 240 ? -101.505 -21.618 126.963 1.00 31.08 240 SER A O 1
ATOM 2001 N N . THR A 1 241 ? -100.875 -23.702 127.024 1.00 27.94 241 THR A N 1
ATOM 2002 C CA . THR A 1 241 ? -100.080 -24.961 127.110 1.00 27.94 241 THR A CA 1
ATOM 2003 C C . THR A 1 241 ? -100.808 -26.145 126.416 1.00 27.94 241 THR A C 1
ATOM 2005 O O . THR A 1 241 ? -102.032 -26.168 126.412 1.00 27.94 241 THR A O 1
ATOM 2008 N N . LEU A 1 242 ? -100.043 -27.194 126.046 1.00 29.67 242 LEU A N 1
ATOM 2009 C CA . LEU A 1 242 ? -100.403 -28.640 125.974 1.00 29.67 242 LEU A CA 1
ATOM 2010 C C . LEU A 1 242 ? -101.235 -29.250 124.804 1.00 29.67 242 LEU A C 1
ATOM 2012 O O . LEU A 1 242 ? -102.385 -28.902 124.580 1.00 29.67 242 LEU A O 1
ATOM 2016 N N . LEU A 1 243 ? -100.667 -30.358 124.274 1.00 28.42 243 LEU A N 1
ATOM 2017 C CA . LEU A 1 243 ? -101.278 -31.535 123.597 1.00 28.42 243 LEU A CA 1
ATOM 2018 C C . LEU A 1 243 ? -101.858 -31.344 122.165 1.00 28.42 243 LEU A C 1
ATOM 2020 O O . LEU A 1 243 ? -102.325 -30.271 121.819 1.00 28.42 243 LEU A O 1
ATOM 2024 N N . ALA A 1 244 ? -101.835 -32.340 121.258 1.00 32.19 244 ALA A N 1
ATOM 2025 C CA . ALA A 1 244 ? -101.499 -33.775 121.384 1.00 32.19 244 ALA A CA 1
ATOM 2026 C C . ALA A 1 244 ? -100.647 -34.347 120.208 1.00 32.19 244 ALA A C 1
ATOM 2028 O O . ALA A 1 244 ? -100.298 -33.647 119.264 1.00 32.19 244 ALA A O 1
ATOM 2029 N N . GLN A 1 245 ? -100.289 -35.636 120.305 1.00 32.06 245 GLN A N 1
ATOM 2030 C CA . GLN A 1 245 ? -99.359 -36.396 119.440 1.00 32.06 245 GLN A CA 1
ATOM 2031 C C . GLN A 1 245 ? -99.993 -36.897 118.121 1.00 32.06 245 GLN A C 1
ATOM 2033 O O . GLN A 1 245 ? -101.169 -37.233 118.162 1.00 32.06 245 GLN A O 1
ATOM 2038 N N . VAL A 1 246 ? -99.192 -37.156 117.060 1.00 33.88 246 VAL A N 1
ATOM 2039 C CA . VAL A 1 246 ? -99.219 -38.413 116.249 1.00 33.88 246 VAL A CA 1
ATOM 2040 C C . VAL A 1 246 ? -97.829 -38.738 115.629 1.00 33.88 246 VAL A C 1
ATOM 2042 O O . VAL A 1 246 ? -97.222 -37.925 114.949 1.00 33.88 246 VAL A O 1
ATOM 2045 N N . GLN A 1 247 ? -97.377 -39.963 115.919 1.00 32.47 247 GLN A N 1
ATOM 2046 C CA . GLN A 1 247 ? -96.413 -40.919 115.312 1.00 32.47 247 GLN 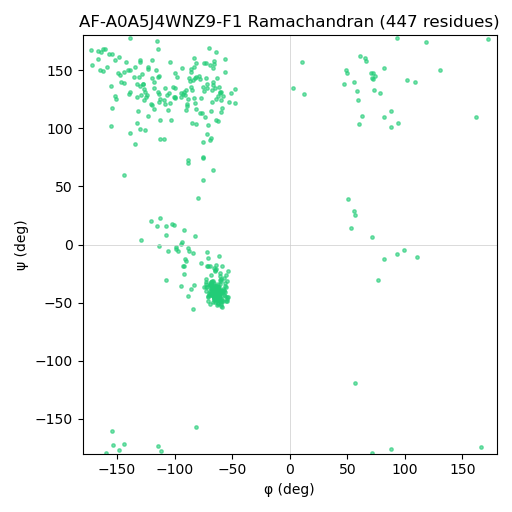A CA 1
ATOM 2047 C C . GLN A 1 247 ? -95.551 -40.622 114.039 1.00 32.47 247 GLN A C 1
ATOM 2049 O O . GLN A 1 247 ? -96.053 -40.197 113.009 1.00 32.47 247 GLN A O 1
ATOM 2054 N N . GLN A 1 248 ? -94.253 -40.992 114.153 1.00 32.28 248 GLN A N 1
ATOM 2055 C CA . GLN A 1 248 ? -93.333 -41.829 113.307 1.00 32.28 248 GLN A CA 1
ATOM 2056 C C . GLN A 1 248 ? -93.770 -42.264 111.870 1.00 32.28 248 GLN A C 1
ATOM 2058 O O . GLN A 1 248 ? -94.957 -42.412 111.629 1.00 32.28 248 GLN A O 1
ATOM 2063 N N . ILE A 1 249 ? -92.931 -42.618 110.867 1.00 33.25 249 ILE A N 1
ATOM 2064 C CA . ILE A 1 249 ? -91.508 -43.069 110.696 1.00 33.25 249 ILE A CA 1
ATOM 2065 C C . ILE A 1 249 ? -91.036 -42.673 109.241 1.00 33.25 249 ILE A C 1
ATOM 2067 O O . ILE A 1 249 ? -91.773 -41.936 108.593 1.00 33.25 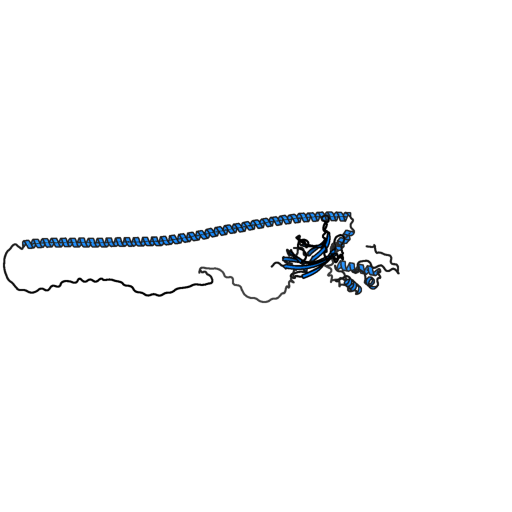249 ILE A O 1
ATOM 2071 N N . PRO A 1 250 ? -89.977 -43.233 108.591 1.00 40.03 250 PRO A N 1
ATOM 2072 C CA . PRO A 1 250 ? -88.536 -43.315 108.882 1.00 40.03 250 PRO A CA 1
ATOM 2073 C C . PRO A 1 250 ? -87.652 -42.479 107.899 1.00 40.03 250 PRO A C 1
ATOM 2075 O O . PRO A 1 250 ? -88.134 -41.843 106.967 1.00 40.03 250 PRO A O 1
ATOM 2078 N N . VAL A 1 251 ? -86.322 -42.538 108.067 1.00 41.12 251 VAL A N 1
ATOM 2079 C CA . VAL A 1 251 ? -85.297 -41.943 107.172 1.00 41.12 251 VAL A CA 1
ATOM 2080 C C . VAL A 1 251 ? -85.067 -42.806 105.914 1.00 41.12 251 VAL A C 1
ATOM 2082 O O . VAL A 1 251 ? -85.041 -44.033 106.025 1.00 41.12 251 VAL A O 1
ATOM 2085 N N . PRO A 1 252 ? -84.787 -42.197 104.743 1.00 37.94 252 PRO A N 1
ATOM 2086 C CA . PRO A 1 252 ? -83.555 -42.574 104.036 1.00 37.94 252 PRO A CA 1
ATOM 2087 C C . PRO A 1 252 ? -82.700 -41.371 103.591 1.00 37.94 252 PRO A C 1
ATOM 2089 O O . PRO A 1 252 ? -83.190 -40.325 103.177 1.00 37.94 252 PRO A O 1
ATOM 2092 N N . ASN A 1 253 ? -81.384 -41.563 103.647 1.00 37.00 253 ASN A N 1
ATOM 2093 C CA . ASN A 1 253 ? -80.350 -40.664 103.127 1.00 37.00 253 ASN A CA 1
ATOM 2094 C C . ASN A 1 253 ? -79.979 -41.093 101.691 1.00 37.00 253 ASN A C 1
ATOM 2096 O O . ASN A 1 253 ? -80.004 -42.294 101.411 1.00 37.00 253 ASN A O 1
ATOM 2100 N N . PRO A 1 254 ? -79.520 -40.177 100.824 1.00 36.69 254 PRO A N 1
ATOM 2101 C CA . PRO A 1 254 ? -78.385 -40.534 99.974 1.00 36.69 254 PRO A CA 1
ATOM 2102 C C . PRO A 1 254 ? -77.215 -39.541 100.073 1.00 36.69 254 PRO A C 1
ATOM 2104 O O . PRO A 1 254 ? -77.363 -38.333 99.896 1.00 36.69 254 PRO A O 1
ATOM 2107 N N . LYS A 1 255 ? -76.010 -40.099 100.273 1.00 32.59 255 LYS A N 1
ATOM 2108 C CA . LYS A 1 255 ? -74.733 -39.415 100.001 1.00 32.59 255 LYS A CA 1
ATOM 2109 C C . LYS A 1 255 ? -74.397 -39.503 98.479 1.00 32.59 255 LYS A C 1
ATOM 2111 O O . LYS A 1 255 ? -75.329 -39.582 97.683 1.00 32.59 255 LYS A O 1
ATOM 2116 N N . PRO A 1 256 ? -73.141 -39.380 97.995 1.00 47.31 256 PRO A N 1
ATOM 2117 C CA . PRO A 1 256 ? -72.826 -38.351 97.009 1.00 47.31 256 PRO A CA 1
ATOM 2118 C C . PRO A 1 256 ? -72.423 -38.937 95.643 1.00 47.31 256 PRO A C 1
ATOM 2120 O O . PRO A 1 256 ? -72.399 -40.151 95.447 1.00 47.31 256 PRO A O 1
ATOM 2123 N N . LYS A 1 257 ? -71.992 -38.072 94.717 1.00 32.88 257 LYS A N 1
ATOM 2124 C CA . LYS A 1 257 ? -71.115 -38.475 93.607 1.00 32.88 257 LYS A CA 1
ATOM 2125 C C . LYS A 1 257 ? -69.896 -37.556 93.486 1.00 32.88 257 LYS A C 1
ATOM 2127 O O . LYS A 1 257 ? -69.970 -36.488 92.893 1.00 32.88 257 LYS A O 1
ATOM 2132 N N . GLN A 1 258 ? -68.770 -38.022 94.020 1.00 35.16 258 GLN A N 1
ATOM 2133 C CA . GLN A 1 258 ? -67.441 -37.770 93.451 1.00 35.16 258 GLN A CA 1
ATOM 2134 C C . GLN A 1 258 ? -67.023 -39.010 92.649 1.00 35.16 258 GLN A C 1
ATOM 2136 O O . GLN A 1 258 ? -67.396 -40.112 93.047 1.00 35.16 258 GLN A O 1
ATOM 2141 N N . THR A 1 259 ? -66.264 -38.814 91.564 1.00 33.69 259 THR A N 1
ATOM 2142 C CA . THR A 1 259 ? -65.358 -39.731 90.813 1.00 33.69 259 THR A CA 1
ATOM 2143 C C . THR A 1 259 ? -65.169 -39.043 89.445 1.00 33.69 259 THR A C 1
ATOM 2145 O O . THR A 1 259 ? -66.179 -38.831 88.781 1.00 33.69 259 THR A O 1
ATOM 2148 N N . LEU A 1 260 ? -64.030 -38.474 89.018 1.00 29.56 260 LEU A N 1
ATOM 2149 C CA . LEU A 1 260 ? -62.586 -38.794 89.133 1.00 29.56 260 LEU A CA 1
ATOM 2150 C C . LEU A 1 260 ? -62.114 -39.840 88.094 1.00 29.56 260 LEU A C 1
ATOM 2152 O O . LEU A 1 260 ? -62.913 -40.679 87.698 1.00 29.56 260 LEU A O 1
ATOM 2156 N N . LEU A 1 261 ? -60.820 -39.775 87.715 1.00 32.03 261 LEU A N 1
ATOM 2157 C CA . LEU A 1 261 ? -60.113 -40.377 86.553 1.00 32.03 261 LEU A CA 1
ATOM 2158 C C . LEU A 1 261 ? -60.154 -39.470 85.300 1.00 32.03 261 LEU A C 1
ATOM 2160 O O . LEU A 1 261 ? -61.234 -39.199 84.790 1.00 32.03 261 LEU A O 1
ATOM 2164 N N . GLN A 1 262 ? -59.065 -38.903 84.753 1.00 33.03 262 GLN A N 1
ATOM 2165 C CA . GLN A 1 262 ? -57.613 -38.922 85.067 1.00 33.03 262 GLN A CA 1
ATOM 2166 C C . GLN A 1 262 ? -56.869 -40.271 84.911 1.00 33.03 262 GLN A C 1
ATOM 2168 O O . GLN A 1 262 ? -57.512 -41.307 85.008 1.00 33.03 262 GLN A O 1
ATOM 2173 N N . ILE A 1 263 ? -55.524 -40.216 84.745 1.00 30.19 263 ILE A N 1
ATOM 2174 C CA . ILE A 1 263 ? -54.549 -41.280 84.338 1.00 30.19 263 ILE A CA 1
ATOM 2175 C C . ILE A 1 263 ? -54.426 -41.339 82.789 1.00 30.19 263 ILE A C 1
ATOM 2177 O O . ILE A 1 263 ? -55.405 -41.649 82.126 1.00 30.19 263 ILE A O 1
ATOM 2181 N N . THR A 1 264 ? -53.396 -40.783 82.112 1.00 30.25 264 THR A N 1
ATOM 2182 C CA . THR A 1 264 ? -51.958 -41.187 81.958 1.00 30.25 264 THR A CA 1
ATOM 2183 C C . THR A 1 264 ? -51.789 -42.622 81.414 1.00 30.25 264 THR A C 1
ATOM 2185 O O . THR A 1 264 ? -52.516 -43.495 81.848 1.00 30.25 264 THR A O 1
ATOM 2188 N N . SER A 1 265 ? -50.874 -42.997 80.510 1.00 29.25 265 SER A N 1
ATOM 2189 C CA . SER A 1 265 ? -49.608 -42.416 80.018 1.00 29.25 265 SER A CA 1
ATOM 2190 C C . SER A 1 265 ? -49.226 -42.993 78.629 1.00 29.25 265 SER A C 1
ATOM 2192 O O . SER A 1 265 ? -49.914 -43.868 78.111 1.00 29.25 265 SER A O 1
ATOM 2194 N N . SER A 1 266 ? -48.087 -42.576 78.059 1.00 39.75 266 SER A N 1
ATOM 2195 C CA . SER A 1 266 ? -47.362 -43.275 76.968 1.00 39.75 266 SER A CA 1
ATOM 2196 C C . SER A 1 266 ? -47.001 -44.737 77.355 1.00 39.75 266 SER A C 1
ATOM 2198 O O . SER A 1 266 ? -46.972 -45.010 78.563 1.00 39.75 266 SER A O 1
ATOM 2200 N N . PRO A 1 267 ? -46.710 -45.672 76.405 1.00 44.31 267 PRO A N 1
ATOM 2201 C CA . PRO A 1 267 ? -45.463 -45.622 75.611 1.00 44.31 267 PRO A CA 1
ATOM 2202 C C . PRO A 1 267 ? -45.487 -46.127 74.136 1.00 44.31 267 PRO A C 1
ATOM 2204 O O . PRO A 1 267 ? -46.036 -47.169 73.802 1.00 44.31 267 PRO A O 1
ATOM 2207 N N . GLN A 1 268 ? -44.781 -45.377 73.282 1.00 30.00 268 GLN A N 1
ATOM 2208 C CA . GLN A 1 268 ? -43.768 -45.780 72.278 1.00 30.00 268 GLN A CA 1
ATOM 2209 C C . GLN A 1 268 ? -43.561 -47.269 71.875 1.00 30.00 268 GLN A C 1
ATOM 2211 O O . GLN A 1 268 ? -43.180 -48.081 72.713 1.00 30.00 268 GLN A O 1
ATOM 2216 N N . ALA A 1 269 ? -43.560 -47.540 70.554 1.00 30.81 269 ALA A N 1
ATOM 2217 C CA . ALA A 1 269 ? -42.619 -48.445 69.850 1.00 30.81 269 ALA A CA 1
ATOM 2218 C C . ALA A 1 269 ? -42.611 -48.200 68.312 1.00 30.81 269 ALA A C 1
ATOM 2220 O O . ALA A 1 269 ? -43.635 -47.816 67.752 1.00 30.81 269 ALA A O 1
ATOM 2221 N N . THR A 1 270 ? -41.472 -48.428 67.639 1.00 33.84 270 THR A N 1
ATOM 2222 C CA . THR A 1 270 ? -41.262 -48.400 66.160 1.00 33.84 270 THR A CA 1
ATOM 2223 C C . THR A 1 270 ? -40.882 -49.805 65.629 1.00 33.84 270 THR A C 1
ATOM 2225 O O . THR A 1 270 ? -40.807 -50.727 66.447 1.00 33.84 270 THR A O 1
ATOM 2228 N N . PRO A 1 271 ? -40.737 -50.034 64.298 1.00 44.34 271 PRO A N 1
ATOM 2229 C CA . PRO A 1 271 ? -39.448 -49.840 63.574 1.00 44.34 271 PRO A CA 1
ATOM 2230 C C . PRO A 1 271 ? -39.566 -48.975 62.278 1.00 44.34 271 PRO A C 1
ATOM 2232 O O . PRO A 1 271 ? -40.690 -48.712 61.863 1.00 44.34 271 PRO A O 1
ATOM 2235 N N . VAL A 1 272 ? -38.533 -48.295 61.720 1.00 34.28 272 VAL A N 1
ATOM 2236 C CA . VAL A 1 272 ? -37.307 -48.713 60.942 1.00 34.28 272 VAL A CA 1
ATOM 2237 C C . VAL A 1 272 ? -37.677 -49.496 59.647 1.00 34.28 272 VAL A C 1
ATOM 2239 O O . VAL A 1 272 ? -38.560 -50.340 59.746 1.00 34.28 272 VAL A O 1
ATOM 2242 N N . GLU A 1 273 ? -37.193 -49.281 58.402 1.00 29.95 273 GLU A N 1
ATOM 2243 C CA . GLU A 1 273 ? -35.965 -48.727 57.730 1.00 29.95 273 GLU A CA 1
ATOM 2244 C C . GLU A 1 273 ? -36.334 -47.663 56.632 1.00 29.95 273 GLU A C 1
ATOM 2246 O O . GLU A 1 273 ? -37.514 -47.535 56.314 1.00 29.95 273 GLU A O 1
ATOM 2251 N N . GLU A 1 274 ? -35.519 -46.708 56.129 1.00 33.00 274 GLU A N 1
ATOM 2252 C CA . GLU A 1 274 ? -34.188 -46.700 55.438 1.00 33.00 274 GLU A CA 1
ATOM 2253 C C . GLU A 1 274 ? -34.214 -47.260 53.972 1.00 33.00 274 GLU A C 1
ATOM 2255 O O . GLU A 1 274 ? -35.018 -48.136 53.685 1.00 33.00 274 GLU A O 1
ATOM 2260 N N . GLU A 1 275 ? -33.469 -46.778 52.945 1.00 32.47 275 GLU A N 1
ATOM 2261 C CA . GLU A 1 275 ? -32.311 -45.849 52.888 1.00 32.47 275 GLU A CA 1
ATOM 2262 C C . GLU A 1 275 ? -32.041 -45.132 51.504 1.00 32.47 275 GLU A C 1
ATOM 2264 O O . GLU A 1 275 ? -32.321 -45.683 50.447 1.00 32.47 275 GLU A O 1
ATOM 2269 N N . LYS A 1 276 ? -31.416 -43.927 51.548 1.00 31.42 276 LYS A N 1
ATOM 2270 C CA . LYS A 1 276 ? -30.365 -43.282 50.674 1.00 31.42 276 LYS A CA 1
ATOM 2271 C C . LYS A 1 276 ? -30.344 -43.200 49.103 1.00 31.42 276 LYS A C 1
ATOM 2273 O O . LYS A 1 276 ? -30.332 -44.205 48.414 1.00 31.42 276 LYS A O 1
ATOM 2278 N N . LYS A 1 277 ? -29.946 -41.981 48.633 1.00 28.28 277 LYS A N 1
ATOM 2279 C CA . LYS A 1 277 ? -28.948 -41.604 47.558 1.00 28.28 277 LYS A CA 1
ATOM 2280 C C . LYS A 1 277 ? -29.181 -41.972 46.057 1.00 28.28 277 LYS A C 1
ATOM 2282 O O . LYS A 1 277 ? -29.918 -42.897 45.770 1.00 28.28 277 LYS A O 1
ATOM 2287 N N . SER A 1 278 ? -28.547 -41.340 45.038 1.00 30.36 278 SER A N 1
ATOM 2288 C CA . SER A 1 278 ? -27.858 -40.020 44.880 1.00 30.36 278 SER A CA 1
ATOM 2289 C C . SER A 1 278 ? -27.469 -39.687 43.410 1.00 30.36 278 SER A C 1
ATOM 2291 O O . SER A 1 278 ? -27.106 -40.596 42.679 1.00 30.36 278 SER A O 1
ATOM 2293 N N . GLU A 1 279 ? -27.358 -38.381 43.095 1.00 30.77 279 GLU A N 1
ATOM 2294 C CA . GLU A 1 279 ? -26.390 -37.731 42.158 1.00 30.77 279 GLU A CA 1
A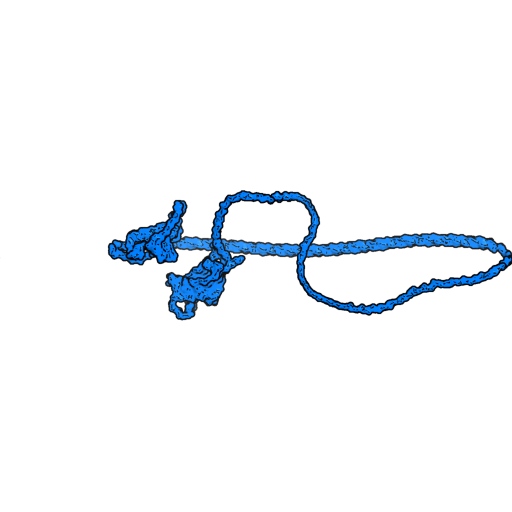TOM 2295 C C . GLU A 1 279 ? -26.470 -37.855 40.606 1.00 30.77 279 GLU A C 1
ATOM 2297 O O . GLU A 1 279 ? -26.648 -38.934 40.060 1.00 30.77 279 GLU A O 1
ATOM 2302 N N . ILE A 1 280 ? -26.132 -36.716 39.946 1.00 34.94 280 ILE A N 1
ATOM 2303 C CA . ILE A 1 280 ? -25.517 -36.543 38.591 1.00 34.94 280 ILE A CA 1
ATOM 2304 C C . ILE A 1 280 ? -26.428 -36.818 37.355 1.00 34.94 280 ILE A C 1
ATOM 2306 O O . ILE A 1 280 ? -27.073 -37.854 37.293 1.00 34.94 280 ILE A O 1
ATOM 2310 N N . LYS A 1 281 ? -26.511 -35.976 36.295 1.00 34.44 281 LYS A N 1
ATOM 2311 C CA . LYS A 1 281 ? -26.053 -34.582 35.999 1.00 34.44 281 LYS A CA 1
ATOM 2312 C C . LYS A 1 281 ? -26.745 -34.025 34.716 1.00 34.44 281 LYS A C 1
ATOM 2314 O O . LYS A 1 281 ? -27.252 -34.835 33.956 1.00 34.44 281 LYS A O 1
ATOM 2319 N N . ASP A 1 282 ? -26.644 -32.698 34.497 1.00 38.56 282 ASP A N 1
ATOM 2320 C CA . ASP A 1 282 ? -26.589 -31.891 33.234 1.00 38.56 282 ASP A CA 1
ATOM 2321 C C . ASP A 1 282 ? -27.625 -32.115 32.079 1.00 38.56 282 ASP A C 1
ATOM 2323 O O . ASP A 1 282 ? -28.118 -33.215 31.878 1.00 38.56 282 ASP A O 1
ATOM 2327 N N . ASP A 1 283 ? -28.010 -31.134 31.237 1.00 39.00 283 ASP A N 1
ATOM 2328 C CA . ASP A 1 283 ? -27.546 -29.739 31.050 1.00 39.00 283 ASP A CA 1
ATOM 2329 C C . ASP A 1 283 ? -28.633 -28.791 30.446 1.00 39.00 283 ASP A C 1
ATOM 2331 O O . ASP A 1 283 ? -29.564 -29.278 29.812 1.00 39.00 283 ASP A O 1
ATOM 2335 N N . LYS A 1 284 ? -28.421 -27.458 30.557 1.00 40.19 284 LYS A N 1
ATOM 2336 C CA . LYS A 1 284 ? -28.864 -26.334 29.658 1.00 40.19 284 LYS A CA 1
ATOM 2337 C C . LYS A 1 284 ? -30.375 -26.071 29.363 1.00 40.19 284 LYS A C 1
ATOM 2339 O O . LYS A 1 284 ? -31.113 -26.976 29.012 1.00 40.19 284 LYS A O 1
ATOM 2344 N N . GLU A 1 285 ? -30.975 -24.878 29.582 1.00 38.75 285 GLU A N 1
ATOM 2345 C CA . GLU A 1 285 ? -30.793 -23.472 29.068 1.00 38.75 285 GLU A CA 1
ATOM 2346 C C . GLU A 1 285 ? -31.854 -23.098 27.982 1.00 38.75 285 GLU A C 1
ATOM 2348 O O . GLU A 1 285 ? -32.163 -23.949 27.160 1.00 38.75 285 GLU A O 1
ATOM 2353 N N . THR A 1 286 ? -32.456 -21.892 27.854 1.00 34.38 286 THR A N 1
ATOM 2354 C CA . THR A 1 286 ? -32.651 -20.700 28.737 1.00 34.38 286 THR A CA 1
ATOM 2355 C C . THR A 1 286 ? -33.755 -19.755 28.178 1.00 34.38 286 THR A C 1
ATOM 2357 O O . THR A 1 286 ? -33.825 -19.589 26.967 1.00 34.38 286 THR A O 1
ATOM 2360 N N . LYS A 1 287 ? -34.481 -19.023 29.060 1.00 33.44 287 LYS A N 1
ATOM 2361 C CA . LYS A 1 287 ? -35.248 -17.750 28.817 1.00 33.44 287 LYS A CA 1
ATOM 2362 C C . LYS A 1 287 ? -36.415 -17.781 27.790 1.00 33.44 287 LYS A C 1
ATOM 2364 O O . LYS A 1 287 ? -36.537 -18.717 27.017 1.00 33.44 287 LYS A O 1
ATOM 2369 N N . GLY A 1 288 ? -37.369 -16.837 27.748 1.00 29.75 288 GLY A N 1
ATOM 2370 C CA . GLY A 1 288 ? -37.619 -15.596 28.523 1.00 29.75 288 GLY A CA 1
ATOM 2371 C C . GLY A 1 288 ? -37.897 -14.394 27.588 1.00 29.75 288 GLY A C 1
ATOM 2372 O O . GLY A 1 288 ? -37.403 -14.404 26.468 1.00 29.75 288 GLY A O 1
ATOM 2373 N N . GLU A 1 289 ? -38.683 -13.346 27.891 1.00 32.12 289 GLU A N 1
ATOM 2374 C CA . GLU A 1 289 ? -39.500 -12.926 29.059 1.00 32.12 289 GLU A CA 1
ATOM 2375 C C . GLU A 1 289 ? -40.755 -12.109 28.559 1.00 32.12 289 GLU A C 1
ATOM 2377 O O . GLU A 1 289 ? -40.962 -12.034 27.350 1.00 32.12 289 GLU A O 1
ATOM 2382 N N . SER A 1 290 ? -41.645 -11.547 29.413 1.00 41.47 290 SER A N 1
ATOM 2383 C CA . SER A 1 290 ? -43.031 -11.126 29.026 1.00 41.47 290 SER A CA 1
ATOM 2384 C C . SER A 1 290 ? -43.545 -9.736 29.494 1.00 41.47 290 SER A C 1
ATOM 2386 O O . SER A 1 290 ? -43.156 -9.253 30.559 1.00 41.47 290 SER A O 1
ATOM 2388 N N . LYS A 1 291 ? -44.493 -9.129 28.735 1.00 33.84 291 LYS A N 1
ATOM 2389 C CA . LYS A 1 291 ? -45.528 -8.143 29.174 1.00 33.84 291 LYS A CA 1
ATOM 2390 C C . LYS A 1 291 ? -46.545 -7.808 28.057 1.00 33.84 291 LYS A C 1
ATOM 2392 O O . LYS A 1 291 ? -46.314 -8.181 26.914 1.00 33.84 291 LYS A O 1
ATOM 2397 N N . ASP A 1 292 ? -47.660 -7.141 28.392 1.00 39.09 292 ASP A N 1
ATOM 2398 C CA . ASP A 1 292 ? -48.820 -6.932 27.498 1.00 39.09 292 ASP A CA 1
ATOM 2399 C C . ASP A 1 292 ? -49.484 -5.541 27.689 1.00 39.09 292 ASP A C 1
ATOM 2401 O O . ASP A 1 292 ? -49.649 -5.139 28.839 1.00 39.09 292 ASP A O 1
ATOM 2405 N N . LYS A 1 293 ? -49.874 -4.889 26.569 1.00 36.66 293 LYS A N 1
ATOM 2406 C CA . LYS A 1 293 ? -50.843 -3.765 26.345 1.00 36.66 293 LYS A CA 1
ATOM 2407 C C . LYS A 1 293 ? -50.759 -2.474 27.203 1.00 36.66 293 LYS A C 1
ATOM 2409 O O . LYS A 1 293 ? -50.410 -2.499 28.374 1.00 36.66 293 LYS A O 1
ATOM 2414 N N . ASP A 1 294 ? -51.083 -1.272 26.708 1.00 39.16 294 ASP A N 1
ATOM 2415 C CA . ASP A 1 294 ? -51.719 -0.782 25.454 1.00 39.16 294 ASP A CA 1
ATOM 2416 C C . ASP A 1 294 ? -51.208 0.689 25.195 1.00 39.16 294 ASP A C 1
ATOM 2418 O O . ASP A 1 294 ? -50.317 1.114 25.931 1.00 39.16 294 ASP A O 1
ATOM 2422 N N . LYS A 1 295 ? -51.621 1.565 24.249 1.00 31.34 295 LYS A N 1
ATOM 2423 C CA . LYS A 1 295 ? -52.794 1.669 23.347 1.00 31.34 295 LYS A CA 1
ATOM 2424 C C . LYS A 1 295 ? -52.564 2.674 22.176 1.00 31.34 295 LYS A C 1
ATOM 2426 O O . LYS A 1 295 ? -51.717 3.549 22.291 1.00 31.34 295 LYS A O 1
ATOM 2431 N N . GLU A 1 296 ? -53.435 2.608 21.158 1.00 29.64 296 GLU A N 1
ATOM 2432 C CA . GLU A 1 296 ? -53.967 3.691 20.277 1.00 29.64 296 GLU A CA 1
ATOM 2433 C C . GLU A 1 296 ? -53.059 4.576 19.366 1.00 29.64 296 GLU A C 1
ATOM 2435 O O . GLU A 1 296 ? -52.555 5.620 19.766 1.00 29.64 296 GLU A O 1
ATOM 2440 N N . GLU A 1 297 ? -53.111 4.233 18.064 1.00 28.05 297 GLU A N 1
ATOM 2441 C CA . GLU A 1 297 ? -53.572 5.076 16.924 1.00 28.05 297 GLU A CA 1
ATOM 2442 C C . GLU A 1 297 ? -52.568 5.646 15.875 1.00 28.05 297 GLU A C 1
ATOM 2444 O O . GLU A 1 297 ? -51.516 6.193 16.185 1.00 28.05 297 GLU A O 1
ATOM 2449 N N . VAL A 1 298 ? -53.041 5.608 14.612 1.00 28.84 298 VAL A N 1
ATOM 2450 C CA . VAL A 1 298 ? -52.655 6.371 13.396 1.00 28.84 298 VAL A CA 1
ATOM 2451 C C . VAL A 1 298 ? -51.624 5.763 12.411 1.00 28.84 298 VAL A C 1
ATOM 2453 O O . VAL A 1 298 ? -50.419 5.940 12.552 1.00 28.84 298 VAL A O 1
ATOM 2456 N N . LYS A 1 299 ? -52.193 5.288 11.284 1.00 29.92 299 LYS A N 1
ATOM 2457 C CA . LYS A 1 299 ? -51.672 5.139 9.900 1.00 29.92 299 LYS A CA 1
ATOM 2458 C C . LYS A 1 299 ? -50.804 3.936 9.513 1.00 29.92 299 LYS A C 1
ATOM 2460 O O . LYS A 1 299 ? -49.609 3.878 9.778 1.00 29.92 299 LYS A O 1
ATOM 2465 N N . ASP A 1 300 ? -51.440 3.100 8.702 1.00 31.16 300 ASP A N 1
ATOM 2466 C CA . ASP A 1 300 ? -50.880 2.125 7.775 1.00 31.16 300 ASP A CA 1
ATOM 2467 C C . ASP A 1 300 ? -50.551 2.786 6.415 1.00 31.16 300 ASP A C 1
ATOM 2469 O O . ASP A 1 300 ? -51.277 3.681 5.975 1.00 31.16 300 ASP A O 1
ATOM 2473 N N . ASP A 1 301 ? -49.510 2.299 5.733 1.00 30.97 301 ASP A N 1
ATOM 2474 C CA . ASP A 1 301 ? -49.264 2.493 4.294 1.00 30.97 301 ASP A CA 1
ATOM 2475 C C . ASP A 1 301 ? -49.090 1.092 3.664 1.00 30.97 301 ASP A C 1
ATOM 2477 O O . ASP A 1 301 ? -48.020 0.489 3.756 1.00 30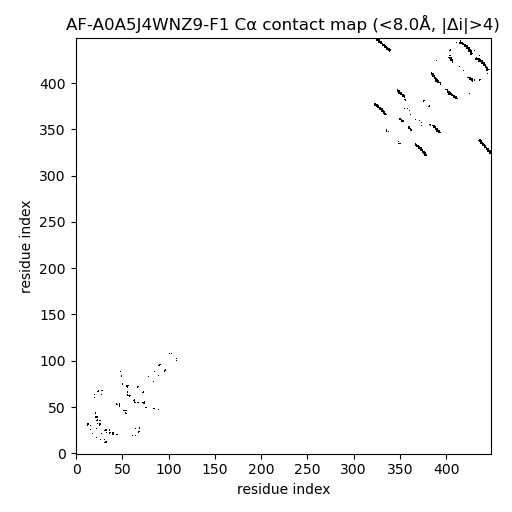.97 301 ASP A O 1
ATOM 2481 N N . ASP A 1 302 ? -50.156 0.558 3.059 1.00 32.38 302 ASP A N 1
ATOM 2482 C CA . ASP A 1 302 ? -50.136 -0.676 2.255 1.00 32.38 302 ASP A CA 1
ATOM 2483 C C . ASP A 1 302 ? -49.835 -0.335 0.786 1.00 32.38 302 ASP A C 1
ATOM 2485 O O . ASP A 1 302 ? -50.653 0.318 0.136 1.00 32.38 302 ASP A O 1
ATOM 2489 N N . GLU A 1 303 ? -48.743 -0.852 0.210 1.00 33.12 303 GLU A N 1
ATOM 2490 C CA . GLU A 1 303 ? -48.673 -1.056 -1.247 1.00 33.12 303 GLU A CA 1
ATOM 2491 C C . GLU A 1 303 ? -47.674 -2.166 -1.640 1.00 33.12 303 GLU A C 1
ATOM 2493 O O . GLU A 1 303 ? -46.462 -1.962 -1.678 1.00 33.12 303 GLU A O 1
ATOM 2498 N N . ASP A 1 304 ? -48.195 -3.354 -1.970 1.00 31.39 304 ASP A N 1
ATOM 2499 C CA . ASP A 1 304 ? -47.453 -4.422 -2.657 1.00 31.39 304 ASP A CA 1
ATOM 2500 C C . ASP A 1 304 ? -48.355 -5.073 -3.721 1.00 31.39 304 ASP A C 1
ATOM 2502 O O . ASP A 1 304 ? -49.193 -5.932 -3.431 1.00 31.39 304 ASP A O 1
ATOM 2506 N N . ILE A 1 305 ? -48.235 -4.614 -4.973 1.00 31.02 305 ILE A N 1
ATOM 2507 C CA . ILE A 1 305 ? -48.934 -5.192 -6.129 1.00 31.02 305 ILE A CA 1
ATOM 2508 C C . ILE A 1 305 ? -47.947 -5.411 -7.275 1.00 31.02 305 ILE A C 1
ATOM 2510 O O . ILE A 1 305 ? -47.434 -4.480 -7.893 1.00 31.02 305 ILE A O 1
ATOM 2514 N N . SER A 1 306 ? -47.750 -6.684 -7.613 1.00 31.55 306 SER A N 1
ATOM 2515 C CA . SER A 1 306 ? -46.951 -7.111 -8.761 1.00 31.55 306 SER A CA 1
ATOM 2516 C C . SER A 1 306 ? -47.478 -6.581 -10.109 1.00 31.55 306 SER A C 1
ATOM 2518 O O . SER A 1 306 ? -48.650 -6.754 -10.448 1.00 31.55 306 SER A O 1
ATOM 2520 N N . GLY A 1 307 ? -46.579 -6.011 -10.917 1.00 26.52 307 GLY A N 1
ATOM 2521 C CA . GLY A 1 307 ? -46.790 -5.641 -12.321 1.00 26.52 307 GLY A CA 1
ATOM 2522 C C . GLY A 1 307 ? -45.611 -6.130 -13.168 1.00 26.52 307 GLY A C 1
ATOM 2523 O O . GLY A 1 307 ? -44.469 -6.070 -12.720 1.00 26.52 307 GLY A O 1
ATOM 2524 N N . ASN A 1 308 ? -45.871 -6.680 -14.357 1.00 26.05 308 ASN A N 1
ATOM 2525 C CA . ASN A 1 308 ? -44.913 -7.536 -15.069 1.00 26.05 308 ASN A CA 1
ATOM 2526 C C . ASN A 1 308 ? -44.576 -7.027 -16.486 1.00 26.05 308 ASN A C 1
ATOM 2528 O O . ASN A 1 308 ? -45.443 -6.477 -17.155 1.00 26.05 308 ASN A O 1
ATOM 2532 N N . VAL A 1 309 ? -43.355 -7.336 -16.947 1.00 29.17 309 VAL A N 1
ATOM 2533 C CA . VAL A 1 309 ? -42.820 -7.174 -18.320 1.00 29.17 309 VAL A CA 1
ATOM 2534 C C . VAL A 1 309 ? -42.733 -5.734 -18.864 1.00 29.17 309 VAL A C 1
ATOM 2536 O O . VAL A 1 309 ? -43.728 -5.175 -19.302 1.00 29.17 309 VAL A O 1
ATOM 2539 N N . ASP A 1 310 ? -41.506 -5.212 -19.027 1.00 27.08 310 ASP A N 1
ATOM 2540 C CA . ASP A 1 310 ? -40.934 -5.111 -20.385 1.00 27.08 310 ASP A CA 1
ATOM 2541 C C . ASP A 1 310 ? -39.390 -5.033 -20.411 1.00 27.08 310 ASP A C 1
ATOM 2543 O O . ASP A 1 310 ? -38.736 -4.838 -19.386 1.00 27.08 310 ASP A O 1
ATOM 2547 N N . ASN A 1 311 ? -38.792 -5.276 -21.583 1.00 30.20 311 ASN A N 1
ATOM 2548 C CA . ASN A 1 311 ? -37.396 -5.701 -21.739 1.00 30.20 311 ASN A CA 1
ATOM 2549 C C . ASN A 1 311 ? -36.558 -4.765 -22.633 1.00 30.20 311 ASN A C 1
ATOM 2551 O O . ASN A 1 311 ? -36.683 -4.789 -23.857 1.00 30.20 311 ASN A O 1
ATOM 2555 N N . VAL A 1 312 ? -35.601 -4.033 -22.043 1.00 28.28 312 VAL A N 1
ATOM 2556 C CA . VAL A 1 312 ? -34.505 -3.384 -22.791 1.00 28.28 312 VAL A C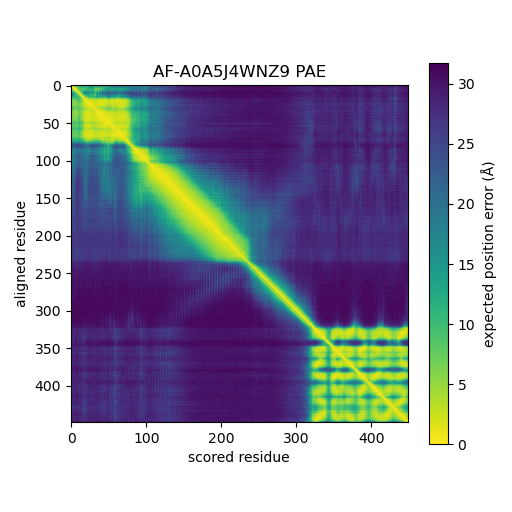A 1
ATOM 2557 C C . VAL A 1 312 ? -33.156 -3.653 -22.124 1.00 28.28 312 VAL A C 1
ATOM 2559 O O . VAL A 1 312 ? -32.789 -3.047 -21.118 1.00 28.28 312 VAL A O 1
ATOM 2562 N N . SER A 1 313 ? -32.372 -4.545 -22.728 1.00 31.06 313 SER A N 1
ATOM 2563 C CA . SER A 1 313 ? -31.022 -4.879 -22.268 1.00 31.06 313 SER A CA 1
ATOM 2564 C C . SER A 1 313 ? -30.031 -3.719 -22.428 1.00 31.06 313 SER A C 1
ATOM 2566 O O . SER A 1 313 ? -29.721 -3.307 -23.546 1.00 31.06 313 SER A O 1
ATOM 2568 N N . LYS A 1 314 ? -29.402 -3.297 -21.325 1.00 30.41 314 LYS A N 1
ATOM 2569 C CA . LYS A 1 314 ? -28.090 -2.628 -21.343 1.00 30.41 314 LYS A CA 1
ATOM 2570 C C . LYS A 1 314 ? -27.047 -3.533 -20.690 1.00 30.41 314 LYS A C 1
ATOM 2572 O O . LYS A 1 314 ? -26.830 -3.472 -19.486 1.00 30.41 314 LYS A O 1
ATOM 2577 N N . LYS A 1 315 ? -26.381 -4.366 -21.500 1.00 28.38 315 LYS A N 1
ATOM 2578 C CA . LYS A 1 315 ? -25.170 -5.089 -21.079 1.00 28.38 315 LYS A CA 1
ATOM 2579 C C . LYS A 1 315 ? -24.028 -4.089 -20.875 1.00 28.38 315 LYS A C 1
ATOM 2581 O O . LYS A 1 315 ? -23.285 -3.791 -21.808 1.00 28.38 315 LYS A O 1
ATOM 2586 N N . SER A 1 316 ? -23.868 -3.594 -19.653 1.00 28.42 316 SER A N 1
ATOM 2587 C CA . SER A 1 316 ? -22.587 -3.068 -19.190 1.00 28.42 316 SER A CA 1
ATOM 2588 C C . SER A 1 316 ? -21.584 -4.224 -19.165 1.00 28.42 316 SER A C 1
ATOM 2590 O O . SER A 1 316 ? -21.667 -5.126 -18.334 1.00 28.42 316 SER A O 1
ATOM 2592 N N . VAL A 1 317 ? -20.644 -4.230 -20.112 1.00 31.58 317 VAL A N 1
ATOM 2593 C CA . VAL A 1 317 ? -19.523 -5.175 -20.087 1.00 31.58 317 VAL A CA 1
ATOM 2594 C C . VAL A 1 317 ? -18.590 -4.745 -18.962 1.00 31.58 317 VAL A C 1
ATOM 2596 O O . VAL A 1 317 ? -17.744 -3.870 -19.139 1.00 31.58 317 VAL A O 1
ATOM 2599 N N . VAL A 1 318 ? -18.773 -5.349 -17.788 1.00 28.97 318 VAL A N 1
ATOM 2600 C CA . VAL A 1 318 ? -17.825 -5.240 -16.681 1.00 28.97 318 VAL A CA 1
ATOM 2601 C C . VAL A 1 318 ? -16.510 -5.855 -17.152 1.00 28.97 318 VAL A C 1
ATOM 2603 O O . VAL A 1 318 ? -16.391 -7.075 -17.270 1.00 28.97 318 VAL A O 1
ATOM 2606 N N . LYS A 1 319 ? -15.514 -5.009 -17.435 1.00 31.59 319 LYS A N 1
ATOM 2607 C CA . LYS A 1 319 ? -14.124 -5.464 -17.446 1.00 31.59 319 LYS A CA 1
ATOM 2608 C C . LYS A 1 319 ? -13.829 -5.995 -16.046 1.00 31.59 319 LYS A C 1
ATOM 2610 O O . LYS A 1 319 ? -13.989 -5.249 -15.081 1.00 31.59 319 LYS A O 1
ATOM 2615 N N . LYS A 1 320 ? -13.380 -7.248 -15.932 1.00 32.41 320 LYS A N 1
ATOM 2616 C CA . LYS A 1 320 ? -12.629 -7.642 -14.738 1.00 32.41 320 LYS A CA 1
ATOM 2617 C C . LYS A 1 320 ? -11.417 -6.715 -14.648 1.00 32.41 320 LYS A C 1
ATOM 2619 O O . LYS A 1 320 ? -10.709 -6.538 -15.638 1.00 32.41 320 LYS A O 1
ATOM 2624 N N . VAL A 1 321 ? -11.239 -6.100 -13.488 1.00 38.00 321 VAL A N 1
ATOM 2625 C CA . VAL A 1 321 ? -9.988 -5.449 -13.110 1.00 38.00 321 VAL A CA 1
ATOM 2626 C C . VAL A 1 321 ? -9.180 -6.516 -12.388 1.00 38.00 321 VAL A C 1
ATOM 2628 O O . VAL A 1 321 ? -9.708 -7.152 -11.475 1.00 38.00 321 VAL A O 1
ATOM 2631 N N . ASP A 1 322 ? -7.931 -6.724 -12.798 1.00 48.41 322 ASP A N 1
ATOM 2632 C CA . ASP A 1 322 ? -7.016 -7.652 -12.128 1.00 48.41 322 ASP A CA 1
ATOM 2633 C C . ASP A 1 322 ? -6.525 -7.013 -10.822 1.00 48.41 322 ASP A C 1
ATOM 2635 O O . ASP A 1 322 ? -5.418 -6.481 -10.727 1.00 48.41 322 ASP A O 1
ATOM 2639 N N . GLN A 1 323 ? -7.406 -6.999 -9.821 1.00 58.88 323 GLN A N 1
ATOM 2640 C CA . GLN A 1 323 ? -7.101 -6.539 -8.475 1.00 58.88 323 GLN A CA 1
ATOM 2641 C C . GLN A 1 323 ? -6.233 -7.590 -7.784 1.00 58.88 323 GLN A C 1
ATOM 2643 O O . GLN A 1 323 ? -6.696 -8.677 -7.455 1.00 58.88 323 GLN A O 1
ATOM 2648 N N . PHE A 1 324 ? -4.965 -7.245 -7.583 1.00 72.25 324 PHE A N 1
ATOM 2649 C CA . PHE A 1 324 ? -4.047 -7.980 -6.723 1.00 72.25 324 PHE A CA 1
ATOM 2650 C C . PHE A 1 324 ? -4.375 -7.617 -5.262 1.00 72.25 324 PHE A C 1
ATOM 2652 O O . PHE A 1 324 ? -4.212 -6.442 -4.916 1.00 72.25 324 PHE A O 1
ATOM 2659 N N . PRO A 1 325 ? -4.876 -8.548 -4.427 1.00 77.69 325 PRO A N 1
ATOM 2660 C CA . PRO A 1 325 ? -5.144 -8.267 -3.016 1.00 77.69 325 PRO A CA 1
ATOM 2661 C C . PRO A 1 325 ? -3.832 -8.098 -2.222 1.00 77.69 325 PRO A C 1
ATOM 2663 O O . PRO A 1 325 ? -2.752 -8.362 -2.760 1.00 77.69 325 PRO A O 1
ATOM 2666 N N . PRO A 1 326 ? -3.879 -7.627 -0.963 1.00 84.25 326 PRO A N 1
ATOM 2667 C CA . PRO A 1 326 ? -2.750 -7.784 -0.049 1.00 84.25 326 PRO A CA 1
ATOM 2668 C C . PRO A 1 326 ? -2.487 -9.276 0.242 1.00 84.25 326 PRO A C 1
ATOM 2670 O O . PRO A 1 326 ? -3.285 -10.144 -0.126 1.00 84.25 326 PRO A O 1
ATOM 2673 N N . GLY A 1 327 ? -1.329 -9.595 0.811 1.00 86.19 327 GLY A N 1
ATOM 2674 C CA . GLY A 1 327 ? -0.975 -10.966 1.178 1.00 86.19 327 GLY A CA 1
ATOM 2675 C C . GLY A 1 327 ? 0.500 -11.161 1.510 1.00 86.19 327 GLY A C 1
ATOM 2676 O O . GLY A 1 327 ? 1.296 -10.219 1.510 1.00 86.19 327 GLY A O 1
ATOM 2677 N N . ARG A 1 328 ? 0.887 -12.417 1.728 1.00 88.44 328 ARG A N 1
ATOM 2678 C CA . ARG A 1 328 ? 2.271 -12.858 1.933 1.00 88.44 328 ARG A CA 1
ATOM 2679 C C . ARG A 1 328 ? 2.870 -13.410 0.642 1.00 88.44 328 ARG A C 1
ATOM 2681 O O . ARG A 1 328 ? 2.201 -14.080 -0.142 1.00 88.44 328 ARG A O 1
ATOM 2688 N N . ILE A 1 329 ? 4.156 -13.157 0.442 1.00 89.06 329 ILE A N 1
ATOM 2689 C CA . ILE A 1 329 ? 4.981 -13.802 -0.578 1.00 89.06 329 ILE A CA 1
ATOM 2690 C C . ILE A 1 329 ? 6.020 -14.644 0.155 1.00 89.06 329 ILE A C 1
ATOM 2692 O O . ILE A 1 329 ? 6.801 -14.109 0.938 1.00 89.06 329 ILE A O 1
ATOM 2696 N N . GLU A 1 330 ? 6.060 -15.941 -0.114 1.00 91.12 330 GLU A N 1
ATOM 2697 C CA . GLU A 1 330 ? 7.135 -16.825 0.331 1.00 91.12 330 GLU A CA 1
ATOM 2698 C C . GLU A 1 330 ? 8.098 -17.066 -0.833 1.00 91.12 330 GLU A C 1
ATOM 2700 O O . GLU A 1 330 ? 7.679 -17.454 -1.925 1.00 91.12 330 GLU A O 1
ATOM 2705 N N . VAL A 1 331 ? 9.392 -16.825 -0.613 1.00 91.06 331 VAL A N 1
ATOM 2706 C CA . VAL A 1 331 ? 10.463 -17.036 -1.597 1.00 91.06 331 VAL A CA 1
ATOM 2707 C C . VAL A 1 331 ? 11.449 -18.049 -1.032 1.00 91.06 331 VAL A C 1
ATOM 2709 O O . VAL A 1 331 ? 12.054 -17.805 0.004 1.00 91.06 331 VAL A O 1
ATOM 2712 N N . LYS A 1 332 ? 11.655 -19.177 -1.708 1.00 90.56 332 LYS A N 1
ATOM 2713 C CA . LYS A 1 332 ? 12.574 -20.238 -1.279 1.00 90.56 332 LYS A CA 1
ATOM 2714 C C . LYS A 1 332 ? 13.637 -20.465 -2.344 1.00 90.56 332 LYS A C 1
ATOM 2716 O O . LYS A 1 332 ? 13.318 -20.790 -3.486 1.00 90.56 332 LYS A O 1
ATOM 2721 N N . ILE A 1 333 ? 14.910 -20.303 -1.992 1.00 88.56 333 ILE A N 1
ATOM 2722 C CA . ILE A 1 333 ? 16.017 -20.539 -2.928 1.00 88.56 333 ILE A CA 1
ATOM 2723 C C . ILE A 1 333 ? 16.444 -22.004 -2.828 1.00 88.56 333 ILE A C 1
ATOM 2725 O O . ILE A 1 333 ? 16.904 -22.451 -1.781 1.00 88.56 333 ILE A O 1
ATOM 2729 N N . LEU A 1 334 ? 16.266 -22.752 -3.920 1.00 86.56 334 LEU A N 1
ATOM 2730 C CA . LEU A 1 334 ? 16.518 -24.195 -3.996 1.00 86.56 334 LEU A CA 1
ATOM 2731 C C . LEU A 1 334 ? 17.924 -24.517 -4.513 1.00 86.56 334 LEU A C 1
ATOM 2733 O O . LEU A 1 334 ? 18.538 -25.492 -4.083 1.00 86.56 334 LEU A O 1
ATOM 2737 N N . SER A 1 335 ? 18.445 -23.718 -5.449 1.00 84.19 335 SER A N 1
ATOM 2738 C CA . SER A 1 335 ? 19.792 -23.913 -5.989 1.00 84.19 335 SER A CA 1
ATOM 2739 C C . SER A 1 335 ? 20.383 -22.617 -6.534 1.00 84.19 335 SER A C 1
ATOM 2741 O O . SER A 1 335 ? 19.716 -21.888 -7.263 1.00 84.19 335 SER A O 1
ATOM 2743 N N . LEU A 1 336 ? 21.656 -22.363 -6.235 1.00 84.94 336 LEU A N 1
ATOM 2744 C CA . LEU A 1 336 ? 22.447 -21.269 -6.793 1.00 84.94 336 LEU A CA 1
ATOM 2745 C C . LEU A 1 336 ? 23.702 -21.864 -7.441 1.00 84.94 336 LEU A C 1
ATOM 2747 O O . LEU A 1 336 ? 24.394 -22.669 -6.817 1.00 84.94 336 LEU A O 1
ATOM 2751 N N . LYS A 1 337 ? 23.977 -21.517 -8.702 1.00 82.00 337 LYS A N 1
ATOM 2752 C CA . LYS A 1 337 ? 25.130 -22.032 -9.461 1.00 82.00 337 LYS A CA 1
ATOM 2753 C C . LYS A 1 337 ? 25.759 -20.916 -10.281 1.00 82.00 337 LYS A C 1
ATOM 2755 O O . LYS A 1 337 ? 25.055 -20.251 -11.038 1.00 82.00 337 LYS A O 1
ATOM 2760 N N . ARG A 1 338 ? 27.077 -20.752 -10.180 1.00 80.50 338 ARG A N 1
ATOM 2761 C CA . ARG A 1 338 ? 27.858 -19.834 -11.019 1.00 80.50 338 ARG A CA 1
ATOM 2762 C C . ARG A 1 338 ? 28.252 -20.512 -12.333 1.00 80.50 338 ARG A C 1
ATOM 2764 O O . ARG A 1 338 ? 28.389 -21.731 -12.382 1.00 80.50 338 ARG A O 1
ATOM 2771 N N . ASN A 1 339 ? 28.408 -19.732 -13.398 1.00 75.44 339 ASN A N 1
ATOM 2772 C CA . ASN A 1 339 ? 28.674 -20.224 -14.757 1.00 75.44 339 ASN A CA 1
ATOM 2773 C C . ASN A 1 339 ? 30.167 -20.126 -15.155 1.00 75.44 339 ASN A C 1
ATOM 2775 O O . ASN A 1 339 ? 30.508 -20.182 -16.332 1.00 75.44 339 ASN A O 1
ATOM 2779 N N . ASP A 1 340 ? 31.074 -19.961 -14.184 1.00 62.22 340 ASP A N 1
ATOM 2780 C CA . ASP A 1 340 ? 32.502 -19.658 -14.400 1.00 62.22 340 ASP A CA 1
ATOM 2781 C C . ASP A 1 340 ? 33.383 -20.886 -14.722 1.00 62.22 340 ASP A C 1
ATOM 2783 O O . ASP A 1 340 ? 34.611 -20.791 -14.760 1.00 62.22 340 ASP A O 1
ATOM 2787 N N . GLY A 1 341 ? 32.770 -22.055 -14.929 1.00 52.22 341 GLY A N 1
ATOM 2788 C CA . GLY A 1 341 ? 33.457 -23.307 -15.253 1.00 52.22 341 GLY A CA 1
ATOM 2789 C C . GLY A 1 341 ? 34.251 -23.936 -14.100 1.00 52.22 341 GLY A C 1
ATOM 2790 O O . GLY A 1 341 ? 34.942 -24.936 -14.321 1.00 52.22 341 GLY A O 1
ATOM 2791 N N . LYS A 1 342 ? 34.174 -23.405 -12.871 1.00 45.78 342 LYS A N 1
ATOM 2792 C CA . LYS A 1 342 ? 34.834 -23.995 -11.696 1.00 45.78 342 LYS A CA 1
ATOM 2793 C C . LYS A 1 342 ? 33.939 -25.035 -11.012 1.00 45.78 342 LYS A C 1
ATOM 2795 O O . LYS A 1 342 ? 33.474 -24.831 -9.894 1.00 45.78 342 LYS A O 1
ATOM 2800 N N . ASP A 1 343 ? 33.780 -26.201 -11.643 1.00 47.34 343 ASP A N 1
ATOM 2801 C CA . ASP A 1 343 ? 33.097 -27.385 -11.080 1.00 47.34 343 ASP A CA 1
ATOM 2802 C C . ASP A 1 343 ? 33.859 -28.007 -9.880 1.00 47.34 343 ASP A C 1
ATOM 2804 O O . ASP A 1 343 ? 34.353 -29.137 -9.935 1.00 47.34 343 ASP A O 1
ATOM 2808 N N . LYS A 1 344 ? 33.997 -27.261 -8.772 1.00 38.47 344 LYS A N 1
ATOM 2809 C CA . LYS A 1 344 ? 34.642 -27.699 -7.519 1.00 38.47 344 LYS A CA 1
ATOM 2810 C C . LYS A 1 344 ? 33.976 -27.156 -6.249 1.00 38.47 344 LYS A C 1
ATOM 2812 O O . LYS A 1 344 ? 34.625 -26.549 -5.407 1.00 38.47 344 LYS A O 1
ATOM 2817 N N . GLY A 1 345 ? 32.700 -27.492 -6.066 1.00 42.22 345 GLY A N 1
ATOM 2818 C CA . GLY A 1 345 ? 32.095 -27.735 -4.744 1.00 42.22 345 GLY A CA 1
ATOM 2819 C C . GLY A 1 345 ? 31.740 -26.528 -3.867 1.00 42.22 345 GLY A C 1
ATOM 2820 O O . GLY A 1 345 ? 30.758 -26.614 -3.139 1.00 42.22 345 GLY A O 1
ATOM 2821 N N . THR A 1 346 ? 32.470 -25.419 -3.953 1.00 44.28 346 THR A N 1
ATOM 2822 C CA . THR A 1 346 ? 32.186 -24.169 -3.232 1.00 44.28 346 THR A CA 1
ATOM 2823 C C . THR A 1 346 ? 32.311 -22.995 -4.195 1.00 44.28 346 THR A C 1
ATOM 2825 O O . THR A 1 346 ? 33.369 -22.381 -4.324 1.00 44.28 346 THR A O 1
ATOM 2828 N N . SER A 1 347 ? 31.218 -22.687 -4.896 1.00 53.62 347 SER A N 1
ATOM 2829 C CA . SER A 1 347 ? 31.042 -21.333 -5.422 1.00 53.62 347 SER A CA 1
ATOM 2830 C C . SER A 1 347 ? 30.828 -20.436 -4.212 1.00 53.62 347 SER A C 1
ATOM 2832 O O . SER A 1 347 ? 29.827 -20.607 -3.518 1.00 53.62 347 SER A O 1
ATOM 2834 N N . ASN A 1 348 ? 31.752 -19.512 -3.960 1.00 68.69 348 ASN A N 1
ATOM 2835 C CA . ASN A 1 348 ? 31.683 -18.552 -2.858 1.00 68.69 348 ASN A CA 1
ATOM 2836 C C . ASN A 1 348 ? 30.657 -17.456 -3.199 1.00 68.69 348 ASN A C 1
ATOM 2838 O O . ASN A 1 348 ? 30.990 -16.289 -3.283 1.00 68.69 348 ASN A O 1
ATOM 2842 N N . ALA A 1 349 ? 29.417 -17.833 -3.508 1.00 78.00 349 ALA A N 1
ATOM 2843 C CA . ALA A 1 349 ? 28.394 -16.917 -3.992 1.00 78.00 349 ALA A CA 1
ATOM 2844 C C . ALA A 1 349 ? 27.105 -17.083 -3.193 1.00 78.00 349 ALA A C 1
ATOM 2846 O O . ALA A 1 349 ? 26.660 -18.208 -2.953 1.00 78.00 349 ALA A O 1
ATOM 2847 N N . PHE A 1 350 ? 26.486 -15.963 -2.829 1.00 86.38 350 PHE A N 1
ATOM 2848 C CA . PHE A 1 350 ? 25.184 -15.935 -2.168 1.00 86.38 350 PHE A CA 1
ATOM 2849 C C . PHE A 1 350 ? 24.160 -15.172 -3.004 1.00 86.38 350 PHE A C 1
ATOM 2851 O O . PHE A 1 350 ? 24.496 -14.368 -3.879 1.00 86.38 350 PHE A O 1
ATOM 2858 N N . ALA A 1 351 ? 22.888 -15.443 -2.732 1.00 87.94 351 ALA A N 1
ATOM 2859 C CA . ALA A 1 351 ? 21.785 -14.677 -3.274 1.00 87.94 351 ALA A CA 1
ATOM 2860 C C . ALA A 1 351 ? 21.283 -13.680 -2.224 1.00 87.94 351 ALA A C 1
ATOM 2862 O O . ALA A 1 351 ? 21.074 -14.037 -1.065 1.00 87.94 351 ALA A O 1
ATOM 2863 N N . GLN A 1 352 ? 21.056 -12.440 -2.645 1.00 90.44 352 GLN A N 1
ATOM 2864 C CA . GLN A 1 352 ? 20.355 -11.418 -1.870 1.00 90.44 352 GLN A CA 1
ATOM 2865 C C . GLN A 1 352 ? 18.990 -11.190 -2.525 1.00 90.44 352 GLN A C 1
ATOM 2867 O O . GLN A 1 352 ? 18.911 -10.890 -3.718 1.00 90.44 352 GLN A O 1
ATOM 2872 N N . ILE A 1 353 ? 17.918 -11.344 -1.758 1.00 91.44 353 ILE A N 1
ATOM 2873 C CA . ILE A 1 353 ? 16.533 -11.100 -2.155 1.00 91.44 353 ILE A CA 1
ATOM 2874 C C . ILE A 1 353 ? 16.143 -9.722 -1.621 1.00 91.44 353 ILE A C 1
ATOM 2876 O O . ILE A 1 353 ? 16.280 -9.461 -0.428 1.00 91.44 353 ILE A O 1
ATOM 2880 N N . LEU A 1 354 ? 15.657 -8.848 -2.499 1.00 88.88 354 LEU A N 1
ATOM 2881 C CA . LEU A 1 354 ? 15.233 -7.495 -2.164 1.00 88.88 354 LEU A CA 1
ATOM 2882 C C . LEU A 1 354 ? 13.797 -7.308 -2.631 1.00 88.88 354 LEU A C 1
ATOM 2884 O O . LEU A 1 354 ? 13.472 -7.546 -3.802 1.00 88.88 354 LEU A O 1
ATOM 2888 N N . TYR A 1 355 ? 12.945 -6.867 -1.714 1.00 88.88 355 TYR A N 1
ATOM 2889 C CA . TYR A 1 355 ? 11.537 -6.654 -1.995 1.00 88.88 355 TYR A CA 1
ATOM 2890 C C . TYR A 1 355 ? 10.944 -5.563 -1.103 1.00 88.88 355 TYR A C 1
ATOM 2892 O O . TYR A 1 355 ? 11.087 -5.604 0.113 1.00 88.88 355 TYR A O 1
ATOM 2900 N N . ALA A 1 356 ? 10.280 -4.573 -1.710 1.00 82.19 356 ALA A N 1
ATOM 2901 C CA . ALA A 1 356 ? 9.610 -3.457 -1.024 1.00 82.19 356 ALA A CA 1
ATOM 2902 C C . ALA A 1 356 ? 10.469 -2.644 -0.015 1.00 82.19 356 ALA A C 1
ATOM 2904 O O . ALA A 1 356 ? 9.923 -1.847 0.744 1.00 82.19 356 ALA A O 1
ATOM 2905 N N . GLY A 1 357 ? 11.799 -2.798 -0.033 1.00 80.56 357 GLY A N 1
ATOM 2906 C CA . GLY A 1 357 ? 12.729 -2.189 0.927 1.00 80.56 357 GLY A CA 1
ATOM 2907 C C . GLY A 1 357 ? 13.194 -3.123 2.053 1.00 80.56 357 GLY A C 1
ATOM 2908 O O . GLY A 1 357 ? 14.071 -2.736 2.819 1.00 80.56 357 GLY A O 1
ATOM 2909 N N . GLU A 1 358 ? 12.664 -4.347 2.139 1.00 84.88 358 GLU A N 1
ATOM 2910 C CA . GLU A 1 358 ? 13.271 -5.436 2.912 1.00 84.88 358 GLU A CA 1
ATOM 2911 C C . GLU A 1 358 ? 14.377 -6.119 2.092 1.00 84.88 358 GLU A C 1
ATOM 2913 O O . GLU A 1 358 ? 14.236 -6.325 0.882 1.00 84.88 358 GLU A O 1
ATOM 2918 N N . GLU A 1 359 ? 15.455 -6.523 2.766 1.00 89.00 359 GLU A N 1
ATOM 2919 C CA . GLU A 1 359 ? 16.563 -7.295 2.195 1.00 89.00 359 GLU A CA 1
ATOM 2920 C C . GLU A 1 359 ? 16.807 -8.551 3.041 1.00 89.00 359 GLU A C 1
ATOM 2922 O O . GLU A 1 359 ? 16.837 -8.475 4.270 1.00 89.00 359 GLU A O 1
ATOM 2927 N N . LYS A 1 360 ? 16.964 -9.710 2.392 1.00 88.00 360 LYS A N 1
ATOM 2928 C CA . LYS A 1 360 ? 17.256 -11.015 3.024 1.00 88.00 360 LYS A CA 1
ATOM 2929 C C . LYS A 1 360 ? 18.283 -11.760 2.175 1.00 88.00 360 LYS A C 1
ATOM 2931 O O . LYS A 1 360 ? 18.343 -11.531 0.968 1.00 88.00 360 LYS A O 1
ATOM 2936 N N . ASN A 1 361 ? 19.122 -12.610 2.762 1.00 86.38 361 ASN A N 1
ATOM 2937 C CA . ASN A 1 361 ? 20.254 -13.196 2.039 1.00 86.38 361 ASN A CA 1
ATOM 2938 C C . ASN A 1 361 ? 20.515 -14.670 2.407 1.00 86.38 361 ASN A C 1
ATOM 2940 O O . ASN A 1 361 ? 20.159 -15.128 3.490 1.00 86.38 361 ASN A O 1
ATOM 2944 N N . THR A 1 362 ? 21.169 -15.406 1.504 1.00 83.31 362 THR A N 1
ATOM 2945 C CA . THR A 1 362 ? 21.554 -16.817 1.711 1.00 83.31 362 THR A CA 1
ATOM 2946 C C . THR A 1 362 ? 22.961 -16.993 2.304 1.00 83.31 362 THR A C 1
ATOM 2948 O O . THR A 1 362 ? 23.492 -18.101 2.248 1.00 83.31 362 THR A O 1
ATOM 2951 N N . ARG A 1 363 ? 23.598 -15.926 2.808 1.00 75.19 363 ARG A N 1
ATOM 2952 C CA . ARG A 1 363 ? 24.882 -15.967 3.540 1.00 75.19 363 ARG A CA 1
ATOM 2953 C C . ARG A 1 363 ? 24.640 -16.236 5.029 1.00 75.19 363 ARG A C 1
ATOM 2955 O O . ARG A 1 363 ? 25.380 -17.020 5.614 1.00 75.19 363 ARG A O 1
ATOM 2962 N N . ASP A 1 364 ? 23.580 -15.653 5.591 1.00 66.88 364 ASP A N 1
ATOM 2963 C CA . ASP A 1 364 ? 23.166 -15.835 6.987 1.00 66.88 364 ASP A CA 1
ATOM 2964 C C . ASP A 1 364 ? 22.315 -17.106 7.183 1.00 66.88 364 ASP A C 1
ATOM 2966 O O . ASP A 1 364 ? 22.679 -17.977 7.972 1.00 66.88 364 ASP A O 1
ATOM 2970 N N . ASP A 1 365 ? 21.213 -17.246 6.431 1.00 69.50 365 ASP A N 1
ATOM 2971 C CA . ASP A 1 365 ? 20.246 -18.351 6.602 1.00 69.50 365 ASP A CA 1
ATOM 2972 C C . ASP A 1 365 ? 20.532 -19.579 5.705 1.00 69.50 365 ASP A C 1
ATOM 2974 O O . ASP A 1 365 ? 20.066 -20.685 5.976 1.00 69.50 365 ASP A O 1
ATOM 2978 N N . GLY A 1 366 ? 21.331 -19.415 4.643 1.00 71.94 366 GLY A N 1
ATOM 2979 C CA . GLY A 1 366 ? 21.725 -20.493 3.725 1.00 71.94 366 GLY A CA 1
ATOM 2980 C C . GLY A 1 366 ? 20.785 -20.754 2.535 1.00 71.94 366 GLY A C 1
ATOM 2981 O O . GLY A 1 366 ? 19.827 -20.033 2.272 1.00 71.94 366 GLY A O 1
ATOM 2982 N N . ILE A 1 367 ? 21.097 -21.796 1.754 1.00 80.38 367 ILE A N 1
ATOM 2983 C CA . ILE A 1 367 ? 20.274 -22.261 0.621 1.00 80.38 367 ILE A CA 1
ATOM 2984 C C . ILE A 1 367 ? 19.312 -23.340 1.120 1.00 80.38 367 ILE A C 1
ATOM 2986 O O . ILE A 1 367 ? 19.735 -24.310 1.745 1.00 80.38 367 ILE A O 1
ATOM 2990 N N . GLY A 1 368 ? 18.033 -23.204 0.775 1.00 77.00 368 GLY A N 1
ATOM 2991 C CA . GLY A 1 368 ? 16.966 -24.113 1.182 1.00 77.00 368 GLY A CA 1
ATOM 2992 C C . GLY A 1 368 ? 15.972 -23.509 2.172 1.00 77.00 368 GLY A C 1
ATOM 2993 O O . GLY A 1 368 ? 14.912 -24.101 2.353 1.00 77.00 368 GLY A O 1
ATOM 2994 N N . GLU A 1 369 ? 16.239 -22.337 2.750 1.00 84.81 369 GLU A N 1
ATOM 2995 C CA . GLU A 1 369 ? 15.311 -21.650 3.658 1.00 84.81 369 GLU A CA 1
ATOM 2996 C C . GLU A 1 369 ? 14.236 -20.825 2.931 1.00 84.81 369 GLU A C 1
ATOM 2998 O O . GLU A 1 369 ? 14.345 -20.527 1.736 1.00 84.81 369 GLU A O 1
ATOM 3003 N N . THR A 1 370 ? 13.148 -20.528 3.650 1.00 88.31 370 THR A N 1
ATOM 3004 C CA . THR A 1 370 ? 11.988 -19.779 3.143 1.00 88.31 370 THR A CA 1
ATOM 3005 C C . THR A 1 370 ? 12.006 -18.341 3.667 1.00 88.31 370 THR A C 1
ATOM 3007 O O . THR A 1 370 ? 11.937 -18.104 4.870 1.00 88.31 370 THR A O 1
ATOM 3010 N N . TYR A 1 371 ? 12.028 -17.378 2.751 1.00 89.00 371 TYR A N 1
ATOM 3011 C CA . TYR A 1 371 ? 12.037 -15.946 3.024 1.00 89.00 371 TYR A CA 1
ATOM 3012 C C . TYR A 1 371 ? 10.642 -15.355 2.788 1.00 89.00 371 TYR A C 1
ATOM 3014 O O . TYR A 1 371 ? 10.194 -15.224 1.648 1.00 89.00 371 TYR A O 1
ATOM 3022 N N . GLU A 1 372 ? 9.946 -15.008 3.869 1.00 90.25 372 GLU A N 1
ATOM 3023 C CA . GLU A 1 372 ? 8.623 -14.373 3.815 1.00 90.25 372 GLU A CA 1
ATOM 3024 C C . GLU A 1 372 ? 8.722 -12.860 3.568 1.00 90.25 372 GLU A C 1
ATOM 3026 O O . GLU A 1 372 ? 9.596 -12.204 4.130 1.00 90.25 372 GLU A O 1
ATOM 3031 N N . PHE A 1 373 ? 7.794 -12.281 2.807 1.00 89.19 373 PHE A N 1
ATOM 3032 C CA . PHE A 1 373 ? 7.654 -10.836 2.597 1.00 89.19 373 PHE A CA 1
ATOM 3033 C C . PHE A 1 373 ? 6.176 -10.422 2.575 1.00 89.19 373 PHE A C 1
ATOM 3035 O O . PHE A 1 373 ? 5.317 -11.190 2.139 1.00 89.19 373 PHE A O 1
ATOM 3042 N N . ASN A 1 374 ? 5.873 -9.191 2.996 1.00 86.81 374 ASN A N 1
ATOM 3043 C CA . ASN A 1 374 ? 4.509 -8.652 2.994 1.00 86.81 374 ASN A CA 1
ATOM 3044 C C . ASN A 1 374 ? 4.223 -7.853 1.710 1.00 86.81 374 ASN A C 1
ATOM 3046 O O . ASN A 1 374 ? 4.980 -6.952 1.349 1.00 86.81 374 ASN A O 1
ATOM 3050 N N . PHE A 1 375 ? 3.101 -8.134 1.048 1.00 84.62 375 PHE A N 1
ATOM 3051 C CA . PHE A 1 375 ? 2.622 -7.419 -0.134 1.00 84.62 375 PHE A CA 1
ATOM 3052 C C . PHE A 1 375 ? 1.340 -6.644 0.180 1.00 84.62 375 PHE A C 1
ATOM 3054 O O . PHE A 1 375 ? 0.348 -7.202 0.635 1.00 84.62 375 PHE A O 1
ATOM 3061 N N . LEU A 1 376 ? 1.350 -5.338 -0.095 1.00 75.19 376 LEU A N 1
ATOM 3062 C CA . LEU A 1 376 ? 0.279 -4.416 0.311 1.00 75.19 376 LEU A CA 1
ATOM 3063 C C . LEU A 1 376 ? -0.885 -4.298 -0.698 1.00 75.19 376 LEU A C 1
ATOM 3065 O O . LEU A 1 376 ? -1.861 -3.604 -0.418 1.00 75.19 376 LEU A O 1
ATOM 3069 N N . GLY A 1 377 ? -0.803 -4.967 -1.854 1.00 67.94 377 GLY A N 1
ATOM 3070 C CA . GLY A 1 377 ? -1.888 -5.039 -2.841 1.00 67.94 377 GLY A CA 1
ATOM 3071 C C . GLY A 1 377 ? -2.186 -3.754 -3.634 1.00 67.94 377 GLY A C 1
ATOM 3072 O O . GLY A 1 377 ? -1.573 -2.701 -3.466 1.00 67.94 377 GLY A O 1
ATOM 3073 N N . GLY A 1 378 ? -3.181 -3.840 -4.521 1.00 57.03 378 GLY A N 1
ATOM 3074 C CA . GLY A 1 378 ? -3.777 -2.708 -5.243 1.00 57.03 378 GLY A CA 1
ATOM 3075 C C . GLY A 1 378 ? -3.181 -2.398 -6.624 1.00 57.03 378 GLY A C 1
ATOM 3076 O O . GLY A 1 378 ? -2.235 -3.031 -7.094 1.00 57.03 378 GLY A O 1
ATOM 3077 N N . GLU A 1 379 ? -3.746 -1.401 -7.318 1.00 51.91 379 GLU A N 1
ATOM 3078 C CA . GLU A 1 379 ? -3.305 -1.022 -8.674 1.00 51.91 379 GLU A CA 1
ATOM 3079 C C . GLU A 1 379 ? -1.891 -0.413 -8.676 1.00 51.91 379 GLU A C 1
ATOM 3081 O O . GLU A 1 379 ? -1.056 -0.823 -9.487 1.00 51.91 379 GLU A O 1
ATOM 3086 N N . GLN A 1 380 ? -1.588 0.476 -7.720 1.00 49.66 380 GLN A N 1
ATOM 3087 C CA . GLN A 1 380 ? -0.280 1.140 -7.566 1.00 49.66 380 GLN A CA 1
ATOM 3088 C C . GLN A 1 380 ? 0.495 0.754 -6.288 1.00 49.66 380 GLN A C 1
ATOM 3090 O O . GLN A 1 380 ? 1.600 1.247 -6.088 1.00 49.66 380 GLN A O 1
ATOM 3095 N N . GLY A 1 381 ? -0.051 -0.110 -5.424 1.00 53.34 381 GLY A N 1
ATOM 3096 C CA . GLY A 1 381 ? 0.631 -0.556 -4.205 1.00 53.34 381 GLY A CA 1
ATOM 3097 C C . GLY A 1 381 ? 1.544 -1.767 -4.433 1.00 53.34 381 GLY A C 1
ATOM 3098 O O . GLY A 1 381 ? 1.201 -2.689 -5.178 1.00 53.34 381 GLY A O 1
ATOM 3099 N N . GLY A 1 382 ? 2.707 -1.734 -3.771 1.00 57.97 382 GLY A N 1
ATOM 3100 C CA . GLY A 1 382 ? 3.741 -2.775 -3.783 1.00 57.97 382 GLY A CA 1
ATOM 3101 C C . GLY A 1 382 ? 4.560 -2.860 -5.079 1.00 57.97 382 GLY A C 1
ATOM 3102 O O . GLY A 1 382 ? 4.037 -2.685 -6.182 1.00 57.97 382 GLY A O 1
ATOM 3103 N N . ASP A 1 383 ? 5.850 -3.190 -4.950 1.00 68.12 383 ASP A N 1
ATOM 3104 C CA . ASP A 1 383 ? 6.625 -3.668 -6.101 1.00 68.12 383 ASP A CA 1
ATOM 3105 C C . ASP A 1 383 ? 6.007 -4.990 -6.587 1.00 68.12 383 ASP A C 1
ATOM 3107 O O . ASP A 1 383 ? 5.521 -5.804 -5.801 1.00 68.12 383 ASP A O 1
ATOM 3111 N N . LYS A 1 384 ? 5.985 -5.205 -7.899 1.00 78.12 384 LYS A N 1
ATOM 3112 C CA . LYS A 1 384 ? 5.422 -6.411 -8.532 1.00 78.12 384 LYS A CA 1
ATOM 3113 C C . LYS A 1 384 ? 6.531 -7.322 -9.071 1.00 78.12 384 LYS A C 1
ATOM 3115 O O . LYS A 1 384 ? 6.262 -8.254 -9.837 1.00 78.12 384 LYS A O 1
ATOM 3120 N N . THR A 1 385 ? 7.754 -7.063 -8.609 1.00 86.31 385 THR A N 1
ATOM 3121 C CA . THR A 1 385 ? 9.005 -7.745 -8.922 1.00 86.31 385 THR A CA 1
ATOM 3122 C C . THR A 1 385 ? 9.760 -8.041 -7.627 1.00 86.31 385 THR A C 1
ATOM 3124 O O . THR A 1 385 ? 10.031 -7.138 -6.843 1.00 86.31 385 THR A O 1
ATOM 3127 N N . ILE A 1 386 ? 10.151 -9.293 -7.415 1.00 88.00 386 ILE A N 1
ATOM 3128 C CA . ILE A 1 386 ? 11.208 -9.648 -6.465 1.00 88.00 386 ILE A CA 1
ATOM 3129 C C . ILE A 1 386 ? 12.531 -9.430 -7.204 1.00 88.00 386 ILE A C 1
ATOM 3131 O O . ILE A 1 386 ? 12.743 -10.035 -8.261 1.00 88.00 386 ILE A O 1
ATOM 3135 N N . LYS A 1 387 ? 13.419 -8.573 -6.691 1.00 90.50 387 LYS A N 1
ATOM 3136 C CA . LYS A 1 387 ? 14.778 -8.443 -7.236 1.00 90.50 387 LYS A CA 1
ATOM 3137 C C . LYS A 1 387 ? 15.670 -9.438 -6.505 1.00 90.50 387 LYS A C 1
ATOM 3139 O O . LYS A 1 387 ? 15.825 -9.340 -5.293 1.00 90.50 387 LYS A O 1
ATOM 3144 N N . VAL A 1 388 ? 16.290 -10.361 -7.234 1.00 90.38 388 VAL A N 1
ATOM 3145 C CA . VAL A 1 388 ? 17.350 -11.213 -6.681 1.00 90.38 388 VAL A CA 1
ATOM 3146 C C . VAL A 1 388 ? 18.687 -10.778 -7.271 1.00 90.38 388 VAL A C 1
ATOM 3148 O O . VAL A 1 388 ? 18.801 -10.531 -8.473 1.00 90.38 388 VAL A O 1
ATOM 3151 N N . GLN A 1 389 ? 19.698 -10.649 -6.423 1.00 90.75 389 GLN A N 1
ATOM 3152 C CA . GLN A 1 389 ? 21.075 -10.324 -6.787 1.00 90.75 389 GLN A CA 1
ATOM 3153 C C . GLN A 1 389 ? 21.967 -11.516 -6.453 1.00 90.75 389 GLN A C 1
ATOM 3155 O O . GLN A 1 389 ? 21.725 -12.196 -5.457 1.00 90.75 389 GLN A O 1
ATOM 3160 N N . MET A 1 390 ? 22.980 -11.765 -7.278 1.00 88.19 390 MET A N 1
ATOM 3161 C CA . MET A 1 390 ? 24.047 -12.717 -6.983 1.00 88.19 390 MET A CA 1
ATOM 3162 C C . MET A 1 390 ? 25.307 -11.927 -6.655 1.00 88.19 390 MET A C 1
ATOM 3164 O O . MET A 1 390 ? 25.692 -11.044 -7.427 1.00 88.19 390 MET A O 1
ATOM 3168 N N . TRP A 1 391 ? 25.913 -12.262 -5.525 1.00 87.38 391 TRP A N 1
ATOM 3169 C CA . TRP A 1 391 ? 27.111 -11.629 -4.987 1.00 87.38 391 TRP A CA 1
ATOM 3170 C C . TRP A 1 391 ? 28.228 -12.664 -4.859 1.00 87.38 391 TRP A C 1
ATOM 3172 O O . TRP A 1 391 ? 27.943 -13.818 -4.531 1.00 87.38 391 TRP A O 1
ATOM 3182 N N . ASP A 1 392 ? 29.470 -12.256 -5.114 1.00 84.88 392 ASP A N 1
ATOM 3183 C CA . ASP A 1 392 ? 30.672 -13.049 -4.841 1.00 84.88 392 ASP A CA 1
ATOM 3184 C C . ASP A 1 392 ? 31.227 -12.670 -3.463 1.00 84.88 392 ASP A C 1
ATOM 3186 O O . ASP A 1 392 ? 31.450 -11.494 -3.183 1.00 84.88 392 ASP A O 1
ATOM 3190 N N . ILE A 1 393 ? 31.430 -13.674 -2.615 1.00 76.88 393 ILE A N 1
ATOM 3191 C CA . ILE A 1 393 ? 32.045 -13.572 -1.293 1.00 76.88 393 ILE A CA 1
ATOM 3192 C C . ILE A 1 393 ? 33.554 -13.549 -1.481 1.00 76.88 393 ILE A C 1
ATOM 3194 O O . ILE A 1 393 ? 34.142 -14.547 -1.919 1.00 76.88 393 ILE A O 1
ATOM 3198 N N . VAL A 1 394 ? 34.178 -12.442 -1.090 1.00 73.56 394 VAL A N 1
ATOM 3199 C CA . VAL A 1 394 ? 35.634 -12.370 -0.967 1.00 73.56 394 VAL A CA 1
ATOM 3200 C C . VAL A 1 394 ? 36.037 -12.872 0.425 1.00 73.56 394 VAL A C 1
ATOM 3202 O O . VAL A 1 394 ? 35.383 -12.560 1.419 1.00 73.56 394 VAL A O 1
ATOM 3205 N N . ASP A 1 395 ? 37.077 -13.708 0.491 1.00 65.69 395 ASP A N 1
ATOM 3206 C CA . ASP A 1 395 ? 37.558 -14.325 1.742 1.00 65.69 395 ASP A CA 1
ATOM 3207 C C . ASP A 1 395 ? 38.583 -13.444 2.504 1.00 65.69 395 ASP A C 1
ATOM 3209 O O . ASP A 1 395 ? 38.997 -13.811 3.604 1.00 65.69 395 ASP A O 1
ATOM 3213 N N . ASP A 1 396 ? 39.010 -12.311 1.930 1.00 68.69 396 ASP A N 1
ATOM 3214 C CA . ASP A 1 396 ? 39.946 -11.344 2.528 1.00 68.69 396 ASP A CA 1
ATOM 3215 C C . ASP A 1 396 ? 39.185 -10.137 3.119 1.00 68.69 396 ASP A C 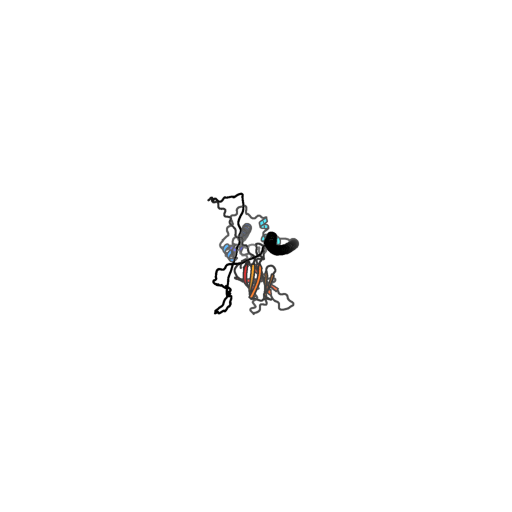1
ATOM 3217 O O . ASP A 1 396 ? 38.437 -9.466 2.411 1.00 68.69 396 ASP A O 1
ATOM 3221 N N . ASP A 1 397 ? 39.428 -9.816 4.398 1.00 61.06 397 ASP A N 1
ATOM 3222 C CA . ASP A 1 397 ? 38.738 -8.753 5.169 1.00 61.06 397 ASP A CA 1
ATOM 3223 C C . ASP A 1 397 ? 38.904 -7.312 4.606 1.00 61.06 397 ASP A C 1
ATOM 3225 O O . ASP A 1 397 ? 38.255 -6.384 5.093 1.00 61.06 397 ASP A O 1
ATOM 3229 N N . ASP A 1 398 ? 39.788 -7.106 3.620 1.00 62.12 398 ASP A N 1
ATOM 3230 C CA . ASP A 1 398 ? 40.108 -5.807 3.000 1.00 62.12 398 ASP A CA 1
ATOM 3231 C C . ASP A 1 398 ? 39.375 -5.556 1.651 1.00 62.12 398 ASP A C 1
ATOM 3233 O O . ASP A 1 398 ? 39.506 -4.465 1.087 1.00 62.12 398 ASP A O 1
ATOM 3237 N N . GLU A 1 399 ? 38.607 -6.519 1.117 1.00 65.88 399 GLU A N 1
ATOM 3238 C CA . GLU A 1 399 ? 37.843 -6.385 -0.142 1.00 65.88 399 GLU A CA 1
ATOM 3239 C C . GLU A 1 399 ? 36.315 -6.516 0.083 1.00 65.88 399 GLU A C 1
ATOM 3241 O O . GLU A 1 399 ? 35.848 -7.332 0.872 1.00 65.88 399 GLU A O 1
ATOM 3246 N N . GLU A 1 400 ? 35.513 -5.691 -0.606 1.00 74.94 400 GLU A N 1
ATOM 3247 C CA . GLU A 1 400 ? 34.039 -5.714 -0.519 1.00 74.94 400 GLU A CA 1
ATOM 3248 C C . GLU A 1 400 ? 33.437 -6.788 -1.457 1.00 74.94 400 GLU A C 1
ATOM 3250 O O . GLU A 1 400 ? 33.900 -6.937 -2.589 1.00 74.94 400 GLU A O 1
ATOM 3255 N N . ASP A 1 401 ? 32.377 -7.495 -1.026 1.00 81.69 401 ASP A N 1
ATOM 3256 C CA . ASP A 1 401 ? 31.631 -8.459 -1.865 1.00 81.69 401 ASP A CA 1
ATOM 3257 C C . ASP A 1 401 ? 31.222 -7.825 -3.223 1.00 81.69 401 ASP A C 1
ATOM 3259 O O . ASP A 1 401 ? 30.603 -6.757 -3.247 1.00 81.69 401 ASP A O 1
ATOM 3263 N N . GLU A 1 402 ? 31.472 -8.479 -4.369 1.00 83.12 402 GLU A N 1
ATOM 3264 C CA . GLU A 1 402 ? 31.098 -7.925 -5.690 1.00 83.12 402 GLU A CA 1
ATOM 3265 C C . GLU A 1 402 ? 29.707 -8.403 -6.152 1.00 83.12 402 GLU A C 1
ATOM 3267 O O . GLU A 1 402 ? 29.423 -9.602 -6.225 1.00 83.12 402 GLU A O 1
ATOM 3272 N N . GLN A 1 403 ? 28.835 -7.470 -6.557 1.00 86.06 403 GLN A N 1
ATOM 3273 C CA . GLN A 1 403 ? 27.502 -7.767 -7.104 1.00 86.06 403 GLN A CA 1
ATOM 3274 C C . GLN A 1 403 ? 27.579 -8.285 -8.555 1.00 86.06 403 GLN A C 1
ATOM 3276 O O . GLN A 1 403 ? 27.245 -7.583 -9.515 1.00 86.06 403 GLN A O 1
ATOM 3281 N N . ILE A 1 404 ? 28.004 -9.536 -8.728 1.00 82.19 404 ILE A N 1
ATOM 3282 C CA . ILE A 1 404 ? 28.285 -10.154 -10.034 1.00 82.19 404 ILE A CA 1
ATOM 3283 C C . ILE A 1 404 ? 27.069 -10.333 -10.959 1.00 82.19 404 ILE A C 1
ATOM 3285 O O . ILE A 1 404 ? 27.258 -10.399 -12.173 1.00 82.19 404 ILE A O 1
ATOM 3289 N N . GLY A 1 405 ? 25.827 -10.372 -10.455 1.00 85.12 405 GLY A N 1
ATOM 3290 C CA . GLY A 1 405 ? 24.632 -10.441 -11.316 1.00 85.12 405 GLY A CA 1
ATOM 3291 C C . GLY A 1 405 ? 23.319 -10.009 -10.662 1.00 85.12 405 GLY A C 1
ATOM 3292 O O . GLY A 1 405 ? 23.233 -9.852 -9.443 1.00 85.12 405 GLY A O 1
ATOM 3293 N N . SER A 1 406 ? 22.261 -9.831 -11.464 1.00 87.19 406 SER A N 1
ATOM 3294 C CA . SER A 1 406 ? 20.894 -9.619 -10.947 1.00 87.19 406 SER A CA 1
ATOM 3295 C C . SER A 1 406 ? 19.786 -10.107 -11.887 1.00 87.19 406 SER A C 1
ATOM 3297 O O . SER A 1 406 ? 19.994 -10.284 -13.088 1.00 87.19 406 SER A O 1
ATOM 3299 N N . ILE A 1 407 ? 18.600 -10.347 -11.323 1.00 88.44 407 ILE A N 1
ATOM 3300 C CA . ILE A 1 407 ? 17.386 -10.759 -12.034 1.00 88.44 407 ILE A CA 1
ATOM 3301 C C . ILE A 1 407 ? 16.135 -10.187 -11.349 1.00 88.44 407 ILE A C 1
ATOM 3303 O O . ILE A 1 407 ? 16.086 -10.053 -10.126 1.00 88.44 407 ILE A O 1
ATOM 3307 N N . GLY A 1 408 ? 15.115 -9.853 -12.141 1.00 88.00 408 GLY A N 1
ATOM 3308 C CA . GLY A 1 408 ? 13.776 -9.511 -11.657 1.00 88.00 408 GLY A CA 1
ATOM 3309 C C . GLY A 1 408 ? 12.799 -10.661 -11.900 1.00 88.00 408 GLY A C 1
ATOM 3310 O O . GLY A 1 408 ? 12.722 -11.184 -13.011 1.00 88.00 408 GLY A O 1
ATOM 3311 N N . VAL A 1 409 ? 12.050 -11.053 -10.871 1.00 86.88 409 VAL A N 1
ATOM 3312 C CA . VAL A 1 409 ? 11.066 -12.146 -10.907 1.00 86.88 409 VAL A CA 1
ATOM 3313 C C . VAL A 1 409 ? 9.686 -11.560 -10.618 1.00 86.88 409 VAL A C 1
ATOM 3315 O O . VAL A 1 409 ? 9.480 -11.015 -9.536 1.00 86.88 409 VAL A O 1
ATOM 3318 N N . SER A 1 410 ? 8.734 -11.622 -11.557 1.00 85.81 410 SER A N 1
ATOM 3319 C CA . SER A 1 410 ? 7.433 -10.983 -11.328 1.00 85.81 410 SER A CA 1
ATOM 3320 C C . SER A 1 410 ? 6.497 -11.873 -10.516 1.00 85.81 410 SER A C 1
ATOM 3322 O O . SER A 1 410 ? 6.186 -12.994 -10.908 1.00 85.81 410 SER A O 1
ATOM 3324 N N . ILE A 1 411 ? 5.968 -11.328 -9.419 1.00 81.06 411 ILE A N 1
ATOM 3325 C CA . ILE A 1 411 ? 5.026 -12.015 -8.515 1.00 81.06 411 ILE A CA 1
ATOM 3326 C C . ILE A 1 411 ? 3.738 -12.423 -9.250 1.00 81.06 411 ILE A C 1
ATOM 3328 O O . ILE A 1 411 ? 3.093 -13.405 -8.890 1.00 81.06 411 ILE A O 1
ATOM 3332 N N . LYS A 1 412 ? 3.402 -11.730 -10.349 1.00 76.44 412 LYS A N 1
ATOM 3333 C CA . LYS A 1 412 ? 2.268 -12.059 -11.228 1.00 76.44 412 LYS A CA 1
ATOM 3334 C C . LYS A 1 412 ? 2.296 -13.488 -11.776 1.00 76.44 412 LYS A C 1
ATOM 3336 O O . LYS A 1 412 ? 1.242 -14.010 -12.119 1.00 76.44 412 LYS A O 1
ATOM 3341 N N . GLU A 1 413 ? 3.475 -14.095 -11.885 1.00 74.94 413 GLU A N 1
ATOM 3342 C CA . GLU A 1 413 ? 3.652 -15.454 -12.410 1.00 74.94 413 GLU A CA 1
ATOM 3343 C C . GLU A 1 413 ? 3.257 -16.546 -11.393 1.00 74.94 413 GLU A C 1
ATOM 3345 O O . GLU A 1 413 ? 3.028 -17.685 -11.787 1.00 74.94 413 GLU A O 1
ATOM 3350 N N . PHE A 1 414 ? 3.126 -16.195 -10.106 1.00 76.94 414 PHE A N 1
ATOM 3351 C CA . PHE A 1 414 ? 2.950 -17.121 -8.973 1.00 76.94 414 PHE A CA 1
ATOM 3352 C C . PHE A 1 414 ? 1.584 -16.964 -8.274 1.00 76.94 414 PHE A C 1
ATOM 3354 O O . PHE A 1 414 ? 1.391 -17.408 -7.142 1.00 76.94 414 PHE A O 1
ATOM 3361 N N . LEU A 1 415 ? 0.630 -16.296 -8.935 1.00 66.50 415 LEU A N 1
ATOM 3362 C CA . LEU A 1 415 ? -0.666 -15.932 -8.359 1.00 66.50 415 LEU A CA 1
ATOM 3363 C C . LEU A 1 415 ? -1.457 -17.176 -7.911 1.00 66.50 415 LEU A C 1
ATOM 3365 O O . LEU A 1 415 ? -1.904 -17.968 -8.742 1.00 66.50 415 LEU A O 1
ATOM 3369 N N . ASN A 1 416 ? -1.664 -17.302 -6.598 1.00 65.94 416 ASN A N 1
ATOM 3370 C CA . ASN A 1 416 ? -2.407 -18.377 -5.933 1.00 65.94 416 ASN A CA 1
ATOM 3371 C C . ASN A 1 416 ? -1.880 -19.795 -6.244 1.00 65.94 416 ASN A C 1
ATOM 3373 O O . ASN A 1 416 ? -2.648 -20.758 -6.189 1.00 65.94 416 ASN A O 1
ATOM 3377 N N . ASN A 1 417 ? -0.599 -19.941 -6.608 1.00 71.44 417 ASN A N 1
ATOM 3378 C CA . ASN A 1 417 ? -0.007 -21.245 -6.896 1.00 71.44 417 ASN A CA 1
ATOM 3379 C C . ASN A 1 417 ? 1.513 -21.265 -6.670 1.00 71.44 417 ASN A C 1
ATOM 3381 O O . ASN A 1 417 ? 2.266 -20.608 -7.394 1.00 71.44 417 ASN A O 1
ATOM 3385 N N . ARG A 1 418 ? 1.959 -22.101 -5.726 1.00 82.19 418 ARG A N 1
ATOM 3386 C CA . ARG A 1 418 ? 3.367 -22.466 -5.522 1.00 82.19 418 ARG A CA 1
ATOM 3387 C C . ARG A 1 418 ? 3.977 -22.973 -6.827 1.00 82.19 418 ARG A C 1
ATOM 3389 O O . ARG A 1 418 ? 3.485 -23.945 -7.403 1.00 82.19 418 ARG A O 1
ATOM 3396 N N . SER A 1 419 ? 5.052 -22.350 -7.304 1.00 82.69 419 SER A N 1
ATOM 3397 C CA . SER A 1 419 ? 5.781 -22.888 -8.458 1.00 82.69 419 SER A CA 1
ATOM 3398 C C . SER A 1 419 ? 7.274 -22.581 -8.445 1.00 82.69 419 SER A C 1
ATOM 3400 O O . SER A 1 419 ? 7.734 -21.555 -7.943 1.00 82.69 419 SER A O 1
ATOM 3402 N N . THR A 1 420 ? 8.039 -23.518 -9.004 1.00 86.19 420 THR A N 1
ATOM 3403 C CA . THR A 1 420 ? 9.490 -23.428 -9.167 1.00 86.19 420 THR A CA 1
ATOM 3404 C C . THR A 1 420 ? 9.830 -22.786 -10.507 1.00 86.19 420 THR A C 1
ATOM 3406 O O . THR A 1 420 ? 9.312 -23.193 -11.549 1.00 86.19 420 THR A O 1
ATOM 3409 N N . LYS A 1 421 ? 10.743 -21.815 -10.498 1.00 83.88 421 LYS A N 1
ATOM 3410 C CA . LYS A 1 421 ? 11.263 -21.137 -11.683 1.00 83.88 421 LYS A CA 1
ATOM 3411 C C . LYS A 1 421 ? 12.789 -21.207 -11.689 1.00 83.88 421 LYS A C 1
ATOM 3413 O O . LYS A 1 421 ? 13.450 -20.750 -10.760 1.00 83.88 421 LYS A O 1
ATOM 3418 N N . THR A 1 422 ? 13.361 -21.738 -12.765 1.00 87.69 422 THR A N 1
ATOM 3419 C CA . THR A 1 422 ? 14.794 -21.596 -13.042 1.00 87.69 422 THR A CA 1
ATOM 3420 C C . THR A 1 422 ? 15.013 -20.316 -13.844 1.00 87.69 422 THR A C 1
ATOM 3422 O O . THR A 1 422 ? 14.410 -20.135 -14.902 1.00 87.69 422 THR A O 1
ATOM 3425 N N . VAL A 1 423 ? 15.873 -19.425 -13.360 1.00 85.38 423 VAL A N 1
ATOM 3426 C CA . VAL A 1 423 ? 16.267 -18.183 -14.041 1.00 85.38 423 VAL A CA 1
ATOM 3427 C C . VAL A 1 423 ? 17.780 -18.128 -14.222 1.00 85.38 423 VAL A C 1
ATOM 3429 O O . VAL A 1 423 ? 18.533 -18.730 -13.458 1.00 85.38 423 VAL A O 1
ATOM 3432 N N . GLN A 1 424 ? 18.237 -17.410 -15.245 1.00 87.88 424 GLN A N 1
ATOM 3433 C CA . GLN A 1 424 ? 19.657 -17.131 -15.462 1.00 87.88 424 GLN A CA 1
ATOM 3434 C C . GLN A 1 424 ? 19.961 -15.707 -14.994 1.00 87.88 424 GLN A C 1
ATOM 3436 O O . GLN A 1 424 ? 19.192 -14.785 -15.271 1.00 87.88 424 GLN A O 1
ATOM 3441 N N . PHE A 1 425 ? 21.068 -15.535 -14.278 1.00 85.12 425 PHE A N 1
ATOM 3442 C CA . PHE A 1 425 ? 21.573 -14.221 -13.909 1.00 85.12 425 PHE A CA 1
ATOM 3443 C C . PHE A 1 425 ? 22.266 -13.586 -15.108 1.00 85.12 425 PHE A C 1
ATOM 3445 O O . PHE A 1 425 ? 23.202 -14.158 -15.670 1.00 85.12 425 PHE A O 1
ATOM 3452 N N . ILE A 1 426 ? 21.832 -12.375 -15.447 1.00 80.56 426 ILE A N 1
ATOM 3453 C CA . ILE A 1 426 ? 22.589 -11.488 -16.325 1.00 80.56 426 ILE A CA 1
ATOM 3454 C C . ILE A 1 426 ? 23.588 -10.738 -15.441 1.00 80.56 426 ILE A C 1
ATOM 3456 O O . ILE A 1 426 ? 23.225 -10.251 -14.362 1.00 80.56 426 ILE A O 1
ATOM 3460 N N . GLY A 1 427 ? 24.845 -10.690 -15.876 1.00 75.94 427 GLY A N 1
ATOM 3461 C CA . GLY A 1 427 ? 25.923 -10.073 -15.118 1.00 75.94 427 GLY A CA 1
ATOM 3462 C C . GLY A 1 427 ? 25.768 -8.560 -14.952 1.00 75.94 427 GLY A C 1
ATOM 3463 O O . GLY A 1 427 ? 25.086 -7.889 -15.736 1.00 75.94 427 GLY A O 1
ATOM 3464 N N . SER A 1 428 ? 26.420 -8.024 -13.924 1.00 69.88 428 SER A N 1
ATOM 3465 C CA . SER A 1 428 ? 26.509 -6.586 -13.629 1.00 69.88 428 SER A CA 1
ATOM 3466 C C . SER A 1 428 ? 27.949 -6.080 -13.758 1.00 69.88 428 SER A C 1
ATOM 3468 O O . SER A 1 428 ? 28.890 -6.861 -13.888 1.00 69.88 428 SER A O 1
ATOM 3470 N N . GLY A 1 429 ? 28.127 -4.753 -13.752 1.00 72.75 429 GLY A N 1
ATOM 3471 C CA . GLY A 1 429 ? 29.452 -4.128 -13.779 1.00 72.75 429 GLY A CA 1
ATOM 3472 C C . GLY A 1 429 ? 30.280 -4.565 -14.990 1.00 72.75 429 GLY A C 1
ATOM 3473 O O . GLY A 1 429 ? 29.876 -4.354 -16.134 1.00 72.75 429 GLY A O 1
ATOM 3474 N N . ASN A 1 430 ? 31.428 -5.191 -14.727 1.00 68.50 430 ASN A N 1
ATOM 3475 C CA . ASN A 1 430 ? 32.352 -5.682 -15.753 1.00 68.50 430 ASN A CA 1
ATOM 3476 C C . ASN A 1 430 ? 31.810 -6.880 -16.560 1.00 68.50 430 ASN A C 1
ATOM 3478 O O . ASN A 1 430 ? 32.298 -7.133 -17.657 1.00 68.50 430 ASN A O 1
ATOM 3482 N N . LEU A 1 431 ? 30.796 -7.588 -16.046 1.00 68.38 431 LEU A N 1
ATOM 3483 C CA . LEU A 1 431 ? 30.183 -8.779 -16.655 1.00 68.38 431 LEU A CA 1
ATOM 3484 C C . LEU A 1 431 ? 28.837 -8.463 -17.342 1.00 68.38 431 LEU A C 1
ATOM 3486 O O . LEU A 1 431 ? 28.016 -9.353 -17.572 1.00 68.38 431 LEU A O 1
ATOM 3490 N N . TYR A 1 432 ? 28.565 -7.184 -17.632 1.00 75.19 432 TYR A N 1
ATOM 3491 C CA . TYR A 1 432 ? 27.257 -6.739 -18.114 1.00 75.19 432 TYR A CA 1
ATOM 3492 C C . TYR A 1 432 ? 26.822 -7.422 -19.420 1.00 75.19 432 TYR A C 1
ATOM 3494 O O . TYR A 1 432 ? 27.424 -7.234 -20.477 1.00 75.19 432 TYR A O 1
ATOM 3502 N N . GLY A 1 433 ? 25.712 -8.162 -19.345 1.00 71.75 433 GLY A N 1
ATOM 3503 C CA . GLY A 1 433 ? 25.126 -8.885 -20.477 1.00 71.75 433 GLY A CA 1
ATOM 3504 C C . GLY A 1 433 ? 25.568 -10.346 -20.613 1.00 71.75 433 GLY A C 1
ATOM 3505 O O . GLY A 1 433 ? 24.981 -11.068 -21.419 1.00 71.75 433 GLY A O 1
ATOM 3506 N N . GLU A 1 434 ? 26.542 -10.812 -19.827 1.00 79.25 434 GLU A N 1
ATOM 3507 C CA . GLU A 1 434 ? 26.948 -12.222 -19.814 1.00 79.25 434 GLU A CA 1
ATOM 3508 C C . GLU A 1 434 ? 26.043 -13.067 -18.899 1.00 79.25 434 GLU A C 1
ATOM 3510 O O . GLU A 1 434 ? 25.466 -12.566 -17.933 1.00 79.25 434 GLU A O 1
ATOM 3515 N N . ASN A 1 435 ? 25.916 -14.369 -19.187 1.00 82.50 435 ASN A N 1
ATOM 3516 C CA . ASN A 1 435 ? 25.282 -15.316 -18.265 1.00 82.50 435 ASN A CA 1
ATOM 3517 C C . ASN A 1 435 ? 26.310 -15.734 -17.209 1.00 82.50 435 ASN A C 1
ATOM 3519 O O . ASN A 1 435 ? 27.187 -16.558 -17.482 1.00 82.50 435 ASN A O 1
ATOM 3523 N N . VAL A 1 436 ? 26.173 -15.177 -16.008 1.00 83.69 436 VAL A N 1
ATOM 3524 C CA . VAL A 1 436 ? 27.089 -15.407 -14.880 1.00 83.69 436 VAL A CA 1
ATOM 3525 C C . VAL A 1 436 ? 26.663 -16.571 -13.977 1.00 83.69 436 VAL A C 1
ATOM 3527 O O . VAL A 1 436 ? 27.456 -17.028 -13.154 1.00 83.69 436 VAL A O 1
ATOM 3530 N N . GLY A 1 437 ? 25.439 -17.090 -14.119 1.00 85.38 437 GLY A N 1
ATOM 3531 C CA . GLY A 1 437 ? 24.922 -18.162 -13.266 1.00 85.38 437 GLY A CA 1
ATOM 3532 C C . GLY A 1 437 ? 23.444 -18.492 -13.473 1.00 85.38 437 GLY A C 1
ATOM 3533 O O . GLY A 1 437 ? 22.726 -17.832 -14.221 1.00 85.38 437 GLY A O 1
ATOM 3534 N N . SER A 1 438 ? 22.969 -19.509 -12.757 1.00 84.75 438 SER A N 1
ATOM 3535 C CA . SER A 1 438 ? 21.562 -19.910 -12.700 1.00 84.75 438 SER A CA 1
ATOM 3536 C C . SER A 1 438 ? 21.065 -20.008 -11.262 1.00 84.75 438 SER A C 1
ATOM 3538 O O . SER A 1 438 ? 21.740 -20.591 -10.409 1.00 84.75 438 SER A O 1
ATOM 3540 N N . LEU A 1 439 ? 19.853 -19.513 -11.036 1.00 87.44 439 LEU A N 1
ATOM 3541 C CA . LEU A 1 439 ? 19.105 -19.606 -9.790 1.00 87.44 439 LEU A CA 1
ATOM 3542 C C . LEU A 1 439 ? 17.867 -20.474 -10.014 1.00 87.44 439 LEU A C 1
ATOM 3544 O O . LEU A 1 439 ? 17.095 -20.239 -10.941 1.00 87.44 439 LEU A O 1
ATOM 3548 N N . GLU A 1 440 ? 17.662 -21.452 -9.145 1.00 89.25 440 GLU A N 1
ATOM 3549 C CA . GLU A 1 440 ? 16.410 -22.185 -9.016 1.00 89.25 440 GLU A CA 1
ATOM 3550 C C . GLU A 1 440 ? 15.720 -21.713 -7.739 1.00 89.25 440 GLU A C 1
ATOM 3552 O O . GLU A 1 440 ? 16.252 -21.862 -6.635 1.00 89.25 440 GLU A O 1
ATOM 3557 N N . LEU A 1 441 ? 14.556 -21.090 -7.909 1.00 89.50 441 LEU A N 1
ATOM 3558 C CA . LEU A 1 441 ? 13.765 -20.492 -6.840 1.00 89.50 441 LEU A CA 1
ATOM 3559 C C . LEU A 1 441 ? 12.328 -21.002 -6.912 1.00 89.50 441 LEU A C 1
ATOM 3561 O O . LEU A 1 441 ? 11.795 -21.251 -7.990 1.00 89.50 441 LEU A O 1
ATOM 3565 N N . GLU A 1 442 ? 11.692 -21.134 -5.764 1.00 90.69 442 GLU A N 1
ATOM 3566 C CA . GLU A 1 442 ? 10.280 -21.448 -5.614 1.00 90.69 442 GLU A CA 1
ATOM 3567 C C . GLU A 1 442 ? 9.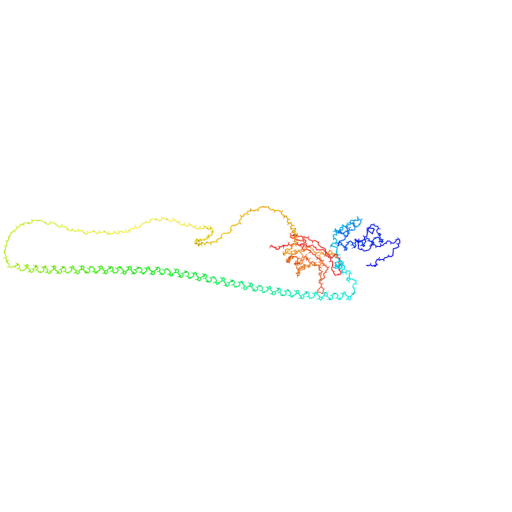597 -20.242 -4.969 1.00 90.69 442 GLU A C 1
ATOM 3569 O O . GLU A 1 442 ? 10.111 -19.690 -3.997 1.00 90.69 442 GLU A O 1
ATOM 3574 N N . VAL A 1 443 ? 8.476 -19.799 -5.539 1.00 89.50 443 VAL A N 1
ATOM 3575 C CA . VAL A 1 443 ? 7.682 -18.696 -4.984 1.00 89.50 443 VAL A CA 1
ATOM 3576 C C . VAL A 1 443 ? 6.235 -19.135 -4.830 1.00 89.50 443 VAL A C 1
ATOM 3578 O O . VAL A 1 443 ? 5.668 -19.802 -5.700 1.00 89.50 443 VAL A O 1
ATOM 3581 N N . GLU A 1 444 ? 5.648 -18.742 -3.707 1.00 89.00 444 GLU A N 1
ATOM 3582 C CA . GLU A 1 444 ? 4.244 -18.935 -3.376 1.00 89.00 444 GLU A CA 1
ATOM 3583 C C . GLU A 1 444 ? 3.659 -17.593 -2.927 1.00 89.00 444 GLU A C 1
ATOM 3585 O O . GLU A 1 444 ? 4.236 -16.900 -2.090 1.00 89.00 444 GLU A O 1
ATOM 3590 N N . TYR A 1 445 ? 2.536 -17.195 -3.525 1.00 86.25 445 TYR A N 1
ATOM 3591 C CA . TYR A 1 445 ? 1.787 -16.012 -3.111 1.00 86.25 445 TYR A CA 1
ATOM 3592 C C . TYR A 1 445 ? 0.490 -16.443 -2.426 1.00 86.25 445 TYR A C 1
ATOM 3594 O O . TYR A 1 445 ? -0.343 -17.128 -3.028 1.00 86.25 445 TYR A O 1
ATOM 3602 N N . ILE A 1 446 ? 0.342 -16.014 -1.175 1.00 86.25 446 ILE A N 1
ATOM 3603 C CA . ILE A 1 446 ? -0.762 -16.330 -0.276 1.00 86.25 446 ILE A CA 1
ATOM 3604 C C . ILE A 1 446 ? -1.534 -15.020 -0.046 1.00 86.25 446 ILE A C 1
ATOM 3606 O O . ILE A 1 446 ? -1.001 -14.132 0.621 1.00 86.25 446 ILE A O 1
ATOM 3610 N N . PRO A 1 447 ? -2.740 -14.837 -0.612 1.00 81.81 447 PRO A N 1
ATOM 3611 C CA . PRO A 1 447 ? -3.550 -13.652 -0.334 1.00 81.81 447 PRO A CA 1
ATOM 3612 C C . PRO A 1 447 ? -4.013 -13.630 1.131 1.00 81.81 447 PRO A C 1
ATOM 3614 O O . PRO A 1 447 ? -4.186 -14.688 1.736 1.00 81.81 447 PRO A O 1
ATOM 3617 N N . ASP A 1 448 ? -4.244 -12.436 1.681 1.00 79.94 448 ASP A N 1
ATOM 3618 C CA . ASP A 1 448 ? -4.961 -12.291 2.956 1.00 79.94 448 ASP A CA 1
ATOM 3619 C C . ASP A 1 448 ? -6.470 -12.590 2.760 1.00 79.94 448 ASP A C 1
ATOM 3621 O O . ASP A 1 448 ? -7.030 -12.240 1.714 1.00 79.94 448 ASP A O 1
ATOM 3625 N N . ASP A 1 449 ? -7.106 -13.232 3.754 1.00 64.62 449 ASP A N 1
ATOM 3626 C CA . ASP A 1 449 ? -8.536 -13.636 3.780 1.00 64.62 449 ASP A CA 1
ATOM 3627 C C . ASP A 1 449 ? -9.530 -12.460 3.975 1.00 64.62 449 ASP A C 1
ATOM 3629 O O . ASP A 1 449 ? -9.297 -11.609 4.869 1.00 64.62 449 ASP A O 1
#